Protein AF-0000000078319082 (afdb_homodimer)

Solvent-accessible surface area (backbone atoms only — not comparable to full-atom values): 35205 Å² total; per-residue (Å²): 132,82,60,59,70,46,75,46,52,45,35,38,38,38,55,44,75,55,60,97,52,75,58,69,44,70,49,58,74,42,79,59,89,96,43,43,32,37,46,33,41,27,47,67,70,46,30,37,39,27,52,24,45,49,88,42,70,56,39,68,75,39,30,40,33,37,26,34,34,42,36,39,34,70,62,65,91,82,61,82,79,67,72,62,51,65,51,70,81,41,72,44,69,35,61,40,66,82,62,38,77,48,75,45,85,38,94,68,90,47,38,31,34,42,34,40,40,55,74,42,47,22,42,48,47,89,83,77,49,77,62,43,63,52,69,87,63,52,79,48,52,41,60,50,23,34,52,52,27,40,52,28,38,43,47,30,53,77,66,41,46,76,45,39,26,39,35,38,29,57,75,39,76,48,57,39,43,56,43,60,46,32,53,62,14,65,49,45,32,53,55,62,70,55,56,77,71,90,60,85,62,43,74,42,82,44,61,93,33,44,49,69,50,44,47,43,48,48,26,32,63,41,23,61,34,49,56,66,53,44,66,75,32,32,68,62,44,33,54,48,18,59,74,34,58,27,64,68,58,32,51,52,31,46,58,51,58,39,54,67,57,43,84,89,44,33,65,61,49,35,49,50,15,59,78,68,67,34,64,67,42,33,50,45,38,50,42,45,32,58,77,64,53,41,45,75,78,32,50,76,54,47,55,58,42,58,72,68,44,56,65,66,56,50,50,49,49,49,51,50,47,51,53,55,53,67,73,100,132,82,58,61,67,47,74,46,55,44,33,39,37,37,55,43,74,56,59,98,51,77,58,71,44,70,50,55,76,43,79,59,89,96,43,43,33,36,45,34,42,28,47,66,71,47,30,37,39,27,53,23,44,50,89,42,71,56,40,69,76,41,30,40,32,37,27,32,35,41,35,39,32,70,61,66,94,78,63,82,79,67,71,62,50,66,52,70,80,41,75,44,68,35,62,39,65,81,62,37,78,46,74,45,86,38,94,69,89,44,38,31,34,42,34,40,39,54,76,42,47,23,41,47,46,90,82,76,50,77,63,44,62,52,70,85,62,53,80,44,53,42,60,51,22,34,53,53,26,40,52,27,37,45,45,31,51,77,67,41,45,76,44,41,25,40,36,38,31,59,75,40,76,48,57,39,44,57,40,60,46,32,54,60,13,65,52,47,32,54,56,62,71,55,57,78,71,93,58,86,61,44,74,44,82,44,62,91,33,43,49,68,49,45,47,43,48,48,26,31,64,41,23,62,35,48,56,67,54,44,66,74,32,32,70,63,45,32,55,48,18,60,74,34,58,27,64,68,58,31,50,52,31,47,58,52,59,40,54,67,57,41,84,89,44,32,66,62,50,36,50,49,15,59,77,68,67,34,63,67,41,34,51,44,38,49,42,45,31,56,76,64,52,40,46,75,77,32,48,75,55,47,55,57,42,59,72,69,45,55,63,66,57,49,50,49,49,50,50,50,47,50,53,56,53,66,73,102

Structure (mmCIF, N/CA/C/O backbone):
data_AF-0000000078319082-model_v1
#
loop_
_entity.id
_entity.type
_entity.pdbx_description
1 polymer 'BTB domain-containing protein'
#
loop_
_atom_site.group_PDB
_atom_site.id
_atom_site.type_symbol
_atom_site.label_atom_id
_atom_site.label_alt_id
_atom_site.label_comp_id
_atom_site.label_asym_id
_atom_site.label_entity_id
_atom_site.label_seq_id
_atom_site.pdbx_PDB_ins_code
_atom_site.Cartn_x
_atom_site.Cartn_y
_atom_site.Cartn_z
_atom_site.occupancy
_atom_site.B_iso_or_equiv
_atom_site.auth_seq_id
_atom_site.auth_comp_id
_atom_site.auth_asym_id
_atom_site.auth_atom_id
_atom_site.pdbx_PDB_model_num
ATOM 1 N N . MET A 1 1 ? 30.031 27.016 21.656 1 33.41 1 MET A N 1
ATOM 2 C CA . MET A 1 1 ? 28.953 28 21.531 1 33.41 1 MET A CA 1
ATOM 3 C C . MET A 1 1 ? 27.781 27.422 20.766 1 33.41 1 MET A C 1
ATOM 5 O O . MET A 1 1 ? 27.906 27.031 19.594 1 33.41 1 MET A O 1
ATOM 9 N N . GLU A 1 2 ? 26.844 26.797 21.281 1 44 2 GLU A N 1
ATOM 10 C CA . GLU A 1 2 ? 26.047 25.688 20.766 1 44 2 GLU A CA 1
ATOM 11 C C . GLU A 1 2 ? 24.922 26.188 19.859 1 44 2 GLU A C 1
ATOM 13 O O . GLU A 1 2 ? 24.172 27.094 20.234 1 44 2 GLU A O 1
ATOM 18 N N . MET A 1 3 ? 25.234 26.391 18.562 1 56.19 3 MET A N 1
ATOM 19 C CA . MET A 1 3 ? 24.344 26.703 17.438 1 56.19 3 MET A CA 1
ATOM 20 C C . MET A 1 3 ? 23.047 25.891 17.547 1 56.19 3 MET A C 1
ATOM 22 O O . MET A 1 3 ? 23.078 24.656 17.531 1 56.19 3 MET A O 1
ATOM 26 N N . ASN A 1 4 ? 22.047 26.484 18.344 1 68.94 4 ASN A N 1
ATOM 27 C CA . ASN A 1 4 ? 20.797 25.734 18.5 1 68.94 4 ASN A CA 1
ATOM 28 C C . ASN A 1 4 ? 19.844 26.016 17.344 1 68.94 4 ASN A C 1
ATOM 30 O O . ASN A 1 4 ? 19.516 27.172 17.062 1 68.94 4 ASN A O 1
ATOM 34 N N . THR A 1 5 ? 19.734 25.141 16.312 1 77.31 5 THR A N 1
ATOM 35 C CA . THR A 1 5 ? 18.812 25.234 15.188 1 77.31 5 THR A CA 1
ATOM 36 C C . THR A 1 5 ? 17.391 24.906 15.633 1 77.31 5 THR A C 1
ATOM 38 O O . THR A 1 5 ? 17.172 23.953 16.375 1 77.31 5 THR A O 1
ATOM 41 N N . ARG A 1 6 ? 16.547 25.891 15.375 1 84 6 ARG A N 1
ATOM 42 C CA . ARG A 1 6 ? 15.125 25.672 15.617 1 84 6 ARG A CA 1
ATOM 43 C C . ARG A 1 6 ? 14.336 25.703 14.312 1 84 6 ARG A C 1
ATOM 45 O O . ARG A 1 6 ? 14.617 26.516 13.422 1 84 6 ARG A O 1
ATOM 52 N N . THR A 1 7 ? 13.484 24.672 14.141 1 89.12 7 THR A N 1
ATOM 53 C CA . THR A 1 7 ? 12.656 24.641 12.938 1 89.12 7 THR A CA 1
ATOM 54 C C . THR A 1 7 ? 11.172 24.609 13.305 1 89.12 7 THR A C 1
ATOM 56 O O . THR A 1 7 ? 10.797 24.094 14.359 1 89.12 7 THR A O 1
ATOM 59 N N . VAL A 1 8 ? 10.453 25.297 12.555 1 89.06 8 VAL A N 1
ATOM 60 C CA . VAL A 1 8 ? 9 25.234 12.68 1 89.06 8 VAL A CA 1
ATOM 61 C C . VAL A 1 8 ? 8.352 25.453 11.312 1 89.06 8 VAL A C 1
ATOM 63 O O . VAL A 1 8 ? 8.75 26.359 10.57 1 89.06 8 VAL A O 1
ATOM 66 N N . SER A 1 9 ? 7.367 24.594 10.93 1 90.88 9 SER A N 1
ATOM 67 C CA . SER A 1 9 ? 6.691 24.703 9.641 1 90.88 9 SER A CA 1
ATOM 68 C C . SER A 1 9 ? 7.691 24.797 8.5 1 90.88 9 SER A C 1
ATOM 70 O O . SER A 1 9 ? 8.508 23.891 8.305 1 90.88 9 SER A O 1
ATOM 72 N N . ARG A 1 10 ? 7.699 25.984 7.902 1 90.31 10 ARG A N 1
ATOM 73 C CA . ARG A 1 10 ? 8.586 26.156 6.758 1 90.31 10 ARG A CA 1
ATOM 74 C C . ARG A 1 10 ? 9.711 27.141 7.07 1 90.31 10 ARG A C 1
ATOM 76 O O . ARG A 1 10 ? 10.258 27.766 6.168 1 90.31 10 ARG A O 1
ATOM 83 N N . PHE A 1 11 ? 10.016 27.234 8.406 1 92.62 11 PHE A N 1
ATOM 84 C CA . PHE A 1 11 ? 11.008 28.188 8.867 1 92.62 11 PHE A CA 1
ATOM 85 C C . PHE A 1 11 ? 12.148 27.469 9.586 1 92.62 11 PHE A C 1
ATOM 87 O O . PHE A 1 11 ? 11.93 26.469 10.266 1 92.62 11 PHE A O 1
ATOM 94 N N . ALA A 1 12 ? 13.289 28.016 9.422 1 93 12 ALA A N 1
ATOM 95 C CA . ALA A 1 12 ? 14.461 27.625 10.211 1 93 12 ALA A CA 1
ATOM 96 C C . ALA A 1 12 ? 15.211 28.844 10.727 1 93 12 ALA A C 1
ATOM 98 O O . ALA A 1 12 ? 15.305 29.875 10.039 1 93 12 ALA A O 1
ATOM 99 N N . ARG A 1 13 ? 15.703 28.734 11.922 1 90.81 13 ARG A N 1
ATOM 100 C CA . ARG A 1 13 ? 16.359 29.875 12.57 1 90.81 13 ARG A CA 1
ATOM 101 C C . ARG A 1 13 ? 17.609 29.422 13.305 1 90.81 13 ARG A C 1
ATOM 103 O O . ARG A 1 13 ? 17.641 28.359 13.914 1 90.81 13 ARG A O 1
ATOM 110 N N . TRP A 1 14 ? 18.641 30.375 13.18 1 87.62 14 TRP A N 1
ATOM 111 C CA . TRP A 1 14 ? 19.922 30.109 13.828 1 87.62 14 TRP A CA 1
ATOM 112 C C . TRP A 1 14 ? 20.453 31.359 14.516 1 87.62 14 TRP A C 1
ATOM 114 O O . TRP A 1 14 ? 20.266 32.469 14.023 1 87.62 14 TRP A O 1
ATOM 124 N N . THR A 1 15 ? 21.047 31.062 15.602 1 83.25 15 THR A N 1
ATOM 125 C CA . THR A 1 15 ? 21.75 32.125 16.297 1 83.25 15 THR A CA 1
ATOM 126 C C . THR A 1 15 ? 23.25 31.953 16.203 1 83.25 15 THR A C 1
ATOM 128 O O . THR A 1 15 ? 23.781 30.891 16.531 1 83.25 15 THR A O 1
ATOM 131 N N . PHE A 1 16 ? 23.9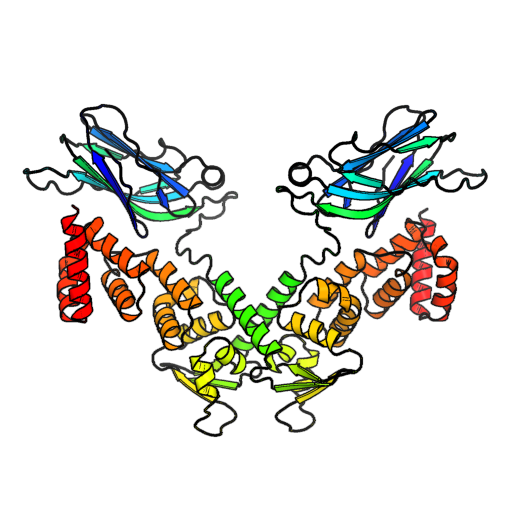53 33 15.562 1 78.44 16 PHE A N 1
ATOM 132 C CA . PHE A 1 16 ? 25.406 32.969 15.406 1 78.44 16 PHE A CA 1
ATOM 133 C C . PHE A 1 16 ? 26.078 33.906 16.406 1 78.44 16 PHE A C 1
ATOM 135 O O . PHE A 1 16 ? 25.594 35 16.656 1 78.44 16 PHE A O 1
ATOM 142 N N . GLU A 1 17 ? 27.031 33.375 17.047 1 74.06 17 GLU A N 1
ATOM 143 C CA . GLU A 1 17 ? 27.859 34.219 17.906 1 74.06 17 GLU A CA 1
ATOM 144 C C . GLU A 1 17 ? 29.109 34.688 17.172 1 74.06 17 GLU A C 1
ATOM 146 O O . GLU A 1 17 ? 29.797 33.875 16.516 1 74.06 17 GLU A O 1
ATOM 151 N N . THR A 1 18 ? 29.062 35.906 16.5 1 61.16 18 THR A N 1
ATOM 152 C CA . THR A 1 18 ? 30.188 36.375 15.719 1 61.16 18 THR A CA 1
ATOM 153 C C . THR A 1 18 ? 31.438 36.5 16.578 1 61.16 18 THR A C 1
ATOM 155 O O . THR A 1 18 ? 31.422 37.188 17.609 1 61.16 18 THR A O 1
ATOM 158 N N . GLN A 1 19 ? 32.156 35.469 16.656 1 55.62 19 GLN A N 1
ATOM 159 C CA . GLN A 1 19 ? 33.5 35.812 17.047 1 55.62 19 GLN A CA 1
ATOM 160 C C . GLN A 1 19 ? 34.281 36.438 15.883 1 55.62 19 GLN A C 1
ATOM 162 O O . GLN A 1 19 ? 33.938 36.219 14.727 1 55.62 19 GLN A O 1
ATOM 167 N N . SER A 1 20 ? 35.094 37.438 16.062 1 51.94 20 SER A N 1
ATOM 168 C CA . SER A 1 20 ? 36 38.25 15.242 1 51.94 20 SER A CA 1
ATOM 169 C C . SER A 1 20 ? 36.531 37.469 14.055 1 51.94 20 SER A C 1
ATOM 171 O O . SER A 1 20 ? 37.406 37.938 13.344 1 51.94 20 SER A O 1
ATOM 173 N N . THR A 1 21 ? 36.062 36.156 13.812 1 57.16 21 THR A N 1
ATOM 174 C CA . THR A 1 21 ? 37 35.5 12.859 1 57.16 21 THR A CA 1
ATOM 175 C C . THR A 1 21 ? 36.344 35.438 11.477 1 57.16 21 THR A C 1
ATOM 177 O O . THR A 1 21 ? 35.125 35.406 11.359 1 57.16 21 THR A O 1
ATOM 180 N N . SER A 1 22 ? 37.094 35.688 10.359 1 63.41 22 SER A N 1
ATOM 181 C CA . SER A 1 22 ? 36.906 35.688 8.914 1 63.41 22 SER A CA 1
ATOM 182 C C . SER A 1 22 ? 36.438 34.312 8.414 1 63.41 22 SER A C 1
ATOM 184 O O . SER A 1 22 ? 36.094 34.156 7.242 1 63.41 22 SER A O 1
ATOM 186 N N . SER A 1 23 ? 36.25 33.344 9.297 1 72.38 23 SER A N 1
ATOM 187 C CA . SER A 1 23 ? 35.938 32.031 8.773 1 72.38 23 SER A CA 1
ATOM 188 C C . SER A 1 23 ? 34.438 31.797 8.711 1 72.38 23 SER A C 1
ATOM 190 O O . SER A 1 23 ? 33.688 32.25 9.586 1 72.38 23 SER A O 1
ATOM 192 N N . PRO A 1 24 ? 34.031 31.172 7.602 1 80.62 24 PRO A N 1
ATOM 193 C CA . PRO A 1 24 ? 32.594 30.875 7.457 1 80.62 24 PRO A CA 1
ATOM 194 C C . PRO A 1 24 ? 32.062 29.984 8.578 1 80.62 24 PRO A C 1
ATOM 196 O O . PRO A 1 24 ? 32.75 29.047 9.008 1 80.62 24 PRO A O 1
ATOM 199 N N . LYS A 1 25 ? 31 30.375 9.188 1 83.38 25 LYS A N 1
ATOM 200 C CA . LYS A 1 25 ? 30.297 29.578 10.188 1 83.38 25 LYS A CA 1
ATOM 201 C C . LYS A 1 25 ? 29.109 28.828 9.578 1 83.38 25 LYS A C 1
ATOM 203 O O . LYS A 1 25 ? 28.297 29.438 8.883 1 83.38 25 LYS A O 1
ATOM 208 N N . LYS A 1 26 ? 29.094 27.578 9.82 1 87.38 26 LYS A N 1
ATOM 209 C CA . LYS A 1 26 ? 28.047 26.719 9.273 1 87.38 26 LYS A CA 1
ATOM 210 C C . LYS A 1 26 ? 27.031 26.344 10.344 1 87.38 26 LYS A C 1
ATOM 212 O O . LYS A 1 26 ? 27.391 26.047 11.484 1 87.38 26 LYS A O 1
ATOM 217 N N . SER A 1 27 ? 25.766 26.422 9.977 1 86.06 27 SER A N 1
ATOM 218 C CA . SER A 1 27 ? 24.703 26.031 10.898 1 86.06 27 SER A CA 1
ATOM 219 C C . SER A 1 27 ? 24.688 24.531 11.133 1 86.06 27 SER A C 1
ATOM 221 O O . SER A 1 27 ? 25.266 23.766 10.352 1 86.06 27 SER A O 1
ATOM 223 N N . GLU A 1 28 ? 24.016 24.047 12.219 1 88.38 28 GLU A N 1
ATOM 224 C CA . GLU A 1 28 ? 23.656 22.641 12.328 1 88.38 28 GLU A CA 1
ATOM 225 C C . GLU A 1 28 ? 22.703 22.234 11.203 1 88.38 28 GLU A C 1
ATOM 227 O O . GLU A 1 28 ? 21.891 23.047 10.734 1 88.38 28 GLU A O 1
ATOM 232 N N . PRO A 1 29 ? 22.875 21.031 10.828 1 91 29 PRO A N 1
ATOM 233 C CA . PRO A 1 29 ? 21.969 20.578 9.773 1 91 29 PRO A CA 1
ATOM 234 C C . PRO A 1 29 ? 20.5 20.609 10.203 1 91 29 PRO A C 1
ATOM 236 O O . PRO A 1 29 ? 20.188 20.375 11.367 1 91 29 PRO A O 1
ATOM 239 N N . PHE A 1 30 ? 19.656 21.016 9.305 1 91.62 30 PHE A N 1
ATOM 240 C CA . PHE A 1 30 ? 18.219 20.984 9.586 1 91.62 30 PHE A CA 1
ATOM 241 C C . PHE A 1 30 ? 17.453 20.391 8.414 1 91.62 30 PHE A C 1
ATOM 243 O O . PHE A 1 30 ? 17.844 20.562 7.258 1 91.62 30 PHE A O 1
ATOM 250 N N . LYS A 1 31 ? 16.375 19.766 8.758 1 90.94 31 LYS A N 1
ATOM 251 C CA . LYS A 1 31 ? 15.586 19.078 7.738 1 90.94 31 LYS A CA 1
ATOM 252 C C . LYS A 1 31 ? 14.406 19.938 7.289 1 90.94 31 LYS A C 1
ATOM 254 O O . LYS A 1 31 ? 13.695 20.516 8.125 1 90.94 31 LYS A O 1
ATOM 259 N N . MET A 1 32 ? 14.266 20.078 5.961 1 90.88 32 MET A N 1
ATOM 260 C CA . MET A 1 32 ? 13.117 20.734 5.336 1 90.88 32 MET A CA 1
ATOM 261 C C . MET A 1 32 ? 12.766 20.062 4.012 1 90.88 32 MET A C 1
ATOM 263 O O . MET A 1 32 ? 13.617 19.953 3.127 1 90.88 32 MET A O 1
ATOM 267 N N . GLY A 1 33 ? 11.523 19.547 3.918 1 86.69 33 GLY A N 1
ATOM 268 C CA . GLY A 1 33 ? 11.172 18.75 2.744 1 86.69 33 GLY A CA 1
ATOM 269 C C . GLY A 1 33 ? 11.891 17.422 2.684 1 86.69 33 GLY A C 1
ATOM 270 O O . GLY A 1 33 ? 11.93 16.688 3.672 1 86.69 33 GLY A O 1
ATOM 271 N N . LEU A 1 34 ? 12.406 17.109 1.507 1 87.88 34 LEU A N 1
ATOM 272 C CA . LEU A 1 34 ? 13.078 15.836 1.302 1 87.88 34 LEU A CA 1
ATOM 273 C C . LEU A 1 34 ? 14.57 15.961 1.575 1 87.88 34 LEU A C 1
ATOM 275 O O . LEU A 1 34 ? 15.305 14.977 1.501 1 87.88 34 LEU A O 1
ATOM 279 N N . TRP A 1 35 ? 14.969 17.156 1.985 1 92.62 35 TRP A N 1
ATOM 280 C CA . TRP A 1 35 ? 16.406 17.406 2.031 1 92.62 35 TRP A CA 1
ATOM 281 C C . TRP A 1 35 ? 16.828 17.891 3.414 1 92.62 35 TRP A C 1
ATOM 283 O O . TRP A 1 35 ? 16 18.344 4.203 1 92.62 35 TRP A O 1
ATOM 293 N N . THR A 1 36 ? 18.109 17.719 3.654 1 94.62 36 THR A N 1
ATOM 294 C CA . THR A 1 36 ? 18.781 18.328 4.801 1 94.62 36 THR A CA 1
ATOM 295 C C . THR A 1 36 ? 19.594 19.547 4.371 1 94.62 36 THR A C 1
ATOM 297 O O . THR A 1 36 ? 20.281 19.516 3.35 1 94.62 36 THR A O 1
ATOM 300 N N . TRP A 1 37 ? 19.484 20.609 5.148 1 94.81 37 TRP A N 1
ATOM 301 C CA . TRP A 1 37 ? 20 21.891 4.691 1 94.81 37 TRP A CA 1
ATOM 302 C C . TRP A 1 37 ? 21.078 22.406 5.641 1 94.81 37 TRP A C 1
ATOM 304 O O . TRP A 1 37 ? 21.141 22 6.801 1 94.81 37 TRP A O 1
ATOM 314 N N . HIS A 1 38 ? 21.906 23.328 5.062 1 93.38 38 HIS A N 1
ATOM 315 C CA . HIS A 1 38 ? 22.859 24.125 5.832 1 93.38 38 HIS A CA 1
ATOM 316 C C . HIS A 1 38 ? 22.797 25.594 5.461 1 93.38 38 HIS A C 1
ATOM 318 O O . HIS A 1 38 ? 22.562 25.938 4.301 1 93.38 38 HIS A O 1
ATOM 324 N N . LEU A 1 39 ? 22.953 26.406 6.461 1 92.5 39 LEU A N 1
ATOM 325 C CA . LEU A 1 39 ? 23.172 27.844 6.266 1 92.5 39 LEU A CA 1
ATOM 326 C C . LEU A 1 39 ? 24.578 28.25 6.73 1 92.5 39 LEU A C 1
ATOM 328 O O . LEU A 1 39 ? 25 27.875 7.824 1 92.5 39 LEU A O 1
ATOM 332 N N . SER A 1 40 ? 25.297 28.875 5.82 1 90.62 40 SER A N 1
ATOM 333 C CA . SER A 1 40 ? 26.625 29.344 6.184 1 90.62 40 SER A CA 1
ATOM 334 C C . SER A 1 40 ? 26.703 30.875 6.102 1 90.62 40 SER A C 1
ATOM 336 O O . SER A 1 40 ? 26.141 31.484 5.191 1 90.62 40 SER A O 1
ATOM 338 N N . VAL A 1 41 ? 27.344 31.406 7.082 1 86.38 41 VAL A N 1
ATOM 339 C CA . VAL A 1 41 ? 27.5 32.875 7.125 1 86.38 41 VAL A CA 1
ATOM 340 C C . VAL A 1 41 ? 28.984 33.219 7.266 1 86.38 41 VAL A C 1
ATOM 342 O O . VAL A 1 41 ? 29.688 32.625 8.102 1 86.38 41 VAL A O 1
ATOM 345 N N . GLU A 1 42 ? 29.391 34.062 6.34 1 82.75 42 GLU A N 1
ATOM 346 C CA . GLU A 1 42 ? 30.75 34.594 6.41 1 82.75 42 GLU A CA 1
ATOM 347 C C . GLU A 1 42 ? 30.703 36.125 6.598 1 82.75 42 GLU A C 1
ATOM 349 O O . GLU A 1 42 ? 29.984 36.812 5.883 1 82.75 42 GLU A O 1
ATOM 354 N N . LYS A 1 43 ? 31.375 36.531 7.707 1 77.31 43 LYS A N 1
ATOM 355 C CA . LYS A 1 43 ? 31.344 37.969 7.984 1 77.31 43 LYS A CA 1
ATOM 356 C C . LYS A 1 43 ? 32.75 38.562 8.039 1 77.31 43 LYS A C 1
ATOM 358 O O . LYS A 1 43 ? 33.594 38.062 8.773 1 77.31 43 LYS A O 1
ATOM 363 N N . ASP A 1 44 ? 32.938 39.5 7.227 1 72.56 44 ASP A N 1
ATOM 364 C CA . ASP A 1 44 ? 34.062 40.438 7.359 1 72.56 44 ASP A CA 1
ATOM 365 C C . ASP A 1 44 ? 33.594 41.875 7.391 1 72.56 44 ASP A C 1
ATOM 367 O O . ASP A 1 44 ? 32.875 42.281 8.305 1 72.56 44 ASP A O 1
ATOM 371 N N . GLN A 1 45 ? 33.781 42.594 6.398 1 70.88 45 GLN A N 1
ATOM 372 C CA . GLN A 1 45 ? 33.125 43.906 6.223 1 70.88 45 GLN A CA 1
ATOM 373 C C . GLN A 1 45 ? 31.734 43.75 5.629 1 70.88 45 GLN A C 1
ATOM 375 O O . GLN A 1 45 ? 30.828 44.531 5.973 1 70.88 45 GLN A O 1
ATOM 380 N N . THR A 1 46 ? 31.688 42.75 4.891 1 81.06 46 THR A N 1
ATOM 381 C CA . THR A 1 46 ? 30.422 42.344 4.262 1 81.06 46 THR A CA 1
ATOM 382 C C . THR A 1 46 ? 30.031 40.938 4.68 1 81.06 46 THR A C 1
ATOM 384 O O . THR A 1 46 ? 30.891 40.062 4.828 1 81.06 46 THR A O 1
ATOM 387 N N . MET A 1 47 ? 28.75 40.844 5.016 1 84 47 MET A N 1
ATOM 388 C CA . MET A 1 47 ? 28.25 39.531 5.383 1 84 47 MET A CA 1
ATOM 389 C C . MET A 1 47 ? 27.781 38.75 4.148 1 84 47 MET A C 1
ATOM 391 O O . MET A 1 47 ? 27.078 39.312 3.303 1 84 47 MET A O 1
ATOM 395 N N . TYR A 1 48 ? 28.297 37.531 4.047 1 88.25 48 TYR A N 1
AT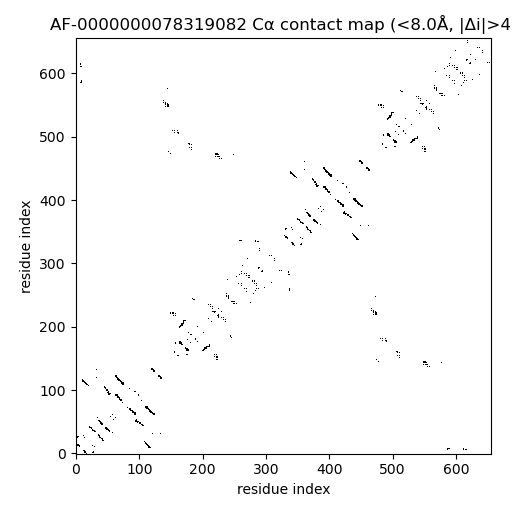OM 396 C CA . TYR A 1 48 ? 27.859 36.656 2.988 1 88.25 48 TYR A CA 1
ATOM 397 C C . TYR A 1 48 ? 27.094 35.469 3.564 1 88.25 48 TYR A C 1
ATOM 399 O O . TYR A 1 48 ? 27.578 34.781 4.461 1 88.25 48 TYR A O 1
ATOM 407 N N . VAL A 1 49 ? 25.844 35.312 3.076 1 90.81 49 VAL A N 1
ATOM 408 C CA . VAL A 1 49 ? 25.031 34.219 3.543 1 90.81 49 VAL A CA 1
ATOM 409 C C . VAL A 1 49 ? 24.797 33.219 2.406 1 90.81 49 VAL A C 1
ATOM 411 O O . VAL A 1 49 ? 24.469 33.594 1.285 1 90.81 49 VAL A O 1
ATOM 414 N N . ARG A 1 50 ? 25 31.906 2.709 1 93.62 50 ARG A N 1
ATOM 415 C CA . ARG A 1 50 ? 24.797 30.828 1.75 1 93.62 50 ARG A CA 1
ATOM 416 C C . ARG A 1 50 ? 23.797 29.797 2.283 1 93.62 50 ARG A C 1
ATOM 418 O O . ARG A 1 50 ? 23.781 29.516 3.482 1 93.62 50 ARG A O 1
ATOM 425 N N . LEU A 1 51 ? 22.922 29.328 1.454 1 95.06 51 LEU A N 1
ATOM 426 C CA . LEU A 1 51 ? 21.984 28.25 1.743 1 95.06 51 LEU A CA 1
ATOM 427 C C . LEU A 1 51 ? 22.141 27.109 0.75 1 95.06 51 LEU A C 1
ATOM 429 O O . LEU A 1 51 ? 22.141 27.328 -0.463 1 95.06 51 LEU A O 1
ATOM 433 N N . TYR A 1 52 ? 22.312 25.891 1.221 1 95.69 52 TYR A N 1
ATOM 434 C CA . TYR A 1 52 ? 22.531 24.766 0.319 1 95.69 52 TYR A CA 1
ATOM 435 C C . TYR A 1 52 ? 22.188 23.453 1 1 95.69 52 TYR A C 1
ATOM 437 O O . TYR A 1 52 ? 22.25 23.328 2.227 1 95.69 52 TYR A O 1
ATOM 445 N N . PRO A 1 53 ? 21.719 22.438 0.221 1 95.88 53 PRO A N 1
ATOM 446 C CA . PRO A 1 53 ? 21.422 21.125 0.781 1 95.88 53 PRO A CA 1
ATOM 447 C C . PRO A 1 53 ? 22.672 20.297 1.052 1 95.88 53 PRO A C 1
ATOM 449 O O . PRO A 1 53 ? 23.703 20.484 0.389 1 95.88 53 PRO A O 1
ATOM 452 N N . GLU A 1 54 ? 22.516 19.484 2.037 1 94.88 54 GLU A N 1
ATOM 453 C CA . GLU A 1 54 ? 23.578 18.5 2.262 1 94.88 54 GLU A CA 1
ATOM 454 C C . GLU A 1 54 ? 23.703 17.547 1.077 1 94.88 54 GLU A C 1
ATOM 456 O O . GLU A 1 54 ? 22.688 17.109 0.506 1 94.88 54 GLU A O 1
ATOM 461 N N . PRO A 1 55 ? 24.969 17.234 0.685 1 91.81 55 PRO A N 1
ATOM 462 C CA . PRO A 1 55 ? 25.172 16.375 -0.49 1 91.81 55 PRO A CA 1
ATOM 463 C C . PRO A 1 55 ? 24.828 14.914 -0.223 1 91.81 55 PRO A C 1
ATOM 465 O O . PRO A 1 55 ? 25.719 14.062 -0.197 1 91.81 55 PRO A O 1
ATOM 468 N N . THR A 1 56 ? 23.641 14.711 -0.075 1 91.12 56 THR A N 1
ATOM 469 C CA . THR A 1 56 ? 23.156 13.344 0.081 1 91.12 56 THR A CA 1
ATOM 470 C C . THR A 1 56 ? 22.719 12.773 -1.265 1 91.12 56 THR A C 1
ATOM 472 O O . THR A 1 56 ? 22.719 13.477 -2.277 1 91.12 56 THR A O 1
ATOM 475 N N . ARG A 1 57 ? 22.375 11.484 -1.301 1 87.94 57 ARG A N 1
ATOM 476 C CA . ARG A 1 57 ? 21.938 10.82 -2.525 1 87.94 57 ARG A CA 1
ATOM 477 C C . ARG A 1 57 ? 20.703 11.492 -3.111 1 87.94 57 ARG A C 1
ATOM 479 O O . ARG A 1 57 ? 20.656 11.766 -4.312 1 87.94 57 ARG A O 1
ATOM 486 N N . ILE A 1 58 ? 19.906 11.789 -2.266 1 88.5 58 ILE A N 1
ATOM 487 C CA . ILE A 1 58 ? 18.656 12.383 -2.734 1 88.5 58 ILE A CA 1
ATOM 488 C C . ILE A 1 58 ? 18.922 13.766 -3.316 1 88.5 58 ILE A C 1
ATOM 490 O O . ILE A 1 58 ? 18.328 14.148 -4.328 1 88.5 58 ILE A O 1
ATOM 494 N N . ALA A 1 59 ? 19.781 14.477 -2.674 1 90.12 59 ALA A N 1
ATOM 495 C CA . ALA A 1 59 ? 20.094 15.82 -3.148 1 90.12 59 ALA A CA 1
ATOM 496 C C . ALA A 1 59 ? 20.781 15.773 -4.512 1 90.12 59 ALA A C 1
ATOM 498 O O . ALA A 1 59 ? 20.609 16.672 -5.332 1 90.12 59 ALA A O 1
ATOM 499 N N . ARG A 1 60 ? 21.469 14.664 -4.758 1 87.69 60 ARG A N 1
ATOM 500 C CA . ARG A 1 60 ? 22.172 14.516 -6.023 1 87.69 60 ARG A CA 1
ATOM 501 C C . ARG A 1 60 ? 21.234 14.055 -7.129 1 87.69 60 ARG A C 1
ATOM 503 O O . ARG A 1 60 ? 21.281 14.562 -8.25 1 87.69 60 ARG A O 1
ATOM 510 N N . GLU A 1 61 ? 20.328 13.195 -6.77 1 86.94 61 GLU A N 1
ATOM 511 C CA . GLU A 1 61 ? 19.438 12.602 -7.754 1 86.94 61 GLU A CA 1
ATOM 512 C C . GLU A 1 61 ? 18.25 13.523 -8.047 1 86.94 61 GLU A C 1
ATOM 514 O O . GLU A 1 61 ? 17.75 13.562 -9.172 1 86.94 61 GLU A O 1
ATOM 519 N N . GLN A 1 62 ? 17.844 14.164 -6.984 1 88.56 62 GLN A N 1
ATOM 520 C CA . GLN A 1 62 ? 16.719 15.086 -7.086 1 88.56 62 GLN A CA 1
ATOM 521 C C . GLN A 1 62 ? 17.031 16.406 -6.371 1 88.56 62 GLN A C 1
ATOM 523 O O . GLN A 1 62 ? 16.469 16.672 -5.301 1 88.56 62 GLN A O 1
ATOM 528 N N . PRO A 1 63 ? 17.812 17.188 -7.074 1 91.56 63 PRO A N 1
ATOM 529 C CA . PRO A 1 63 ? 18.156 18.453 -6.43 1 91.56 63 PRO A CA 1
ATOM 530 C C . PRO A 1 63 ? 16.938 19.359 -6.242 1 91.56 63 PRO A C 1
ATOM 532 O O . PRO A 1 63 ? 16.031 19.359 -7.07 1 91.56 63 PRO A O 1
ATOM 535 N N . PRO A 1 64 ? 16.875 20.156 -5.191 1 94.5 64 PRO A N 1
ATOM 536 C CA . PRO A 1 64 ? 15.719 20.984 -4.895 1 94.5 64 PRO A CA 1
ATOM 537 C C . PRO A 1 64 ? 15.727 22.312 -5.66 1 94.5 64 PRO A C 1
ATOM 539 O O . PRO A 1 64 ? 16.797 22.922 -5.824 1 94.5 64 PRO A O 1
ATOM 542 N N . ILE A 1 65 ? 14.633 22.688 -6.133 1 94.62 65 ILE A N 1
ATOM 543 C CA . ILE A 1 65 ? 14.352 24.062 -6.523 1 94.62 65 ILE A CA 1
ATOM 544 C C . ILE A 1 65 ? 13.625 24.781 -5.391 1 94.62 65 ILE A C 1
ATOM 546 O O . ILE A 1 65 ? 12.469 24.469 -5.086 1 94.62 65 ILE A O 1
ATOM 550 N N . ALA A 1 66 ? 14.312 25.719 -4.793 1 95.25 66 ALA A N 1
ATOM 551 C CA . ALA A 1 66 ? 13.75 26.344 -3.6 1 95.25 66 ALA A CA 1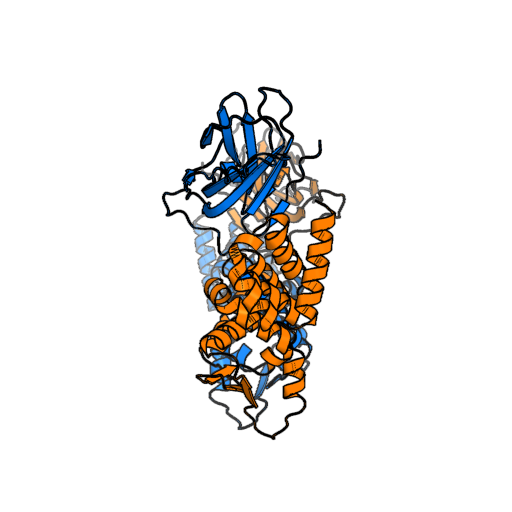
ATOM 552 C C . ALA A 1 66 ? 13.414 27.812 -3.855 1 95.25 66 ALA A C 1
ATOM 554 O O . ALA A 1 66 ? 14.172 28.516 -4.52 1 95.25 66 ALA A O 1
ATOM 555 N N . ARG A 1 67 ? 12.273 28.172 -3.475 1 95.31 67 ARG A N 1
ATOM 556 C CA . ARG A 1 67 ? 11.875 29.578 -3.348 1 95.31 67 ARG A CA 1
ATOM 557 C C . ARG A 1 67 ? 11.875 30.016 -1.888 1 95.31 67 ARG A C 1
ATOM 559 O O . ARG A 1 67 ? 11.141 29.453 -1.068 1 95.31 67 ARG A O 1
ATOM 566 N N . PHE A 1 68 ? 12.742 31 -1.55 1 95.88 68 PHE A N 1
ATOM 567 C CA . PHE A 1 68 ? 12.914 31.297 -0.131 1 95.88 68 PHE A CA 1
ATOM 568 C C . PHE A 1 68 ? 13.328 32.75 0.083 1 95.88 68 PHE A C 1
ATOM 570 O O . PHE A 1 68 ? 13.609 33.469 -0.879 1 95.88 68 PHE A O 1
ATOM 577 N N . ILE A 1 69 ? 13.25 33.156 1.337 1 95.12 69 ILE A N 1
ATOM 578 C CA . ILE A 1 69 ? 13.695 34.438 1.818 1 95.12 69 ILE A CA 1
ATOM 579 C C . ILE A 1 69 ? 14.586 34.25 3.045 1 95.12 69 ILE A C 1
ATOM 581 O O . ILE A 1 69 ? 14.32 33.406 3.887 1 95.12 69 ILE A O 1
ATOM 585 N N . ILE A 1 70 ? 15.672 35 3.113 1 93.75 70 ILE A N 1
ATOM 586 C CA . ILE A 1 70 ? 16.562 34.969 4.27 1 93.75 70 ILE A CA 1
ATOM 587 C C . ILE A 1 70 ? 16.5 36.312 5.012 1 93.75 70 ILE A C 1
ATOM 589 O O . ILE A 1 70 ? 16.484 37.375 4.391 1 93.75 70 ILE A O 1
ATOM 593 N N . ARG A 1 71 ? 16.422 36.156 6.293 1 90.31 71 ARG A N 1
ATOM 594 C CA . ARG A 1 71 ? 16.422 37.344 7.16 1 90.31 71 ARG A CA 1
ATOM 595 C C . ARG A 1 71 ? 17.562 37.25 8.18 1 90.31 71 ARG A C 1
ATOM 597 O O . ARG A 1 71 ? 17.766 36.188 8.789 1 90.31 71 ARG A O 1
ATOM 604 N N . VAL A 1 72 ? 18.281 38.344 8.258 1 86.62 72 VAL A N 1
ATOM 605 C CA . VAL A 1 72 ? 19.344 38.406 9.258 1 86.62 72 VAL A CA 1
ATOM 606 C C . VAL A 1 72 ? 19.109 39.594 10.188 1 86.62 72 VAL A C 1
ATOM 608 O O . VAL A 1 72 ? 18.859 40.719 9.734 1 86.62 72 VAL A O 1
ATOM 611 N N . GLU A 1 73 ? 19.094 39.219 11.438 1 82.38 73 GLU A N 1
ATOM 612 C CA . GLU A 1 73 ? 18.875 40.25 12.453 1 82.38 73 GLU A CA 1
ATOM 613 C C . GLU A 1 73 ? 20.047 40.281 13.445 1 82.38 73 GLU A C 1
ATOM 615 O O . GLU A 1 73 ? 20.5 39.25 13.922 1 82.38 73 GLU A O 1
ATOM 620 N N . VAL A 1 74 ? 20.5 41.562 13.672 1 74.94 74 VAL A N 1
ATOM 621 C CA . VAL A 1 74 ? 21.562 41.75 14.656 1 74.94 74 VAL A CA 1
ATOM 622 C C . VAL A 1 74 ? 20.938 41.906 16.047 1 74.94 74 VAL A C 1
ATOM 624 O O . VAL A 1 74 ? 19.953 42.594 16.219 1 74.94 74 VAL A O 1
ATOM 627 N N . VAL A 1 75 ? 21.391 41.062 16.938 1 70.44 75 VAL A N 1
ATOM 628 C CA . VAL A 1 75 ? 20.875 41.156 18.312 1 70.44 75 VAL A CA 1
ATOM 629 C C . VAL A 1 75 ? 21.734 42.094 19.125 1 70.44 75 VAL A C 1
ATOM 631 O O . VAL A 1 75 ? 22.875 41.781 19.5 1 70.44 75 VAL A O 1
ATOM 634 N N . ASN A 1 76 ? 21.891 43.5 18.812 1 60.62 76 ASN A N 1
ATOM 635 C CA . ASN A 1 76 ? 22.703 44.406 19.609 1 60.62 76 ASN A CA 1
ATOM 636 C C . ASN A 1 76 ? 21.969 44.875 20.844 1 60.62 76 ASN A C 1
ATOM 638 O O . ASN A 1 76 ? 20.766 45.156 20.797 1 60.62 76 ASN A O 1
ATOM 642 N N . VAL A 1 77 ? 22.828 44.75 22 1 51.59 77 VAL A N 1
ATOM 643 C CA . VAL A 1 77 ? 22.516 45.406 23.266 1 51.59 77 VAL A CA 1
ATOM 644 C C . VAL A 1 77 ? 22.656 46.906 23.125 1 51.59 77 VAL A C 1
ATOM 646 O O . VAL A 1 77 ? 23.734 47.406 22.75 1 51.59 77 VAL A O 1
ATOM 649 N N . GLY A 1 78 ? 21.641 47.812 22.875 1 51.56 78 GLY A N 1
ATOM 650 C CA . GLY A 1 78 ? 21.578 49.25 23.062 1 51.56 78 GLY A CA 1
ATOM 651 C C . GLY A 1 78 ? 21.219 50 21.797 1 51.56 78 GLY A C 1
ATOM 652 O O . GLY A 1 78 ? 20.969 51.219 21.828 1 51.56 78 GLY A O 1
ATOM 653 N N . TYR A 1 79 ? 21.922 49.719 20.688 1 49.38 79 TYR A N 1
ATOM 654 C CA . TYR A 1 79 ? 21.766 50.656 19.562 1 49.38 79 TYR A CA 1
ATOM 655 C C . TYR A 1 79 ? 20.438 50.438 18.859 1 49.38 79 TYR A C 1
ATOM 657 O O . TYR A 1 79 ? 19.828 49.375 19 1 49.38 79 TYR A O 1
ATOM 665 N N . GLN A 1 80 ? 20 51.562 18.125 1 48.84 80 GLN A N 1
ATOM 666 C CA . GLN A 1 80 ? 18.797 51.75 17.312 1 48.84 80 GLN A CA 1
ATOM 667 C C . GLN A 1 80 ? 18.516 50.531 16.438 1 48.84 80 GLN A C 1
ATOM 669 O O . GLN A 1 80 ? 19.422 49.969 15.828 1 48.84 80 GLN A O 1
ATOM 674 N N . ASN A 1 81 ? 17.469 49.781 16.672 1 51.66 81 ASN A N 1
ATOM 675 C CA . ASN A 1 81 ? 16.875 48.594 16.078 1 51.66 81 ASN A CA 1
ATOM 676 C C . ASN A 1 81 ? 17.062 48.562 14.562 1 51.66 81 ASN A C 1
ATOM 678 O O . ASN A 1 81 ? 16.344 49.219 13.82 1 51.66 81 ASN A O 1
ATOM 682 N N . LEU A 1 82 ? 18.25 48.625 14.062 1 57.12 82 LEU A N 1
ATOM 683 C CA . LEU A 1 82 ? 18.312 48.469 12.617 1 57.12 82 LEU A CA 1
ATOM 684 C C . LEU A 1 82 ? 17.516 47.25 12.18 1 57.12 82 LEU A C 1
ATOM 686 O O . LEU A 1 82 ? 17.5 46.219 12.859 1 57.12 82 LEU A O 1
ATOM 690 N N . GLY A 1 83 ? 16.344 47.531 11.555 1 68.62 83 GLY A N 1
ATOM 691 C CA . GLY A 1 83 ? 15.469 46.5 10.984 1 68.62 83 GLY A CA 1
ATOM 692 C C . GLY A 1 83 ? 16.219 45.344 10.383 1 68.62 83 GLY A C 1
ATOM 693 O O . GLY A 1 83 ? 17.422 45.438 10.109 1 68.62 83 GLY A O 1
ATOM 694 N N . PRO A 1 84 ? 15.664 44.156 10.406 1 79 84 PRO A N 1
ATOM 695 C CA . PRO A 1 84 ? 16.312 42.969 9.82 1 79 84 PRO A CA 1
ATOM 696 C C . PRO A 1 84 ? 16.672 43.188 8.344 1 79 84 PRO A C 1
ATOM 698 O O . PRO A 1 84 ? 16 43.938 7.641 1 79 84 PRO A O 1
ATOM 701 N N . HIS A 1 85 ? 17.875 42.75 7.961 1 85.44 85 HIS A N 1
ATOM 702 C CA . HIS A 1 85 ? 18.188 42.656 6.539 1 85.44 85 HIS A CA 1
ATOM 703 C C . HIS A 1 85 ? 17.469 41.469 5.891 1 85.44 85 HIS A C 1
ATOM 705 O O . HIS A 1 85 ? 17.578 40.344 6.363 1 85.44 85 HIS A O 1
ATOM 711 N N . VAL A 1 86 ? 16.703 41.781 4.926 1 89.81 86 VAL A N 1
ATOM 712 C CA . VAL A 1 86 ? 15.914 40.75 4.27 1 89.81 86 VAL A CA 1
ATOM 713 C C . VAL A 1 86 ? 16.391 40.562 2.83 1 89.81 86 VAL A C 1
ATOM 715 O O . VAL A 1 86 ? 16.562 41.562 2.098 1 89.81 86 VAL A O 1
ATOM 718 N N . SER A 1 87 ? 16.641 39.375 2.492 1 91.44 87 SER A N 1
ATOM 719 C CA . SER A 1 87 ? 17.031 39.062 1.122 1 91.44 87 SER A CA 1
ATOM 720 C C . SER A 1 87 ? 15.852 39.156 0.17 1 91.44 87 SER A C 1
ATOM 722 O O . SER A 1 87 ? 14.695 39.062 0.601 1 91.44 87 SER A O 1
ATOM 724 N N . PRO A 1 88 ? 16.109 39.406 -1.153 1 91 88 PRO A N 1
ATOM 725 C CA . PRO A 1 88 ? 15.016 39.219 -2.109 1 91 88 PRO A CA 1
ATOM 726 C C . PRO A 1 88 ? 14.523 37.781 -2.189 1 91 88 PRO A C 1
ATOM 728 O O . PRO A 1 88 ? 15.25 36.875 -1.812 1 91 88 PRO A O 1
ATOM 731 N N . VAL A 1 89 ? 13.266 37.719 -2.557 1 90.62 89 VAL A N 1
ATOM 732 C CA . VAL A 1 89 ? 12.742 36.375 -2.799 1 90.62 89 VAL A CA 1
ATOM 733 C C . VAL A 1 89 ? 13.5 35.719 -3.951 1 90.62 89 VAL A C 1
ATOM 735 O O . VAL A 1 89 ? 13.617 36.312 -5.035 1 90.62 89 VAL A O 1
ATOM 738 N N . THR A 1 90 ? 14.055 34.562 -3.701 1 91.62 90 THR A N 1
ATOM 739 C CA . THR A 1 90 ? 14.891 33.906 -4.688 1 91.62 90 THR A CA 1
ATOM 740 C C . THR A 1 90 ? 14.328 32.5 -5.004 1 91.62 90 THR A C 1
ATOM 742 O O . THR A 1 90 ? 13.875 31.797 -4.109 1 91.62 90 THR A O 1
ATOM 745 N N . GLU A 1 91 ? 14.211 32.281 -6.203 1 93.44 91 GLU A N 1
ATOM 746 C CA . GLU A 1 91 ? 13.93 30.938 -6.645 1 93.44 91 GLU A CA 1
ATOM 747 C C . GLU A 1 91 ? 15.086 30.359 -7.449 1 93.44 91 GLU A C 1
ATOM 749 O O . GLU A 1 91 ? 15.445 30.891 -8.5 1 93.44 91 GLU A O 1
ATOM 754 N N . LYS A 1 92 ? 15.688 29.297 -6.906 1 93.62 92 LYS A N 1
ATOM 755 C CA . LYS A 1 92 ? 16.906 28.781 -7.535 1 93.62 92 LYS A CA 1
ATOM 756 C C . LYS A 1 92 ? 17.047 27.281 -7.332 1 93.62 92 LYS A C 1
ATOM 758 O O . LYS A 1 92 ? 16.562 26.734 -6.344 1 93.62 92 LYS A O 1
ATOM 763 N N . LEU A 1 93 ? 17.672 26.75 -8.305 1 93.69 93 LEU A N 1
ATOM 764 C CA . LEU A 1 93 ? 18.141 25.375 -8.141 1 93.69 93 LEU A CA 1
ATOM 765 C C . LEU A 1 93 ? 19.391 25.328 -7.254 1 93.69 93 LEU A C 1
ATOM 767 O O . LEU A 1 93 ? 20.391 26 -7.543 1 93.69 93 LEU A O 1
ATOM 771 N N . LEU A 1 94 ? 19.266 24.578 -6.145 1 94.5 94 LEU A N 1
ATOM 772 C CA . LEU A 1 94 ? 20.359 24.562 -5.184 1 94.5 94 LEU A CA 1
ATOM 773 C C . LEU A 1 94 ? 21.016 23.188 -5.129 1 94.5 94 LEU A C 1
ATOM 775 O O . LEU A 1 94 ? 20.359 22.203 -4.781 1 94.5 94 LEU A O 1
ATOM 779 N N . ARG A 1 95 ? 22.281 23.062 -5.406 1 91.69 95 ARG A N 1
ATOM 780 C CA . ARG A 1 95 ? 23.016 21.812 -5.379 1 91.69 95 ARG A CA 1
ATOM 781 C C . ARG A 1 95 ? 24.219 21.906 -4.441 1 91.69 95 ARG A C 1
ATOM 783 O O . ARG A 1 95 ? 24.516 20.953 -3.713 1 91.69 95 ARG A O 1
ATOM 790 N N . THR A 1 96 ? 24.844 23.094 -4.613 1 92.62 96 THR A N 1
ATOM 791 C CA . THR A 1 96 ? 26.031 23.312 -3.805 1 92.62 96 THR A CA 1
ATOM 792 C C . THR A 1 96 ? 26 24.688 -3.15 1 92.62 96 THR A C 1
ATOM 794 O O . THR A 1 96 ? 25.109 25.484 -3.422 1 92.62 96 THR A O 1
ATOM 797 N N . SER A 1 97 ? 27.062 25 -2.297 1 92.25 97 SER A N 1
ATOM 798 C CA . SER A 1 97 ? 27.141 26.266 -1.574 1 92.25 97 SER A CA 1
ATOM 799 C C . SER A 1 97 ? 27.406 27.422 -2.523 1 92.25 97 SER A C 1
ATOM 801 O O . SER A 1 97 ? 27.25 28.594 -2.15 1 92.25 97 SER A O 1
ATOM 803 N N . GLU A 1 98 ? 27.688 27.109 -3.771 1 92.62 98 GLU A N 1
ATOM 804 C CA . GLU A 1 98 ? 28.047 28.156 -4.727 1 92.62 98 GLU A CA 1
ATOM 805 C C . GLU A 1 98 ? 26.812 28.625 -5.512 1 92.62 98 GLU A C 1
ATOM 807 O O . GLU A 1 98 ? 26.859 29.656 -6.188 1 92.62 98 GLU A O 1
ATOM 812 N N . ASP A 1 99 ? 25.734 27.969 -5.387 1 94.62 99 ASP A N 1
ATOM 813 C CA . ASP A 1 99 ? 24.578 28.234 -6.23 1 94.62 99 ASP A CA 1
ATOM 814 C C . ASP A 1 99 ? 23.844 29.5 -5.766 1 94.62 99 ASP A C 1
ATOM 816 O O . ASP A 1 99 ? 23.125 30.125 -6.551 1 94.62 99 ASP A O 1
ATOM 820 N N . PHE A 1 100 ? 23.953 29.828 -4.473 1 95.19 100 PHE A N 1
ATOM 821 C CA . PHE A 1 100 ? 23.297 31.031 -3.955 1 95.19 100 PHE A CA 1
ATOM 822 C C . PHE A 1 100 ? 24.172 31.703 -2.908 1 95.19 100 PHE A C 1
ATOM 824 O O . PHE A 1 100 ? 24.578 31.078 -1.928 1 95.19 100 PHE A O 1
ATOM 831 N N . ILE A 1 101 ? 24.406 33 -3.139 1 93.25 101 ILE A N 1
ATOM 832 C CA . ILE A 1 101 ? 25.141 33.844 -2.189 1 93.25 101 ILE A CA 1
ATOM 833 C C . ILE A 1 101 ? 24.438 35.188 -2.051 1 93.25 101 ILE A C 1
ATOM 835 O O . ILE A 1 101 ? 24.188 35.875 -3.049 1 93.25 101 ILE A O 1
ATOM 839 N N . TRP A 1 102 ? 24.016 35.438 -0.854 1 92.69 102 TRP A N 1
ATOM 840 C CA . TRP A 1 102 ? 23.422 36.75 -0.551 1 92.69 102 TRP A CA 1
ATOM 841 C C . TRP A 1 102 ? 24.375 37.594 0.309 1 92.69 102 TRP A C 1
ATOM 843 O O . TRP A 1 102 ? 24.938 37.094 1.288 1 92.69 102 TRP A O 1
ATOM 853 N N . SER A 1 103 ? 24.594 38.844 -0.156 1 88.69 103 SER A N 1
ATOM 854 C CA . SER A 1 103 ? 25.5 39.688 0.582 1 88.69 103 SER A CA 1
ATOM 855 C C . SER A 1 103 ? 24.766 40.906 1.16 1 88.69 103 SER A C 1
ATOM 857 O O . SER A 1 103 ? 23.844 41.438 0.537 1 88.69 103 SER A O 1
ATOM 859 N N . ALA A 1 104 ? 25.047 41.156 2.348 1 80.44 104 ALA A N 1
ATOM 860 C CA . ALA A 1 104 ? 24.5 42.344 3.006 1 80.44 104 ALA A CA 1
ATOM 861 C C . ALA A 1 104 ? 25.594 43.094 3.764 1 80.44 104 ALA A C 1
ATOM 863 O O . ALA A 1 104 ? 26.469 42.5 4.371 1 80.44 104 ALA A O 1
ATOM 864 N N . GLU A 1 105 ? 25.609 44.406 3.58 1 75.12 105 GLU A N 1
ATOM 865 C CA . GLU A 1 105 ? 26.562 45.219 4.32 1 75.12 105 GLU A CA 1
ATOM 866 C C . GLU A 1 105 ? 26.188 45.344 5.793 1 75.12 105 GLU A C 1
ATOM 868 O O . GLU A 1 105 ? 25.031 45.656 6.121 1 75.12 105 GLU A O 1
ATOM 873 N N . PHE A 1 106 ? 27.062 44.688 6.488 1 64.75 106 PHE A N 1
ATOM 874 C CA . PHE A 1 106 ? 26.75 44.625 7.91 1 64.75 106 PHE A CA 1
ATOM 875 C C . PHE A 1 106 ? 27.891 45.188 8.742 1 64.75 106 PHE A C 1
ATOM 877 O O . PHE A 1 106 ? 29.016 44.719 8.695 1 64.75 106 PHE A O 1
ATOM 884 N N . ALA A 1 107 ? 27.781 46.406 9.133 1 60 107 ALA A N 1
ATOM 885 C CA . ALA A 1 107 ? 28.844 47.031 9.922 1 60 107 ALA A CA 1
ATOM 886 C C . ALA A 1 107 ? 28.828 46.562 11.359 1 60 107 ALA A C 1
ATOM 888 O O . ALA A 1 107 ? 28.547 47.312 12.281 1 60 107 ALA A O 1
ATOM 889 N N . TYR A 1 108 ? 28.344 45.375 11.641 1 59.78 108 TYR A N 1
ATOM 890 C CA . TYR A 1 108 ? 28.172 45.219 13.078 1 59.78 108 TYR A CA 1
ATOM 891 C C . TYR A 1 108 ? 28.891 43.938 13.562 1 59.78 108 TYR A C 1
ATOM 893 O O . TYR A 1 108 ? 28.984 42.969 12.828 1 59.78 108 TYR A O 1
ATOM 901 N N . HIS A 1 109 ? 29.484 44.219 14.836 1 62.81 109 HIS A N 1
ATOM 902 C CA . HIS A 1 109 ? 30.156 43.156 15.578 1 62.81 109 HIS A CA 1
ATOM 903 C C . HIS A 1 109 ? 29.266 42.594 16.656 1 62.81 109 HIS A C 1
ATOM 905 O O . HIS A 1 109 ? 28.516 43.344 17.312 1 62.81 109 HIS A O 1
ATOM 911 N N . GLY A 1 110 ? 28.75 41.344 16.688 1 70.38 110 GLY A N 1
ATOM 912 C CA . GLY A 1 110 ? 28.031 40.656 17.75 1 70.38 110 GLY A CA 1
ATOM 913 C C . GLY A 1 110 ? 27.234 39.469 17.266 1 70.38 110 GLY A C 1
ATOM 914 O O . GLY A 1 110 ? 27.609 38.812 16.297 1 70.38 110 GLY A O 1
ATOM 915 N N . ARG A 1 111 ? 26.25 39.312 18.141 1 78.25 111 ARG A N 1
ATOM 916 C CA . ARG A 1 111 ? 25.375 38.156 17.875 1 78.25 111 ARG A CA 1
ATOM 917 C C . ARG A 1 111 ? 24.328 38.5 16.828 1 78.25 111 ARG A C 1
ATOM 919 O O . ARG A 1 111 ? 23.781 39.625 16.812 1 78.25 111 ARG A O 1
ATOM 926 N N . PHE A 1 112 ? 24.203 37.594 15.844 1 81.5 112 PHE A N 1
ATOM 927 C CA . PHE A 1 112 ? 23.141 37.812 14.867 1 81.5 112 PHE A CA 1
ATOM 928 C C . PHE A 1 112 ? 22.312 36.562 14.664 1 81.5 112 PHE A C 1
ATOM 930 O O . PHE A 1 112 ? 22.781 35.438 14.969 1 81.5 112 PHE A O 1
ATOM 937 N N . ILE A 1 113 ? 21.109 36.781 14.297 1 84.88 113 ILE A N 1
ATOM 938 C CA . ILE A 1 113 ? 20.156 35.688 14.039 1 84.88 113 ILE A CA 1
ATOM 939 C C . ILE A 1 113 ? 19.859 35.625 12.539 1 84.88 113 ILE A C 1
ATOM 941 O O . ILE A 1 113 ? 19.609 36.656 11.906 1 84.88 113 ILE A O 1
ATOM 945 N N . ALA A 1 114 ? 20.016 34.438 12.031 1 88.81 114 ALA A N 1
ATOM 946 C CA . ALA A 1 114 ? 19.625 34.188 10.641 1 88.81 114 ALA A CA 1
ATOM 947 C C . ALA A 1 114 ? 18.391 33.281 10.555 1 88.81 114 ALA A C 1
ATOM 949 O O . ALA A 1 114 ? 18.281 32.312 11.289 1 88.81 114 ALA A O 1
ATOM 950 N N . GLU A 1 115 ? 17.453 33.688 9.734 1 91.31 115 GLU A N 1
ATOM 951 C CA . GLU A 1 115 ? 16.219 32.938 9.539 1 91.31 115 GLU A CA 1
ATOM 952 C C . GLU A 1 115 ? 15.938 32.719 8.062 1 91.31 115 GLU A C 1
ATOM 954 O O . GLU A 1 115 ? 16.141 33.594 7.234 1 91.31 115 GLU A O 1
ATOM 959 N N . VAL A 1 116 ? 15.57 31.531 7.793 1 94.06 116 VAL A N 1
ATOM 960 C CA . VAL A 1 116 ? 15.172 31.203 6.426 1 94.06 116 VAL A CA 1
ATOM 961 C C . VAL A 1 116 ? 13.695 30.812 6.391 1 94.06 116 VAL A C 1
ATOM 963 O O . VAL A 1 116 ? 13.211 30.094 7.266 1 94.06 116 VAL A O 1
ATOM 966 N N . GLU A 1 117 ? 12.969 31.375 5.484 1 93.31 117 GLU A N 1
ATOM 967 C CA . GLU A 1 117 ? 11.594 31 5.199 1 93.31 117 GLU A CA 1
ATOM 968 C C . GLU A 1 117 ? 11.477 30.375 3.809 1 93.31 117 GLU A C 1
ATOM 970 O O . GLU A 1 117 ? 11.695 31.047 2.801 1 93.31 117 GLU A O 1
ATOM 975 N N . PHE A 1 118 ? 11.094 29.109 3.773 1 94.12 118 PHE A N 1
ATOM 976 C CA . PHE A 1 118 ? 10.867 28.453 2.492 1 94.12 118 PHE A CA 1
ATOM 977 C C . PHE A 1 118 ? 9.453 28.719 1.995 1 94.12 118 PHE A C 1
ATOM 979 O O . PHE A 1 118 ? 8.477 28.312 2.639 1 94.12 118 PHE A O 1
ATOM 986 N N . LEU A 1 119 ? 9.406 29.297 0.867 1 91.31 119 LEU A N 1
ATOM 987 C CA . LEU A 1 119 ? 8.102 29.594 0.285 1 91.31 119 LEU A CA 1
ATOM 988 C C . LEU A 1 119 ? 7.609 28.438 -0.572 1 91.31 119 LEU A C 1
ATOM 990 O O . LEU A 1 119 ? 6.402 28.203 -0.663 1 91.31 119 LEU A O 1
ATOM 994 N N . ASP A 1 120 ? 8.531 27.812 -1.243 1 91.19 120 ASP A N 1
ATOM 995 C CA . ASP A 1 120 ? 8.203 26.641 -2.055 1 91.19 120 ASP A CA 1
ATOM 996 C C . ASP A 1 120 ? 9.43 25.75 -2.254 1 91.19 120 ASP A C 1
ATOM 998 O O . ASP A 1 120 ? 10.562 26.234 -2.26 1 91.19 120 ASP A O 1
ATOM 1002 N N . LEU A 1 121 ? 9.18 24.531 -2.248 1 91.38 121 LEU A N 1
ATOM 1003 C CA . LEU A 1 121 ? 10.203 23.547 -2.561 1 91.38 121 LEU A CA 1
ATOM 1004 C C . LEU A 1 121 ? 9.734 22.594 -3.658 1 91.38 121 LEU A C 1
ATOM 1006 O O . LEU A 1 121 ? 8.664 22 -3.551 1 91.38 121 LEU A O 1
ATOM 1010 N N . LYS A 1 122 ? 10.523 22.516 -4.691 1 91.06 122 LYS A N 1
ATOM 1011 C CA . LYS A 1 122 ? 10.156 21.672 -5.828 1 91.06 122 LYS A CA 1
ATOM 1012 C C . LYS A 1 122 ? 11.258 20.656 -6.129 1 91.06 122 LYS A C 1
ATOM 1014 O O . LYS A 1 122 ? 12.43 20.906 -5.859 1 91.06 122 LYS A O 1
ATOM 1019 N N . VAL A 1 123 ? 10.82 19.484 -6.633 1 88.31 123 VAL A N 1
ATOM 1020 C CA . VAL A 1 123 ? 11.766 18.484 -7.105 1 88.31 123 VAL A CA 1
ATOM 1021 C C . VAL A 1 123 ? 12.047 18.703 -8.594 1 88.31 123 VAL A C 1
ATOM 1023 O O . VAL A 1 123 ? 11.117 18.891 -9.383 1 88.31 123 VAL A O 1
ATOM 1026 N N . CYS A 1 124 ? 13.344 18.781 -8.906 1 83.12 124 CYS A N 1
ATOM 1027 C CA . CYS A 1 124 ? 13.734 18.953 -10.297 1 83.12 124 CYS A CA 1
ATOM 1028 C C . CYS A 1 124 ? 13.43 17.703 -11.109 1 83.12 124 CYS A C 1
ATOM 1030 O O . CYS A 1 124 ? 13.766 16.594 -10.703 1 83.12 124 CYS A O 1
ATOM 1032 N N . PRO A 1 125 ? 12.703 17.891 -12.227 1 75.81 125 PRO A N 1
ATOM 1033 C CA . PRO A 1 125 ? 12.344 16.719 -13.023 1 75.81 125 PRO A CA 1
ATOM 1034 C C . PRO A 1 125 ? 13.547 16.078 -13.727 1 75.81 125 PRO A C 1
ATOM 1036 O O . PRO A 1 125 ? 14.516 16.781 -14.047 1 75.81 125 PRO A O 1
ATOM 1039 N N . LYS A 1 126 ? 13.664 14.773 -13.742 1 69.75 126 LYS A N 1
ATOM 1040 C CA . LYS A 1 126 ? 14.727 14.086 -14.461 1 69.75 126 LYS A CA 1
ATOM 1041 C C . LYS A 1 126 ? 14.555 14.234 -15.977 1 69.75 126 LYS A C 1
ATOM 1043 O O . LYS A 1 126 ? 15.531 14.43 -16.703 1 69.75 126 LYS A O 1
ATOM 1048 N N . ASN A 1 127 ? 13.344 14.055 -16.562 1 68.19 127 ASN A N 1
ATOM 1049 C CA . ASN A 1 127 ? 13.102 13.945 -18 1 68.19 127 ASN A CA 1
ATOM 1050 C C . ASN A 1 127 ? 12.312 15.148 -18.531 1 68.19 127 ASN A C 1
ATOM 1052 O O . ASN A 1 127 ? 11.391 14.984 -19.328 1 68.19 127 ASN A O 1
ATOM 1056 N N . GLY A 1 128 ? 12.727 16.312 -18.047 1 67.5 128 GLY A N 1
ATOM 1057 C CA . GLY A 1 128 ? 12.102 17.453 -18.703 1 67.5 128 GLY A CA 1
ATOM 1058 C C . GLY A 1 128 ? 10.727 17.781 -18.156 1 67.5 128 GLY A C 1
ATOM 1059 O O . GLY A 1 128 ? 10.016 18.625 -18.703 1 67.5 128 GLY A O 1
ATOM 1060 N N . GLU A 1 129 ? 10.234 16.953 -17.344 1 72.25 129 GLU A N 1
ATOM 1061 C CA . GLU A 1 129 ? 8.93 17.281 -16.797 1 72.25 129 GLU A CA 1
ATOM 1062 C C . GLU A 1 129 ? 8.992 18.531 -15.922 1 72.25 129 GLU A C 1
ATOM 1064 O O . GLU A 1 129 ? 10.07 19.094 -15.703 1 72.25 129 GLU A O 1
ATOM 1069 N N . GLU A 1 130 ? 7.762 19.125 -15.766 1 81 130 GLU A N 1
ATOM 1070 C CA . GLU A 1 130 ? 7.672 20.312 -14.938 1 81 130 GLU A CA 1
ATOM 1071 C C . GLU A 1 130 ? 7.961 20 -13.477 1 81 130 GLU A C 1
ATOM 1073 O O . GLU A 1 130 ? 7.621 18.922 -12.984 1 81 130 GLU A O 1
ATOM 1078 N N . ALA A 1 131 ? 8.742 20.828 -12.867 1 82.5 131 ALA A N 1
ATOM 1079 C CA . ALA A 1 131 ? 9.039 20.688 -11.445 1 82.5 131 ALA A CA 1
ATOM 1080 C C . ALA A 1 131 ? 7.754 20.641 -10.625 1 82.5 131 ALA A C 1
ATOM 1082 O O . ALA A 1 131 ? 6.789 21.344 -10.93 1 82.5 131 ALA A O 1
ATOM 1083 N N . THR A 1 132 ? 7.703 19.734 -9.742 1 83.31 132 THR A N 1
ATOM 1084 C CA . THR A 1 132 ? 6.508 19.594 -8.922 1 83.31 132 THR A CA 1
ATOM 1085 C C . THR A 1 132 ? 6.793 19.984 -7.473 1 83.31 132 THR A C 1
ATOM 1087 O O . THR A 1 132 ? 7.812 19.578 -6.906 1 83.31 132 THR A O 1
ATOM 1090 N N . SER A 1 133 ? 5.863 20.812 -6.977 1 85.88 133 SER A N 1
ATOM 1091 C CA . SER A 1 133 ? 5.996 21.234 -5.582 1 85.88 133 SER A CA 1
ATOM 1092 C C . SER A 1 133 ? 5.742 20.062 -4.633 1 85.88 133 SER A C 1
ATOM 1094 O O . SER A 1 133 ? 4.852 19.25 -4.871 1 85.88 133 SER A O 1
ATOM 1096 N N . ILE A 1 134 ? 6.551 20.016 -3.648 1 83 134 ILE A N 1
ATOM 1097 C CA . ILE A 1 134 ? 6.383 18.938 -2.682 1 83 134 ILE A CA 1
ATOM 1098 C C . ILE A 1 134 ? 5.324 19.328 -1.652 1 83 134 ILE A C 1
ATOM 1100 O O . ILE A 1 134 ? 4.852 18.484 -0.886 1 83 134 ILE A O 1
ATOM 1104 N N . TRP A 1 135 ? 5.125 20.609 -1.556 1 78.19 135 TRP A N 1
ATOM 1105 C CA . TRP A 1 135 ? 4.102 21.094 -0.636 1 78.19 135 TRP A CA 1
ATOM 1106 C C . TRP A 1 135 ? 2.781 21.328 -1.364 1 78.19 135 TRP A C 1
ATOM 1108 O O . TRP A 1 135 ? 2.768 21.844 -2.484 1 78.19 135 TRP A O 1
ATOM 1118 N N . PRO A 1 136 ? 1.416 20.859 -0.909 1 65.06 136 PRO A N 1
ATOM 1119 C CA . PRO A 1 136 ? 1.233 20.25 0.409 1 65.06 136 PRO A CA 1
ATOM 1120 C C . PRO A 1 136 ? 1.664 18.781 0.445 1 65.06 136 PRO A C 1
ATOM 1122 O O . PRO A 1 136 ? 1.562 18.094 -0.564 1 65.06 136 PRO A O 1
ATOM 1125 N N . CYS A 1 137 ? 2.561 18.375 1.464 1 59.75 137 CYS A N 1
ATOM 1126 C CA . CYS A 1 137 ? 3.117 17.031 1.627 1 59.75 137 CYS A CA 1
ATOM 1127 C C . CYS A 1 137 ? 2.1 16.094 2.26 1 59.75 137 CYS A C 1
ATOM 1129 O O . CYS A 1 137 ? 2.465 15.211 3.033 1 59.75 137 CYS A O 1
ATOM 1131 N N . SER A 1 138 ? 0.951 16.281 2.061 1 63.31 138 SER A N 1
ATOM 1132 C CA . SER A 1 138 ? 0.087 15.305 2.713 1 63.31 138 SER A CA 1
ATOM 1133 C C . SER A 1 138 ? 0.26 13.922 2.102 1 63.31 138 SER A C 1
ATOM 1135 O O . SER A 1 138 ? -0.715 13.188 1.923 1 63.31 138 SER A O 1
ATOM 1137 N N . TYR A 1 139 ? 1.622 13.555 1.733 1 61.06 139 TYR A N 1
ATOM 1138 C CA . TYR A 1 139 ? 1.931 12.336 0.988 1 61.06 139 TYR A CA 1
ATOM 1139 C C . TYR A 1 139 ? 1.636 11.094 1.821 1 61.06 139 TYR A C 1
ATOM 1141 O O . TYR A 1 139 ? 1.262 10.055 1.281 1 61.06 139 TYR A O 1
ATOM 1149 N N . GLY A 1 140 ? 0.913 11.211 2.777 1 78.5 140 GLY A N 1
ATOM 1150 C CA . GLY A 1 140 ? 0.732 10.039 3.627 1 78.5 140 GLY A CA 1
ATOM 1151 C C . GLY A 1 140 ? -0.718 9.789 3.992 1 78.5 140 GLY A C 1
ATOM 1152 O O . GLY A 1 140 ? -1.058 8.719 4.496 1 78.5 140 GLY A O 1
ATOM 1153 N N . ILE A 1 141 ? -1.481 10.688 3.531 1 88.06 141 ILE A N 1
ATOM 1154 C CA . ILE A 1 141 ? -2.859 10.562 3.992 1 88.06 141 ILE A CA 1
ATOM 1155 C C . ILE A 1 141 ? -3.533 9.391 3.285 1 88.06 141 ILE A C 1
ATOM 1157 O O . ILE A 1 141 ? -4.328 8.664 3.891 1 88.06 141 ILE A O 1
ATOM 1161 N N . ARG A 1 142 ? -3.242 9.227 2.059 1 85.88 142 ARG A N 1
ATOM 1162 C CA . ARG A 1 142 ? -3.85 8.141 1.303 1 85.88 142 ARG A CA 1
ATOM 1163 C C . ARG A 1 142 ? -3.484 6.785 1.903 1 85.88 142 ARG A C 1
ATOM 1165 O O . ARG A 1 142 ? -4.352 5.93 2.096 1 85.88 142 ARG A O 1
ATOM 1172 N N . SER A 1 143 ? -2.207 6.656 2.154 1 87.69 143 SER A N 1
ATOM 1173 C CA . SER A 1 143 ? -1.735 5.402 2.734 1 87.69 143 SER A CA 1
ATOM 1174 C C . SER A 1 143 ? -2.354 5.16 4.109 1 87.69 143 SER A C 1
ATOM 1176 O O . SER A 1 143 ? -2.76 4.039 4.422 1 87.69 143 SER A O 1
ATOM 1178 N N . GLN A 1 144 ? -2.418 6.16 4.855 1 89.38 144 GLN A N 1
ATOM 1179 C CA . GLN A 1 144 ? -3.002 6.035 6.188 1 89.38 144 GLN A CA 1
ATOM 1180 C C . GLN A 1 144 ? -4.48 5.672 6.109 1 89.38 144 GLN A C 1
ATOM 1182 O O . GLN A 1 144 ? -4.957 4.809 6.852 1 89.38 144 GLN A O 1
ATOM 1187 N N . ALA A 1 145 ? -5.145 6.336 5.25 1 91.5 145 ALA A N 1
ATOM 1188 C CA . ALA A 1 145 ? -6.57 6.07 5.07 1 91.5 145 ALA A CA 1
ATOM 1189 C C . ALA A 1 145 ? -6.805 4.633 4.609 1 91.5 145 ALA A C 1
ATOM 1191 O O . ALA A 1 145 ? -7.68 3.941 5.137 1 91.5 145 ALA A O 1
ATOM 1192 N N . SER A 1 146 ? -6.051 4.234 3.625 1 91.44 146 SER A N 1
ATOM 1193 C CA . SER A 1 146 ? -6.195 2.883 3.098 1 91.44 146 SER A CA 1
ATOM 1194 C C . SER A 1 146 ? -5.977 1.839 4.188 1 91.44 146 SER A C 1
ATOM 1196 O O . SER A 1 146 ? -6.746 0.882 4.305 1 91.44 146 SER A O 1
ATOM 1198 N N . GLU A 1 147 ? -4.961 2.041 4.988 1 90.69 147 GLU A N 1
ATOM 1199 C CA . GLU A 1 147 ? -4.652 1.102 6.062 1 90.69 147 GLU A CA 1
ATOM 1200 C C . GLU A 1 147 ? -5.777 1.05 7.094 1 90.69 147 GLU A C 1
ATOM 1202 O O . GLU A 1 147 ? -6.176 -0.032 7.527 1 90.69 147 GLU A O 1
ATOM 1207 N N . SER A 1 148 ? -6.211 2.168 7.457 1 91.5 148 SER A N 1
ATOM 1208 C CA . SER A 1 148 ? -7.297 2.244 8.422 1 91.5 148 SER A CA 1
ATOM 1209 C C . SER A 1 148 ? -8.555 1.562 7.898 1 91.5 148 SER A C 1
ATOM 1211 O O . SER A 1 148 ? -9.242 0.857 8.641 1 91.5 148 SER A O 1
ATOM 1213 N N . THR A 1 149 ? -8.836 1.792 6.676 1 93.06 149 THR A N 1
ATOM 1214 C CA . THR A 1 149 ? -10.031 1.227 6.066 1 93.06 149 THR A CA 1
ATOM 1215 C C . THR A 1 149 ? -9.93 -0.294 5.98 1 93.06 149 THR A C 1
ATOM 1217 O O . THR A 1 149 ? -10.898 -1.003 6.242 1 93.06 149 THR A O 1
ATOM 1220 N N . LEU A 1 150 ? -8.797 -0.754 5.605 1 92.75 150 LEU A N 1
ATOM 1221 C CA . LEU A 1 150 ? -8.602 -2.197 5.52 1 92.75 150 LEU A CA 1
ATOM 1222 C C . LEU A 1 150 ? -8.781 -2.854 6.883 1 92.75 150 LEU A C 1
ATOM 1224 O O . LEU A 1 150 ? -9.344 -3.945 6.984 1 92.75 150 LEU A O 1
ATOM 1228 N N . ARG A 1 151 ? -8.305 -2.215 7.902 1 92.38 151 ARG A N 1
ATOM 1229 C CA . ARG A 1 151 ? -8.523 -2.711 9.258 1 92.38 151 ARG A CA 1
ATOM 1230 C C . ARG A 1 151 ? -10.008 -2.754 9.586 1 92.38 151 ARG A C 1
ATOM 1232 O O . ARG A 1 151 ? -10.492 -3.717 10.188 1 92.38 151 ARG A O 1
ATOM 1239 N N . CYS A 1 152 ? -10.648 -1.766 9.18 1 91.94 152 CYS A N 1
ATOM 1240 C CA . CYS A 1 152 ? -12.086 -1.688 9.414 1 91.94 152 CYS A CA 1
ATOM 1241 C C . CYS A 1 152 ? -12.812 -2.816 8.695 1 91.94 152 CYS A C 1
ATOM 1243 O O . CYS A 1 152 ? -13.703 -3.449 9.266 1 91.94 152 CYS A O 1
ATOM 1245 N N . PHE A 1 153 ? -12.414 -3.068 7.508 1 93.06 153 PHE A N 1
ATOM 1246 C CA . PHE A 1 153 ? -13.039 -4.129 6.727 1 93.06 153 PHE A CA 1
ATOM 1247 C C . PHE A 1 153 ? -12.797 -5.488 7.371 1 93.06 153 PHE A C 1
ATOM 1249 O O . PHE A 1 153 ? -13.695 -6.336 7.398 1 93.06 153 PHE A O 1
ATOM 1256 N N . SER A 1 154 ? -11.609 -5.617 7.793 1 93.44 154 SER A N 1
ATOM 1257 C CA . SER A 1 154 ? -11.289 -6.855 8.492 1 93.44 154 SER A CA 1
ATOM 1258 C C . SER A 1 154 ? -12.188 -7.059 9.703 1 93.44 154 SER A C 1
ATOM 1260 O O . SER A 1 154 ? -12.703 -8.156 9.93 1 93.44 154 SER A O 1
ATOM 1262 N N . ARG A 1 155 ? -12.375 -6.02 10.445 1 94.75 155 ARG A N 1
ATOM 1263 C CA . ARG A 1 155 ? -13.234 -6.082 11.625 1 94.75 155 ARG A CA 1
ATOM 1264 C C . ARG A 1 155 ? -14.68 -6.375 11.234 1 94.75 155 ARG A C 1
ATOM 1266 O O . ARG A 1 155 ? -15.367 -7.145 11.906 1 94.75 155 ARG A O 1
ATOM 1273 N N . MET A 1 156 ? -15.117 -5.711 10.188 1 96.06 156 MET A N 1
ATOM 1274 C CA . MET A 1 156 ? -16.484 -5.922 9.703 1 96.06 156 MET A CA 1
ATOM 1275 C C . MET A 1 156 ? -16.734 -7.398 9.422 1 96.06 156 MET A C 1
ATOM 1277 O O . MET A 1 156 ? -17.766 -7.941 9.812 1 96.06 156 MET A O 1
ATOM 1281 N N . LEU A 1 157 ? -15.781 -7.992 8.734 1 96.5 157 LEU A N 1
ATOM 1282 C CA . LEU A 1 157 ? -15.93 -9.398 8.367 1 96.5 157 LEU A CA 1
ATOM 1283 C C . LEU A 1 157 ? -15.828 -10.297 9.594 1 96.5 157 LEU A C 1
ATOM 1285 O O . LEU A 1 157 ? -16.688 -11.148 9.82 1 96.5 157 LEU A O 1
ATOM 1289 N N . LYS A 1 158 ? -14.852 -10.094 10.406 1 95.56 158 LYS A N 1
ATOM 1290 C CA . LYS A 1 158 ? -14.555 -10.969 11.539 1 95.56 158 LYS A CA 1
ATOM 1291 C C . LYS A 1 158 ? -15.641 -10.875 12.602 1 95.56 158 LYS A C 1
ATOM 1293 O O . LYS A 1 158 ? -16.016 -11.883 13.211 1 95.56 158 LYS A O 1
ATOM 1298 N N . GLU A 1 159 ? -16.141 -9.641 12.766 1 95.38 159 GLU A N 1
ATOM 1299 C CA . GLU A 1 159 ? -17.125 -9.422 13.828 1 95.38 159 GLU A CA 1
ATOM 1300 C C . GLU A 1 159 ? -18.531 -9.336 13.258 1 95.38 159 GLU A C 1
ATOM 1302 O O . GLU A 1 159 ? -19.5 -9.133 14.008 1 95.38 159 GLU A O 1
ATOM 1307 N N . SER A 1 160 ? -18.672 -9.492 11.977 1 95.5 160 SER A N 1
ATOM 1308 C CA . SER A 1 160 ? -19.953 -9.453 11.281 1 95.5 160 SER A CA 1
ATOM 1309 C C . SER A 1 160 ? -20.734 -8.18 11.617 1 95.5 160 SER A C 1
ATOM 1311 O O . SER A 1 160 ? -21.922 -8.234 11.953 1 95.5 160 SER A O 1
ATOM 1313 N N . ILE A 1 161 ? -20.047 -7.07 11.617 1 94.44 161 ILE A N 1
ATOM 1314 C CA . ILE A 1 161 ? -20.672 -5.793 11.953 1 94.44 161 ILE A CA 1
ATOM 1315 C C . ILE A 1 161 ? -21.688 -5.414 10.883 1 94.44 161 ILE A C 1
ATOM 1317 O O . ILE A 1 161 ? -21.312 -5.086 9.75 1 94.44 161 ILE A O 1
ATOM 1321 N N . TYR A 1 162 ? -22.969 -5.527 11.211 1 92.81 162 TYR A N 1
ATOM 1322 C CA . TYR A 1 162 ? -24.094 -5.195 10.344 1 92.81 162 TYR A CA 1
ATOM 1323 C C . TYR A 1 162 ? -24.062 -6.02 9.062 1 92.81 162 TYR A C 1
ATOM 1325 O O . TYR A 1 162 ? -24.375 -5.516 7.98 1 92.81 162 TYR A O 1
ATOM 1333 N N . ALA A 1 163 ? -23.547 -7.164 9.172 1 94.88 163 ALA A N 1
ATOM 1334 C CA . ALA A 1 163 ? -23.609 -8.086 8.039 1 94.88 163 ALA A CA 1
ATOM 1335 C C . ALA A 1 163 ? -25.047 -8.344 7.621 1 94.88 163 ALA A C 1
ATOM 1337 O O . ALA A 1 163 ? -25.938 -8.469 8.477 1 94.88 163 ALA A O 1
ATOM 1338 N N . ASP A 1 164 ? -25.281 -8.461 6.293 1 93.12 164 ASP A N 1
ATOM 1339 C CA . ASP A 1 164 ? -26.656 -8.594 5.824 1 93.12 164 ASP A CA 1
ATOM 1340 C C . ASP A 1 164 ? -26.797 -9.727 4.816 1 93.12 164 ASP A C 1
ATOM 1342 O O . ASP A 1 164 ? -27.797 -9.82 4.102 1 93.12 164 ASP A O 1
ATOM 1346 N N . VAL A 1 165 ? -25.812 -10.547 4.68 1 95.06 165 VAL A N 1
ATOM 1347 C CA . VAL A 1 165 ? -25.844 -11.734 3.836 1 95.06 165 VAL A CA 1
ATOM 1348 C C . VAL A 1 165 ? -25.359 -12.945 4.637 1 95.06 165 VAL A C 1
ATOM 1350 O O . VAL A 1 165 ? -24.391 -12.859 5.383 1 95.06 165 VAL A O 1
ATOM 1353 N N . THR A 1 166 ? -26.062 -13.922 4.59 1 95.88 166 THR A N 1
ATOM 1354 C CA . THR A 1 166 ? -25.672 -15.211 5.156 1 95.88 166 THR A CA 1
ATOM 1355 C C . THR A 1 166 ? -25.281 -16.188 4.055 1 95.88 166 THR A C 1
ATOM 1357 O O . THR A 1 166 ? -26.047 -16.406 3.113 1 95.88 166 THR A O 1
ATOM 1360 N N . ILE A 1 167 ? -24.141 -16.781 4.152 1 96.31 167 ILE A N 1
ATOM 1361 C CA . ILE A 1 167 ? -23.641 -17.719 3.152 1 96.31 167 ILE A CA 1
ATOM 1362 C C . ILE A 1 167 ? -23.578 -19.125 3.744 1 96.31 167 ILE A C 1
ATOM 1364 O O . ILE A 1 167 ? -22.844 -19.375 4.707 1 96.31 167 ILE A O 1
ATOM 1368 N N . ASN A 1 168 ? -24.312 -19.969 3.209 1 96.62 168 ASN A N 1
ATOM 1369 C CA . ASN A 1 168 ? -24.25 -21.391 3.576 1 96.62 168 ASN A CA 1
ATOM 1370 C C . ASN A 1 168 ? -23.203 -22.125 2.762 1 96.62 168 ASN A C 1
ATOM 1372 O O . ASN A 1 168 ? -23.328 -22.266 1.545 1 96.62 168 ASN A O 1
ATOM 1376 N N . THR A 1 169 ? -22.188 -22.609 3.416 1 97.12 169 THR A N 1
ATOM 1377 C CA . THR A 1 169 ? -21.141 -23.359 2.748 1 97.12 169 THR A CA 1
ATOM 1378 C C . THR A 1 169 ? -21.328 -24.859 2.941 1 97.12 169 THR A C 1
ATOM 1380 O O . THR A 1 169 ? -22.375 -25.297 3.445 1 97.12 169 THR A O 1
ATOM 1383 N N . ALA A 1 170 ? -20.406 -25.703 2.557 1 96.38 170 ALA A N 1
ATOM 1384 C CA . ALA A 1 170 ? -20.516 -27.156 2.635 1 96.38 170 ALA A CA 1
ATOM 1385 C C . ALA A 1 170 ? -20.547 -27.625 4.086 1 96.38 170 ALA A C 1
ATOM 1387 O O . ALA A 1 170 ? -21.188 -28.625 4.406 1 96.38 170 ALA A O 1
ATOM 1388 N N . ASP A 1 171 ? -19.891 -26.922 4.922 1 97.5 171 ASP A N 1
ATOM 1389 C CA . ASP A 1 171 ? -19.734 -27.469 6.27 1 97.5 171 ASP A CA 1
ATOM 1390 C C . ASP A 1 171 ? -19.953 -26.375 7.32 1 97.5 171 ASP A C 1
ATOM 1392 O O . ASP A 1 171 ? -19.469 -26.484 8.453 1 97.5 171 ASP A O 1
ATOM 1396 N N . GLY A 1 172 ? -20.609 -25.203 6.938 1 96.38 172 GLY A N 1
ATOM 1397 C CA . GLY A 1 172 ? -20.859 -24.156 7.914 1 96.38 172 GLY A CA 1
ATOM 1398 C C . GLY A 1 172 ? -21.484 -22.922 7.305 1 96.38 172 GLY A C 1
ATOM 1399 O O . GLY A 1 172 ? -21.875 -22.922 6.141 1 96.38 172 GLY A O 1
ATOM 1400 N N . VAL A 1 173 ? -21.578 -21.906 8.188 1 96.5 173 VAL A N 1
ATOM 1401 C CA . VAL A 1 173 ? -22.234 -20.672 7.777 1 96.5 173 VAL A CA 1
ATOM 1402 C C . VAL A 1 173 ? -21.297 -19.484 7.996 1 96.5 173 VAL A C 1
ATOM 1404 O O . VAL A 1 173 ? -20.594 -19.422 9.008 1 96.5 173 VAL A O 1
ATOM 1407 N N . VAL A 1 174 ? -21.25 -18.562 7.027 1 96.44 174 VAL A N 1
ATOM 1408 C CA . VAL A 1 174 ? -20.469 -17.344 7.129 1 96.44 174 VAL A CA 1
ATOM 1409 C C . VAL A 1 174 ? -21.359 -16.125 6.824 1 96.44 174 VAL A C 1
ATOM 1411 O O . VAL A 1 174 ? -22.328 -16.234 6.078 1 96.44 174 VAL A O 1
ATOM 1414 N N . ARG A 1 175 ? -21.078 -15.031 7.484 1 97 175 ARG A N 1
ATOM 1415 C CA . ARG A 1 175 ? -21.797 -13.781 7.238 1 97 175 ARG A CA 1
ATOM 1416 C C . ARG A 1 175 ? -20.938 -12.805 6.445 1 97 175 ARG A C 1
ATOM 1418 O O . ARG A 1 175 ? -19.719 -12.773 6.602 1 97 175 ARG A O 1
ATOM 1425 N N . ALA A 1 176 ? -21.531 -12.039 5.578 1 96.88 176 ALA A N 1
ATOM 1426 C CA . ALA A 1 176 ? -20.828 -11.07 4.738 1 96.88 176 ALA A CA 1
ATOM 1427 C C . ALA A 1 176 ? -21.719 -9.867 4.434 1 96.88 176 ALA A C 1
ATOM 1429 O O . ALA A 1 176 ? -22.766 -9.695 5.055 1 96.88 176 ALA A O 1
ATOM 1430 N N . HIS A 1 177 ? -21.359 -8.984 3.645 1 95.94 177 HIS A N 1
ATOM 1431 C CA . HIS A 1 177 ? -22.078 -7.754 3.346 1 95.94 177 HIS A CA 1
ATOM 1432 C C . HIS A 1 177 ? -22.438 -7.676 1.868 1 95.94 177 HIS A C 1
ATOM 1434 O O . HIS A 1 177 ? -21.578 -7.797 0.999 1 95.94 177 HIS A O 1
ATOM 1440 N N . LYS A 1 178 ? -23.641 -7.387 1.653 1 94.75 178 LYS A N 1
ATOM 1441 C CA . LYS A 1 178 ? -24.188 -7.328 0.305 1 94.75 178 LYS A CA 1
ATOM 1442 C C . LYS A 1 178 ? -23.453 -6.309 -0.555 1 94.75 178 LYS A C 1
ATOM 1444 O O . LYS A 1 178 ? -23.125 -6.582 -1.714 1 94.75 178 LYS A O 1
ATOM 1449 N N . ALA A 1 179 ? -23.219 -5.16 0.009 1 94.88 179 ALA A N 1
ATOM 1450 C CA . ALA A 1 179 ? -22.578 -4.07 -0.721 1 94.88 179 ALA A CA 1
ATOM 1451 C C . ALA A 1 179 ? -21.203 -4.488 -1.239 1 94.88 179 ALA A C 1
ATOM 1453 O O . ALA A 1 179 ? -20.859 -4.234 -2.398 1 94.88 179 ALA A O 1
ATOM 1454 N N . ILE A 1 180 ? -20.406 -5.188 -0.387 1 96.5 180 ILE A N 1
ATOM 1455 C CA . ILE A 1 180 ? -19.047 -5.594 -0.746 1 96.5 180 ILE A CA 1
ATOM 1456 C C . ILE A 1 180 ? -19.109 -6.68 -1.819 1 96.5 180 ILE A C 1
ATOM 1458 O O . ILE A 1 180 ? -18.391 -6.605 -2.824 1 96.5 180 ILE A O 1
ATOM 1462 N N . LEU A 1 181 ? -19.969 -7.648 -1.632 1 96.38 181 LEU A N 1
ATOM 1463 C CA . LEU A 1 181 ? -20.109 -8.727 -2.607 1 96.38 181 LEU A CA 1
ATOM 1464 C C . LEU A 1 181 ? -20.547 -8.18 -3.961 1 96.38 181 LEU A C 1
ATOM 1466 O O . LEU A 1 181 ? -19.969 -8.523 -4.992 1 96.38 181 LEU A O 1
ATOM 1470 N N . SER A 1 182 ? -21.547 -7.305 -3.912 1 94.81 182 SER A N 1
ATOM 1471 C CA . SER A 1 182 ? -22.109 -6.738 -5.133 1 94.81 182 SER A CA 1
ATOM 1472 C C . SER A 1 182 ? -21.094 -5.871 -5.859 1 94.81 182 SER A C 1
ATOM 1474 O O . SER A 1 182 ? -21.047 -5.855 -7.094 1 94.81 182 SER A O 1
ATOM 1476 N N . ALA A 1 183 ? -20.297 -5.16 -5.129 1 95.19 183 ALA A N 1
ATOM 1477 C CA . ALA A 1 183 ? -19.312 -4.27 -5.727 1 95.19 183 ALA A CA 1
ATOM 1478 C C . ALA A 1 183 ? -18.125 -5.059 -6.277 1 95.19 183 ALA A C 1
ATOM 1480 O O . ALA A 1 183 ? -17.422 -4.586 -7.168 1 95.19 183 ALA A O 1
ATOM 1481 N N . SER A 1 184 ? -17.875 -6.242 -5.797 1 95.62 184 SER A N 1
ATOM 1482 C CA . SER A 1 184 ? -16.672 -7.004 -6.125 1 95.62 184 SER A CA 1
ATOM 1483 C C . SER A 1 184 ? -16.938 -7.969 -7.277 1 95.62 184 SER A C 1
ATOM 1485 O O . SER A 1 184 ? -15.992 -8.398 -7.949 1 95.62 184 SER A O 1
ATOM 1487 N N . SER A 1 185 ? -18.156 -8.328 -7.504 1 95.69 185 SER A N 1
ATOM 1488 C CA . SER A 1 185 ? -18.5 -9.367 -8.469 1 95.69 185 SER A CA 1
ATOM 1489 C C . SER A 1 185 ? -19.781 -9.023 -9.211 1 95.69 185 SER A C 1
ATOM 1491 O O . SER A 1 185 ? -20.828 -8.812 -8.594 1 95.69 185 SER A O 1
ATOM 1493 N N . PRO A 1 186 ? -19.797 -9.023 -10.562 1 94.75 186 PRO A N 1
ATOM 1494 C CA . PRO A 1 186 ? -21.031 -8.805 -11.312 1 94.75 186 PRO A CA 1
ATOM 1495 C C . PRO A 1 186 ? -22.062 -9.906 -11.086 1 94.75 186 PRO A C 1
ATOM 1497 O O . PRO A 1 186 ? -23.266 -9.656 -11.164 1 94.75 186 PRO A O 1
ATOM 1500 N N . VAL A 1 187 ? -21.625 -11.055 -10.828 1 94.88 187 VAL A N 1
ATOM 1501 C CA . VAL A 1 187 ? -22.531 -12.18 -10.57 1 94.88 187 VAL A CA 1
ATOM 1502 C C . VAL A 1 187 ? -23.281 -11.953 -9.266 1 94.88 187 VAL A C 1
ATOM 1504 O O . VAL A 1 187 ? -24.516 -12.07 -9.219 1 94.88 187 VAL A O 1
ATOM 1507 N N . PHE A 1 188 ? -22.562 -11.625 -8.211 1 93.81 188 PHE A N 1
ATOM 1508 C CA . PHE A 1 188 ? -23.219 -11.289 -6.957 1 93.81 188 PHE A CA 1
ATOM 1509 C C . PHE A 1 188 ? -24.156 -10.102 -7.145 1 93.81 188 PHE A C 1
ATOM 1511 O O . PHE A 1 188 ? -25.266 -10.078 -6.586 1 93.81 188 PHE A O 1
ATOM 1518 N N . HIS A 1 189 ? -23.672 -9.117 -7.898 1 92.69 189 HIS A N 1
ATOM 1519 C CA . HIS A 1 189 ? -24.5 -7.941 -8.172 1 92.69 189 HIS A CA 1
ATOM 1520 C C . HIS A 1 189 ? -25.844 -8.336 -8.773 1 92.69 189 HIS A C 1
ATOM 1522 O O . HIS A 1 189 ? -26.891 -7.875 -8.312 1 92.69 189 HIS A O 1
ATOM 1528 N N . SER A 1 190 ? -25.797 -9.164 -9.75 1 91.44 190 SER A N 1
ATOM 1529 C CA . SER A 1 190 ? -27.016 -9.625 -10.422 1 91.44 190 SER A CA 1
ATOM 1530 C C . SER A 1 190 ? -27.875 -10.469 -9.492 1 91.44 190 SER A C 1
ATOM 1532 O O . SER A 1 190 ? -29.094 -10.383 -9.523 1 91.44 190 SER A O 1
ATOM 1534 N N . MET A 1 191 ? -27.234 -11.203 -8.672 1 88.69 191 MET A N 1
ATOM 1535 C CA . MET A 1 191 ? -27.906 -12.086 -7.73 1 88.69 191 MET A CA 1
ATOM 1536 C C . MET A 1 191 ? -28.781 -11.281 -6.77 1 88.69 191 MET A C 1
ATOM 1538 O O . MET A 1 191 ? -29.891 -11.711 -6.422 1 88.69 191 MET A O 1
ATOM 1542 N N . PHE A 1 192 ? -28.281 -10.141 -6.371 1 89.5 192 PHE A N 1
ATOM 1543 C CA . PHE A 1 192 ? -28.984 -9.359 -5.355 1 89.5 192 PHE A CA 1
ATOM 1544 C C . PHE A 1 192 ? -30 -8.422 -5.996 1 89.5 192 PHE A C 1
ATOM 1546 O O . PHE A 1 192 ? -30.859 -7.875 -5.309 1 89.5 192 PHE A O 1
ATOM 1553 N N . LEU A 1 193 ? -29.844 -8.016 -7.234 1 84.38 193 LEU A N 1
ATOM 1554 C CA . LEU A 1 193 ? -30.812 -7.168 -7.93 1 84.38 193 LEU A CA 1
ATOM 1555 C C . LEU A 1 193 ? -32.125 -7.902 -8.125 1 84.38 193 LEU A C 1
ATOM 1557 O O . LEU A 1 193 ? -33.188 -7.277 -8.156 1 84.38 193 LEU A O 1
ATOM 1561 N N . HIS A 1 194 ? -32.125 -9.102 -8.43 1 71.69 194 HIS A N 1
ATOM 1562 C CA . HIS A 1 194 ? -33.344 -9.859 -8.648 1 71.69 194 HIS A CA 1
ATOM 1563 C C . HIS A 1 194 ? -33.719 -10.68 -7.414 1 71.69 194 HIS A C 1
ATOM 1565 O O . HIS A 1 194 ? -33.5 -11.891 -7.379 1 71.69 194 HIS A O 1
ATOM 1571 N N . PRO A 1 195 ? -33.906 -9.852 -6.285 1 58.62 195 PRO A N 1
ATOM 1572 C CA . PRO A 1 195 ? -34.156 -10.648 -5.086 1 58.62 195 PRO A CA 1
ATOM 1573 C C . PRO A 1 195 ? -35.25 -11.695 -5.301 1 58.62 195 PRO A C 1
ATOM 1575 O O . PRO A 1 195 ? -36.344 -11.383 -5.812 1 58.62 195 PRO A O 1
ATOM 1578 N N . LEU A 1 196 ? -34.875 -12.875 -5.754 1 52.78 196 LEU A N 1
ATOM 1579 C CA . LEU A 1 196 ? -36 -13.789 -5.766 1 52.78 196 LEU A CA 1
ATOM 1580 C C . LEU A 1 196 ? -36.906 -13.562 -4.551 1 52.78 196 LEU A C 1
ATOM 1582 O O . LEU A 1 196 ? -38.125 -13.477 -4.688 1 52.78 196 LEU A O 1
ATOM 1586 N N . LYS A 1 197 ? -36.688 -14.203 -3.365 1 46.91 197 LYS A N 1
ATOM 1587 C CA . LYS A 1 197 ? -37.562 -14.094 -2.203 1 46.91 197 LYS A CA 1
ATOM 1588 C C . LYS A 1 197 ? -37.25 -12.828 -1.404 1 46.91 197 LYS A C 1
ATOM 1590 O O . LYS A 1 197 ? -36.094 -12.391 -1.334 1 46.91 197 LYS A O 1
ATOM 1595 N N . GLU A 1 198 ? -38.25 -11.938 -0.968 1 42.84 198 GLU A N 1
ATOM 1596 C CA . GLU A 1 198 ? -38.469 -10.656 -0.307 1 42.84 198 GLU A CA 1
ATOM 1597 C C . GLU A 1 198 ? -37.469 -10.43 0.826 1 42.84 198 GLU A C 1
ATOM 1599 O O . GLU A 1 198 ? -37.594 -9.469 1.587 1 42.84 198 GLU A O 1
ATOM 1604 N N . LYS A 1 199 ? -36.688 -11.453 1.415 1 48.5 199 LYS A N 1
ATOM 1605 C CA . LYS A 1 199 ? -36.312 -11.273 2.812 1 48.5 199 LYS A CA 1
ATOM 1606 C C . LYS A 1 199 ? -35.062 -10.391 2.932 1 48.5 199 LYS A C 1
ATOM 1608 O O . LYS A 1 199 ? -34.219 -10.344 2.025 1 48.5 199 LYS A O 1
ATOM 1613 N N . GLU A 1 200 ? -34.938 -9.445 4.035 1 52.59 200 GLU A N 1
ATOM 1614 C CA . GLU A 1 200 ? -33.938 -8.555 4.637 1 52.59 200 GLU A CA 1
ATOM 1615 C C . GLU A 1 200 ? -32.531 -9.148 4.566 1 52.59 200 GLU A C 1
ATOM 1617 O O . GLU A 1 200 ? -31.562 -8.43 4.32 1 52.59 200 GLU A O 1
ATOM 1622 N N . SER A 1 201 ? -32.375 -10.289 5.129 1 59.5 201 SER A N 1
ATOM 1623 C CA . SER A 1 201 ? -31.125 -11.039 5.051 1 59.5 201 SER A CA 1
ATOM 1624 C C . SER A 1 201 ? -31.156 -12.039 3.898 1 59.5 201 SER A C 1
ATOM 1626 O O . SER A 1 201 ? -32.094 -12.828 3.777 1 59.5 201 SER A O 1
ATOM 1628 N N . SER A 1 202 ? -30.234 -11.703 2.846 1 81.75 202 SER A N 1
ATOM 1629 C CA . SER A 1 202 ? -30.109 -12.578 1.688 1 81.75 202 SER A CA 1
ATOM 1630 C C . SER A 1 202 ? -29.234 -13.781 2 1 81.75 202 SER A C 1
ATOM 1632 O O . SER A 1 202 ? -28.266 -13.672 2.758 1 81.75 202 SER A O 1
ATOM 1634 N N . THR A 1 203 ? -29.812 -14.859 1.828 1 89.5 203 THR A N 1
ATOM 1635 C CA . THR A 1 203 ? -29.047 -16.094 2.012 1 89.5 203 THR A CA 1
ATOM 1636 C C . THR A 1 203 ? -28.547 -16.625 0.672 1 89.5 203 THR A C 1
ATOM 1638 O O . THR A 1 203 ? -29.297 -16.641 -0.309 1 89.5 203 THR A O 1
ATOM 1641 N N . ILE A 1 204 ? -27.266 -16.922 0.642 1 92.44 204 ILE A N 1
ATOM 1642 C CA . ILE A 1 204 ? -26.625 -17.516 -0.532 1 92.44 204 ILE A CA 1
ATOM 1643 C C . ILE A 1 204 ? -26.078 -18.891 -0.185 1 92.44 204 ILE A C 1
ATOM 1645 O O . ILE A 1 204 ? -25.531 -19.094 0.897 1 92.44 204 ILE A O 1
ATOM 1649 N N . ASP A 1 205 ? -26.297 -19.812 -1.111 1 93.81 205 ASP A N 1
ATOM 1650 C CA . ASP A 1 205 ? -25.75 -21.156 -0.924 1 93.81 205 ASP A CA 1
ATOM 1651 C C . ASP A 1 205 ? -24.516 -21.391 -1.807 1 93.81 205 ASP A C 1
ATOM 1653 O O . ASP A 1 205 ? -24.625 -21.328 -3.035 1 93.81 205 ASP A O 1
ATOM 1657 N N . ILE A 1 206 ? -23.422 -21.594 -1.189 1 94.44 206 ILE A N 1
ATOM 1658 C CA . ILE A 1 206 ? -22.172 -21.953 -1.864 1 94.44 206 ILE A CA 1
ATOM 1659 C C . ILE A 1 206 ? -21.688 -23.312 -1.368 1 94.44 206 ILE A C 1
ATOM 1661 O O . ILE A 1 206 ? -20.781 -23.391 -0.534 1 94.44 206 ILE A O 1
ATOM 1665 N N . GLU A 1 207 ? -22.109 -24.297 -1.925 1 92.88 207 GLU A N 1
ATOM 1666 C CA . GLU A 1 207 ? -21.953 -25.656 -1.41 1 92.88 207 GLU A CA 1
ATOM 1667 C C . GLU A 1 207 ? -20.625 -26.25 -1.835 1 92.88 207 GLU A C 1
ATOM 1669 O O . GLU A 1 207 ? -20.188 -27.266 -1.272 1 92.88 207 GLU A O 1
ATOM 1674 N N . ASP A 1 208 ? -19.984 -25.734 -2.74 1 93.5 208 ASP A N 1
ATOM 1675 C CA . ASP A 1 208 ? -18.75 -26.297 -3.275 1 93.5 208 ASP A CA 1
ATOM 1676 C C . ASP A 1 208 ? -17.531 -25.75 -2.531 1 93.5 208 ASP A C 1
ATOM 1678 O O . ASP A 1 208 ? -16.391 -25.984 -2.949 1 93.5 208 ASP A O 1
ATOM 1682 N N . MET A 1 209 ? -17.75 -25 -1.483 1 95.81 209 MET A N 1
ATOM 1683 C CA . MET A 1 209 ? -16.641 -24.484 -0.68 1 95.81 209 MET A CA 1
ATOM 1684 C C . MET A 1 209 ? -16.844 -24.828 0.795 1 95.81 209 MET A C 1
ATOM 1686 O O . MET A 1 209 ? -17.969 -24.812 1.291 1 95.81 209 MET A O 1
ATOM 1690 N N . SER A 1 210 ? -15.734 -25.141 1.494 1 97.44 210 SER A N 1
ATOM 1691 C CA . SER A 1 210 ? -15.75 -25.234 2.951 1 97.44 210 SER A CA 1
ATOM 1692 C C . SER A 1 210 ? -15.812 -23.859 3.592 1 97.44 210 SER A C 1
ATOM 1694 O O . SER A 1 210 ? -15.617 -22.844 2.914 1 97.44 210 SER A O 1
ATOM 1696 N N . VAL A 1 211 ? -16.031 -23.859 4.875 1 97.19 211 VAL A N 1
ATOM 1697 C CA . VAL A 1 211 ? -16.047 -22.609 5.621 1 97.19 211 VAL A CA 1
ATOM 1698 C C . VAL A 1 211 ? -14.68 -21.922 5.52 1 97.19 211 VAL A C 1
ATOM 1700 O O . VAL A 1 211 ? -14.594 -20.719 5.324 1 97.19 211 VAL A O 1
ATOM 1703 N N . ASP A 1 212 ? -13.641 -22.734 5.59 1 97.12 212 ASP A N 1
ATOM 1704 C CA . ASP A 1 212 ? -12.281 -22.203 5.562 1 97.12 212 ASP A CA 1
ATOM 1705 C C . ASP A 1 212 ? -11.969 -21.562 4.207 1 97.12 212 ASP A C 1
ATOM 1707 O O . ASP A 1 212 ? -11.414 -20.469 4.141 1 97.12 212 ASP A O 1
ATOM 1711 N N . SER A 1 213 ? -12.305 -22.219 3.148 1 97.62 213 SER A N 1
ATOM 1712 C CA . SER A 1 213 ? -12.031 -21.688 1.814 1 97.62 213 SER A CA 1
ATOM 1713 C C . SER A 1 213 ? -12.906 -20.469 1.518 1 97.62 213 SER A C 1
ATOM 1715 O O . SER A 1 213 ? -12.469 -19.531 0.848 1 97.62 213 SER A O 1
ATOM 1717 N N . CYS A 1 214 ? -14.141 -20.531 2.047 1 98.06 214 CYS A N 1
ATOM 1718 C CA . CYS A 1 214 ? -15.031 -19.391 1.865 1 98.06 214 CYS A CA 1
ATOM 1719 C C . CYS A 1 214 ? -14.508 -18.156 2.607 1 98.06 214 CYS A C 1
ATOM 1721 O O . CYS A 1 214 ? -14.555 -17.047 2.09 1 98.06 214 CYS A O 1
ATOM 1723 N N . MET A 1 215 ? -13.992 -18.453 3.793 1 97.56 215 MET A N 1
ATOM 1724 C CA . MET A 1 215 ? -13.422 -17.344 4.562 1 97.56 215 MET A CA 1
ATOM 1725 C C . MET A 1 215 ? -12.203 -16.766 3.855 1 97.56 215 MET A C 1
ATOM 1727 O O . MET A 1 215 ? -12 -15.547 3.863 1 97.56 215 MET A O 1
ATOM 1731 N N . ALA A 1 216 ? -11.383 -17.594 3.225 1 97.31 216 ALA A N 1
ATOM 1732 C CA . ALA A 1 216 ? -10.266 -17.109 2.426 1 97.31 216 ALA A CA 1
ATOM 1733 C C . ALA A 1 216 ? -10.758 -16.25 1.257 1 97.31 216 ALA A C 1
ATOM 1735 O O . ALA A 1 216 ? -10.188 -15.203 0.967 1 97.31 216 ALA A O 1
ATOM 1736 N N . PHE A 1 217 ? -11.836 -16.719 0.68 1 98.06 217 PHE A N 1
ATOM 1737 C CA . PHE A 1 217 ? -12.445 -16 -0.435 1 98.06 217 PHE A CA 1
ATOM 1738 C C . PHE A 1 217 ? -12.953 -14.633 0.008 1 98.06 217 PHE A C 1
ATOM 1740 O O . PHE A 1 217 ? -12.641 -13.617 -0.619 1 98.06 217 PHE A O 1
ATOM 1747 N N . LEU A 1 218 ? -13.633 -14.602 1.115 1 98.12 218 LEU A N 1
ATOM 1748 C CA . LEU A 1 218 ? -14.148 -13.352 1.652 1 98.12 218 LEU A CA 1
ATOM 1749 C C . LEU A 1 218 ? -13.008 -12.453 2.115 1 98.12 218 LEU A C 1
ATOM 1751 O O . LEU A 1 218 ? -13.055 -11.234 1.928 1 98.12 218 LEU A O 1
ATOM 1755 N N . SER A 1 219 ? -12.016 -13.062 2.725 1 97.38 219 SER A N 1
ATOM 1756 C CA . SER A 1 219 ? -10.859 -12.273 3.154 1 97.38 219 SER A CA 1
ATOM 1757 C C . SER A 1 219 ? -10.219 -11.547 1.978 1 97.38 219 SER A C 1
ATOM 1759 O O . SER A 1 219 ? -9.742 -10.422 2.119 1 97.38 219 SER A O 1
ATOM 1761 N N . TYR A 1 220 ? -10.211 -12.188 0.839 1 96.94 220 TYR A N 1
ATOM 1762 C CA . TYR A 1 220 ? -9.719 -11.523 -0.363 1 96.94 220 TYR A CA 1
ATOM 1763 C C . TYR A 1 220 ? -10.609 -10.352 -0.748 1 96.94 220 TYR A C 1
ATOM 1765 O O . TYR A 1 220 ? -10.117 -9.258 -1.035 1 96.94 220 TYR A O 1
ATOM 1773 N N . LEU A 1 221 ? -11.898 -10.57 -0.744 1 97.31 221 LEU A N 1
ATOM 1774 C CA . LEU A 1 221 ? -12.844 -9.531 -1.148 1 97.31 221 LEU A CA 1
ATOM 1775 C C . LEU A 1 221 ? -12.789 -8.352 -0.189 1 97.31 221 LEU A C 1
ATOM 1777 O O . LEU A 1 221 ? -13.055 -7.215 -0.585 1 97.31 221 LEU A O 1
ATOM 1781 N N . TYR A 1 222 ? -12.422 -8.648 1.053 1 96.69 222 TYR A N 1
ATOM 1782 C CA . TYR A 1 222 ? -12.344 -7.609 2.072 1 96.69 222 TYR A CA 1
ATOM 1783 C C . TYR A 1 222 ? -10.938 -7.043 2.166 1 96.69 222 TYR A C 1
ATOM 1785 O O . TYR A 1 222 ? -10.648 -6.219 3.039 1 96.69 222 TYR A O 1
ATOM 1793 N N . GLY A 1 223 ? -10.039 -7.543 1.298 1 94.12 223 GLY A N 1
ATOM 1794 C CA . GLY A 1 223 ? -8.703 -6.988 1.175 1 94.12 223 GLY A CA 1
ATOM 1795 C C . GLY A 1 223 ? -7.762 -7.449 2.273 1 94.12 223 GLY A C 1
ATOM 1796 O O . GLY A 1 223 ? -6.75 -6.801 2.539 1 94.12 223 GLY A O 1
ATOM 1797 N N . THR A 1 224 ? -8.039 -8.594 2.988 1 92 224 THR A N 1
ATOM 1798 C CA . THR A 1 224 ? -7.258 -8.953 4.164 1 92 224 THR A CA 1
ATOM 1799 C C . THR A 1 224 ? -6.727 -10.383 4.047 1 92 224 THR A C 1
ATOM 1801 O O . THR A 1 224 ? -6.375 -11.008 5.051 1 92 224 THR A O 1
ATOM 1804 N N . ILE A 1 225 ? -6.703 -10.914 2.906 1 94.06 225 ILE A N 1
ATOM 1805 C CA . ILE A 1 225 ? -6.234 -12.289 2.744 1 94.06 225 ILE A CA 1
ATOM 1806 C C . ILE A 1 225 ? -4.73 -12.359 3.016 1 94.06 225 ILE A C 1
ATOM 1808 O O . ILE A 1 225 ? -3.982 -11.461 2.625 1 94.06 225 ILE A O 1
ATOM 1812 N N . ASN A 1 226 ? -4.355 -13.375 3.732 1 90.06 226 ASN A N 1
ATOM 1813 C CA . ASN A 1 226 ? -2.924 -13.562 3.938 1 90.06 226 ASN A CA 1
ATOM 1814 C C . ASN A 1 226 ? -2.354 -14.609 2.98 1 90.06 226 ASN A C 1
ATOM 1816 O O . ASN A 1 226 ? -3.102 -15.375 2.371 1 90.06 226 ASN A O 1
ATOM 1820 N N . GLU A 1 227 ? -1.099 -14.633 2.883 1 89.31 227 GLU A N 1
ATOM 1821 C CA . GLU A 1 227 ? -0.403 -15.461 1.899 1 89.31 227 GLU A CA 1
ATOM 1822 C C . GLU A 1 227 ? -0.599 -16.953 2.188 1 89.31 227 GLU A C 1
ATOM 1824 O O . GLU A 1 227 ? -0.742 -17.75 1.263 1 89.31 227 GLU A O 1
ATOM 1829 N N . GLU A 1 228 ? -0.562 -17.266 3.408 1 89.19 228 GLU A N 1
ATOM 1830 C CA . GLU A 1 228 ? -0.699 -18.656 3.797 1 89.19 228 GLU A CA 1
ATOM 1831 C C . GLU A 1 228 ? -2.061 -19.219 3.391 1 89.19 228 GLU A C 1
ATOM 1833 O O . GLU A 1 228 ? -2.145 -20.297 2.793 1 89.19 228 GLU A O 1
ATOM 1838 N N . ASP A 1 229 ? -3.074 -18.469 3.725 1 93 229 ASP A N 1
ATOM 1839 C CA . ASP A 1 229 ? -4.422 -18.891 3.367 1 93 229 ASP A CA 1
ATOM 1840 C C . ASP A 1 229 ? -4.602 -18.938 1.852 1 93 229 ASP A C 1
ATOM 1842 O O . ASP A 1 229 ? -5.238 -19.844 1.32 1 93 229 ASP A O 1
ATOM 1846 N N . PHE A 1 230 ? -4.035 -18 1.214 1 94.5 230 PHE A N 1
ATOM 1847 C CA . PHE A 1 230 ? -4.121 -17.984 -0.242 1 94.5 230 PHE A CA 1
ATOM 1848 C C . PHE A 1 230 ? -3.479 -19.234 -0.833 1 94.5 230 PHE A C 1
ATOM 1850 O O . PHE A 1 230 ? -4.07 -19.906 -1.683 1 94.5 230 PHE A O 1
ATOM 1857 N N . TRP A 1 231 ? -2.365 -19.5 -0.346 1 91.94 231 TRP A N 1
ATOM 1858 C CA . TRP A 1 231 ? -1.625 -20.641 -0.843 1 91.94 231 TRP A CA 1
ATOM 1859 C C . TRP A 1 231 ? -2.406 -21.938 -0.608 1 91.94 231 TRP A C 1
ATOM 1861 O O . TRP A 1 231 ? -2.508 -22.781 -1.502 1 91.94 231 TRP A O 1
ATOM 1871 N N . LYS A 1 232 ? -2.945 -22.031 0.471 1 92.62 232 LYS A N 1
ATOM 1872 C CA . LYS A 1 232 ? -3.664 -23.234 0.877 1 92.62 232 LYS A CA 1
ATOM 1873 C C . LYS A 1 232 ? -4.926 -23.422 0.042 1 92.62 232 LYS A C 1
ATOM 1875 O O . LYS A 1 232 ? -5.289 -24.547 -0.286 1 92.62 232 LYS A O 1
ATOM 1880 N N . HIS A 1 233 ? -5.555 -22.344 -0.322 1 96 233 HIS A N 1
ATOM 1881 C CA . HIS A 1 233 ? -6.891 -22.469 -0.898 1 96 233 HIS A CA 1
ATOM 1882 C C . HIS A 1 233 ? -6.906 -21.984 -2.346 1 96 233 HIS A C 1
ATOM 1884 O O . HIS A 1 233 ? -7.98 -21.797 -2.928 1 96 233 HIS A O 1
ATOM 1890 N N . ARG A 1 234 ? -5.812 -21.781 -2.951 1 95 234 ARG A N 1
ATOM 1891 C CA . ARG A 1 234 ? -5.711 -21.094 -4.23 1 95 234 ARG A CA 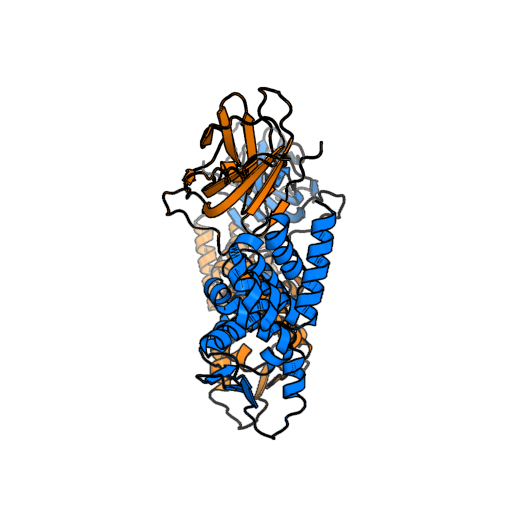1
ATOM 1892 C C . ARG A 1 234 ? -6.453 -21.844 -5.324 1 95 234 ARG A C 1
ATOM 1894 O O . ARG A 1 234 ? -7.004 -21.234 -6.246 1 95 234 ARG A O 1
ATOM 1901 N N . VAL A 1 235 ? -6.547 -23.172 -5.273 1 95.31 235 VAL A N 1
ATOM 1902 C CA . VAL A 1 235 ? -7.289 -23.938 -6.273 1 95.31 235 VAL A CA 1
ATOM 1903 C C . VAL A 1 235 ? -8.781 -23.656 -6.125 1 95.31 235 VAL A C 1
ATOM 1905 O O . VAL A 1 235 ? -9.469 -23.375 -7.109 1 95.31 235 VAL A O 1
ATOM 1908 N N . THR A 1 236 ? -9.281 -23.719 -4.934 1 96.69 236 THR A N 1
ATOM 1909 C CA . THR A 1 236 ? -10.68 -23.422 -4.652 1 96.69 236 THR A CA 1
ATOM 1910 C C . THR A 1 236 ? -11 -21.969 -4.984 1 96.69 236 THR A C 1
ATOM 1912 O O . THR A 1 236 ? -12.07 -21.656 -5.523 1 96.69 236 THR A O 1
ATOM 1915 N N . LEU A 1 237 ? -10.086 -21.062 -4.676 1 97.44 237 LEU A N 1
ATOM 1916 C CA . LEU A 1 237 ? -10.25 -19.641 -4.984 1 97.44 237 LEU A CA 1
ATOM 1917 C C . LEU A 1 237 ? -10.328 -19.422 -6.492 1 97.44 237 LEU A C 1
ATOM 1919 O O . LEU A 1 237 ? -11.07 -18.562 -6.957 1 97.44 237 LEU A O 1
ATOM 1923 N N . LEU A 1 238 ? -9.547 -20.219 -7.246 1 97.5 238 LEU A N 1
ATOM 1924 C CA . LEU A 1 238 ? -9.602 -20.141 -8.703 1 97.5 238 LEU A CA 1
ATOM 1925 C C . LEU A 1 238 ? -11 -20.469 -9.219 1 97.5 238 LEU A C 1
ATOM 1927 O O . LEU A 1 238 ? -11.547 -19.75 -10.047 1 97.5 238 LEU A O 1
ATOM 1931 N N . ALA A 1 239 ? -11.562 -21.5 -8.727 1 96.88 239 ALA A N 1
ATOM 1932 C CA . ALA A 1 239 ? -12.914 -21.891 -9.109 1 96.88 239 ALA A CA 1
ATOM 1933 C C . ALA A 1 239 ? -13.93 -20.812 -8.758 1 96.88 239 ALA A C 1
ATOM 1935 O O . ALA A 1 239 ? -14.789 -20.469 -9.57 1 96.88 239 ALA A O 1
ATOM 1936 N N . ALA A 1 240 ? -13.797 -20.281 -7.598 1 97.38 240 ALA A N 1
ATOM 1937 C CA . ALA A 1 240 ? -14.688 -19.219 -7.152 1 97.38 240 ALA A CA 1
ATOM 1938 C C . ALA A 1 240 ? -14.531 -17.969 -8.016 1 97.38 240 ALA A C 1
ATOM 1940 O O . ALA A 1 240 ? -15.523 -17.359 -8.414 1 97.38 240 ALA A O 1
ATOM 1941 N N . ALA A 1 241 ? -13.273 -17.609 -8.242 1 97.62 241 ALA A N 1
ATOM 1942 C CA . ALA A 1 241 ? -12.992 -16.438 -9.07 1 97.62 241 ALA A CA 1
ATOM 1943 C C . ALA A 1 241 ? -13.656 -16.562 -10.445 1 97.62 241 ALA A C 1
ATOM 1945 O O . ALA A 1 241 ? -14.203 -15.594 -10.969 1 97.62 241 ALA A O 1
ATOM 1946 N N . ASN A 1 242 ? -13.57 -17.75 -11.008 1 96.62 242 ASN A N 1
ATOM 1947 C CA . ASN A 1 242 ? -14.211 -18.016 -12.289 1 96.62 242 ASN A CA 1
ATOM 1948 C C . ASN A 1 242 ? -15.734 -17.969 -12.18 1 96.62 242 ASN A C 1
ATOM 1950 O O . ASN A 1 242 ? -16.406 -17.328 -12.992 1 96.62 242 ASN A O 1
ATOM 1954 N N . LYS A 1 243 ? -16.25 -18.578 -11.18 1 96.62 243 LYS A N 1
ATOM 1955 C CA . LYS A 1 243 ? -17.688 -18.688 -10.953 1 96.62 243 LYS A CA 1
ATOM 1956 C C . LYS A 1 243 ? -18.328 -17.312 -10.742 1 96.62 243 LYS A C 1
ATOM 1958 O O . LYS A 1 243 ? -19.406 -17.047 -11.25 1 96.62 243 LYS A O 1
ATOM 1963 N N . TYR A 1 244 ? -17.656 -16.484 -10.039 1 96.94 244 TYR A N 1
ATOM 1964 C CA . TYR A 1 244 ? -18.234 -15.195 -9.656 1 96.94 244 TYR A CA 1
ATOM 1965 C C . TYR A 1 244 ? -17.609 -14.062 -10.461 1 96.94 244 TYR A C 1
ATOM 1967 O O . TYR A 1 244 ? -17.797 -12.883 -10.141 1 96.94 244 TYR A O 1
ATOM 1975 N N . ASP A 1 245 ? -16.812 -14.391 -11.414 1 97 245 ASP A N 1
ATOM 1976 C CA . ASP A 1 245 ? -16.281 -13.484 -12.422 1 97 245 ASP A CA 1
ATOM 1977 C C . ASP A 1 245 ? -15.406 -12.406 -11.773 1 97 245 ASP A C 1
ATOM 1979 O O . ASP A 1 245 ? -15.633 -11.211 -11.992 1 97 245 ASP A O 1
ATOM 1983 N N . ILE A 1 246 ? -14.398 -12.805 -11.023 1 97.19 246 ILE A N 1
ATOM 1984 C CA . ILE A 1 246 ? -13.422 -11.914 -10.422 1 97.19 246 ILE A CA 1
ATOM 1985 C C . ILE A 1 246 ? -12.07 -12.094 -11.109 1 97.19 246 ILE A C 1
ATOM 1987 O O . ILE A 1 246 ? -11.258 -12.922 -10.695 1 97.19 246 ILE A O 1
ATOM 1991 N N . ALA A 1 247 ? -11.805 -11.258 -12.031 1 95.62 247 ALA A N 1
ATOM 1992 C CA . ALA A 1 247 ? -10.695 -11.422 -12.969 1 95.62 247 ALA A CA 1
ATOM 1993 C C . ALA A 1 247 ? -9.352 -11.297 -12.25 1 95.62 247 ALA A C 1
ATOM 1995 O O . ALA A 1 247 ? -8.43 -12.078 -12.508 1 95.62 247 ALA A O 1
ATOM 1996 N N . ALA A 1 248 ? -9.258 -10.32 -1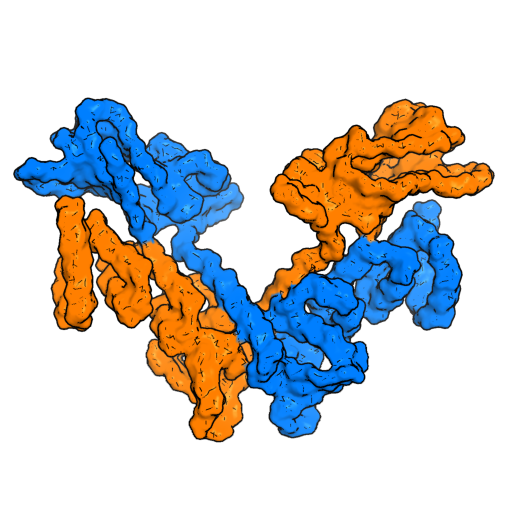1.352 1 94.38 248 ALA A N 1
ATOM 1997 C CA . ALA A 1 248 ? -7.98 -10.086 -10.688 1 94.38 248 ALA A CA 1
ATOM 1998 C C . ALA A 1 248 ? -7.578 -11.281 -9.828 1 94.38 248 ALA A C 1
ATOM 2000 O O . ALA A 1 248 ? -6.414 -11.68 -9.82 1 94.38 248 ALA A O 1
ATOM 2001 N N . LEU A 1 249 ? -8.516 -11.797 -9.109 1 96.19 249 LEU A N 1
ATOM 2002 C CA . LEU A 1 249 ? -8.242 -12.977 -8.289 1 96.19 249 LEU A CA 1
ATOM 2003 C C . LEU A 1 249 ? -7.863 -14.164 -9.156 1 96.19 249 LEU A C 1
ATOM 2005 O O . LEU A 1 249 ? -6.945 -14.922 -8.82 1 96.19 249 LEU A O 1
ATOM 2009 N N . LYS A 1 250 ? -8.578 -14.367 -10.266 1 96.88 250 LYS A N 1
ATOM 2010 C CA . LYS A 1 250 ? -8.289 -15.445 -11.203 1 96.88 250 LYS A CA 1
ATOM 2011 C C . LYS A 1 250 ? -6.852 -15.375 -11.703 1 96.88 250 LYS A C 1
ATOM 2013 O O . LYS A 1 250 ? -6.137 -16.375 -11.711 1 96.88 250 LYS A O 1
ATOM 2018 N N . SER A 1 251 ? -6.469 -14.219 -12.023 1 95.19 251 SER A N 1
ATOM 2019 C CA . SER A 1 251 ? -5.109 -14 -12.508 1 95.19 251 SER A CA 1
ATOM 2020 C C . SER A 1 251 ? -4.078 -14.312 -11.43 1 95.19 251 SER A C 1
ATOM 2022 O O . SER A 1 251 ? -3.047 -14.922 -11.711 1 95.19 251 SER A O 1
ATOM 2024 N N . SER A 1 252 ? -4.363 -13.859 -10.227 1 93.88 252 SER A N 1
ATOM 2025 C CA . SER A 1 252 ? -3.443 -14.109 -9.117 1 93.88 252 SER A CA 1
ATOM 2026 C C . SER A 1 252 ? -3.299 -15.602 -8.852 1 93.88 252 SER A C 1
ATOM 2028 O O . SER A 1 252 ? -2.197 -16.078 -8.57 1 93.88 252 SER A O 1
ATOM 2030 N N . CYS A 1 253 ? -4.371 -16.266 -8.898 1 95.56 253 CYS A N 1
ATOM 2031 C CA . CYS A 1 253 ? -4.336 -17.703 -8.695 1 95.56 253 CYS A CA 1
ATOM 2032 C C . CYS A 1 253 ? -3.508 -18.391 -9.781 1 95.56 253 CYS A C 1
ATOM 2034 O O . CYS A 1 253 ? -2.693 -19.266 -9.484 1 95.56 253 CYS A O 1
ATOM 2036 N N . GLU A 1 254 ? -3.73 -18.016 -11.047 1 95.56 254 GLU A N 1
ATOM 2037 C CA . GLU A 1 254 ? -2.967 -18.594 -12.156 1 95.56 254 GLU A CA 1
ATOM 2038 C C . GLU A 1 254 ? -1.468 -18.406 -11.938 1 95.56 254 GLU A C 1
ATOM 2040 O O . GLU A 1 254 ? -0.693 -19.359 -12.086 1 95.56 254 GLU A O 1
ATOM 2045 N N . GLU A 1 255 ? -1.126 -17.234 -11.578 1 92.12 255 GLU A N 1
ATOM 2046 C CA . GLU A 1 255 ? 0.282 -16.922 -11.344 1 92.12 255 GLU A CA 1
ATOM 2047 C C . GLU A 1 255 ? 0.862 -17.781 -10.234 1 92.12 255 GLU A C 1
ATOM 2049 O O . GLU A 1 255 ? 1.985 -18.281 -10.344 1 92.12 255 GLU A O 1
ATOM 2054 N N . SER A 1 256 ? 0.131 -17.922 -9.227 1 92.06 256 SER A N 1
ATOM 2055 C CA . SER A 1 256 ? 0.588 -18.719 -8.086 1 92.06 256 SER A CA 1
ATOM 2056 C C . SER A 1 256 ? 0.735 -20.188 -8.461 1 92.06 256 SER A C 1
ATOM 2058 O O . SER A 1 256 ? 1.722 -20.828 -8.094 1 92.06 256 SER A O 1
ATOM 2060 N N . LEU A 1 257 ? -0.191 -20.703 -9.172 1 93.94 257 LEU A N 1
ATOM 2061 C CA . LEU A 1 257 ? -0.203 -22.125 -9.523 1 93.94 257 LEU A CA 1
ATOM 2062 C C . LEU A 1 257 ? 0.952 -22.453 -10.461 1 93.94 257 LEU A C 1
ATOM 2064 O O . LEU A 1 257 ? 1.398 -23.609 -10.516 1 93.94 257 LEU A O 1
ATOM 2068 N N . MET A 1 258 ? 1.417 -21.547 -11.156 1 92.75 258 MET A N 1
ATOM 2069 C CA . MET A 1 258 ? 2.529 -21.75 -12.078 1 92.75 258 MET A CA 1
ATOM 2070 C C . MET A 1 258 ? 3.848 -21.891 -11.32 1 92.75 258 MET A C 1
ATOM 2072 O O . MET A 1 258 ? 4.836 -22.391 -11.867 1 92.75 258 MET A O 1
ATOM 2076 N N . GLN A 1 259 ? 3.838 -21.578 -10.078 1 87.94 259 GLN A N 1
ATOM 2077 C CA . GLN A 1 259 ? 5.094 -21.453 -9.344 1 87.94 259 GLN A CA 1
ATOM 2078 C C . GLN A 1 259 ? 5.543 -22.812 -8.797 1 87.94 259 GLN A C 1
ATOM 2080 O O . GLN A 1 259 ? 6.699 -22.969 -8.406 1 87.94 259 GLN A O 1
ATOM 2085 N N . ASP A 1 260 ? 4.688 -23.781 -8.789 1 90.44 260 ASP A N 1
ATOM 2086 C CA . ASP A 1 260 ? 5.086 -25.047 -8.172 1 90.44 260 ASP A CA 1
ATOM 2087 C C . ASP A 1 260 ? 4.523 -26.234 -8.938 1 90.44 260 ASP A C 1
ATOM 2089 O O . ASP A 1 260 ? 4.008 -27.188 -8.336 1 90.44 260 ASP A O 1
ATOM 2093 N N . ILE A 1 261 ? 4.645 -26.172 -10.195 1 93.56 261 ILE A N 1
ATOM 2094 C CA . ILE A 1 261 ? 4.262 -27.297 -11.031 1 93.56 261 ILE A CA 1
ATOM 2095 C C . ILE A 1 261 ? 5.242 -28.453 -10.828 1 93.56 261 ILE A C 1
ATOM 2097 O O . ILE A 1 261 ? 6.461 -28.234 -10.82 1 93.56 261 ILE A O 1
ATOM 2101 N N . ASN A 1 262 ? 4.754 -29.594 -10.594 1 90.88 262 ASN A N 1
ATOM 2102 C CA . ASN A 1 262 ? 5.551 -30.812 -10.445 1 90.88 262 ASN A CA 1
ATOM 2103 C C . ASN A 1 262 ? 4.805 -32.031 -10.945 1 90.88 262 ASN A C 1
ATOM 2105 O O . ASN A 1 262 ? 3.674 -31.938 -11.43 1 90.88 262 ASN A O 1
ATOM 2109 N N . SER A 1 263 ? 5.461 -33.188 -10.82 1 89.25 263 SER A N 1
ATOM 2110 C CA . SER A 1 263 ? 4.918 -34.406 -11.391 1 89.25 263 SER A CA 1
ATOM 2111 C C . SER A 1 263 ? 3.627 -34.812 -10.695 1 89.25 263 SER A C 1
ATOM 2113 O O . SER A 1 263 ? 2.76 -35.469 -11.305 1 89.25 263 SER A O 1
ATOM 2115 N N . ASP A 1 264 ? 3.426 -34.375 -9.461 1 90.94 264 ASP A N 1
ATOM 2116 C CA . ASP A 1 264 ? 2.271 -34.781 -8.68 1 90.94 264 ASP A CA 1
ATOM 2117 C C . ASP A 1 264 ? 1.041 -33.969 -9.016 1 90.94 264 ASP A C 1
ATOM 2119 O O . ASP A 1 264 ? -0.093 -34.406 -8.82 1 90.94 264 ASP A O 1
ATOM 2123 N N . ASN A 1 265 ? 1.312 -32.75 -9.523 1 92.75 265 ASN A N 1
ATOM 2124 C CA . ASN A 1 265 ? 0.16 -31.859 -9.625 1 92.75 265 ASN A CA 1
ATOM 2125 C C . ASN A 1 265 ? -0.047 -31.375 -11.062 1 92.75 265 ASN A C 1
ATOM 2127 O O . ASN A 1 265 ? -1.045 -30.719 -11.367 1 92.75 265 ASN A O 1
ATOM 2131 N N . VAL A 1 266 ? 0.814 -31.719 -11.984 1 92.31 266 VAL A N 1
ATOM 2132 C CA . VAL A 1 266 ? 0.832 -31.141 -13.32 1 92.31 266 VAL A CA 1
ATOM 2133 C C . VAL A 1 266 ? -0.459 -31.5 -14.055 1 92.31 266 VAL A C 1
ATOM 2135 O O . VAL A 1 266 ? -1.026 -30.656 -14.766 1 92.31 266 VAL A O 1
ATOM 2138 N N . LEU A 1 267 ? -0.896 -32.656 -13.914 1 88.19 267 LEU A N 1
ATOM 2139 C CA . LEU A 1 267 ? -2.08 -33.062 -14.664 1 88.19 267 LEU A CA 1
ATOM 2140 C C . LEU A 1 267 ? -3.33 -32.375 -14.125 1 88.19 267 LEU A C 1
ATOM 2142 O O . LEU A 1 267 ? -4.184 -31.938 -14.898 1 88.19 267 LEU A O 1
ATOM 2146 N N . ASP A 1 268 ? -3.445 -32.281 -12.844 1 90.12 268 ASP A N 1
ATOM 2147 C CA . ASP A 1 268 ? -4.551 -31.531 -12.234 1 90.12 268 ASP A CA 1
ATOM 2148 C C . ASP A 1 268 ? -4.516 -30.062 -12.641 1 90.12 268 ASP A C 1
ATOM 2150 O O . ASP A 1 268 ? -5.559 -29.469 -12.922 1 90.12 268 ASP A O 1
ATOM 2154 N N . ARG A 1 269 ? -3.322 -29.5 -12.633 1 93.38 269 ARG A N 1
ATOM 2155 C CA . ARG A 1 269 ? -3.148 -28.109 -13.031 1 93.38 269 ARG A CA 1
ATOM 2156 C C . ARG A 1 269 ? -3.549 -27.906 -14.484 1 93.38 269 ARG A C 1
ATOM 2158 O O . ARG A 1 269 ? -4.18 -26.906 -14.828 1 93.38 269 ARG A O 1
ATOM 2165 N N . LEU A 1 270 ? -3.148 -28.875 -15.25 1 89.25 270 LEU A N 1
ATOM 2166 C CA . LEU A 1 270 ? -3.484 -28.781 -16.672 1 89.25 270 LEU A CA 1
ATOM 2167 C C . LEU A 1 270 ? -4.992 -28.859 -16.875 1 89.25 270 LEU A C 1
ATOM 2169 O O . LEU A 1 270 ? -5.551 -28.109 -17.688 1 89.25 270 LEU A O 1
ATOM 2173 N N . GLN A 1 271 ? -5.629 -29.703 -16.172 1 87.31 271 GLN A N 1
ATOM 2174 C CA . GLN A 1 271 ? -7.082 -29.812 -16.219 1 87.31 271 GLN A CA 1
ATOM 2175 C C . GLN A 1 271 ? -7.75 -28.516 -15.812 1 87.31 271 GLN A C 1
ATOM 2177 O O . GLN A 1 271 ? -8.664 -28.031 -16.484 1 87.31 271 GLN A O 1
ATOM 2182 N N . GLY A 1 272 ? -7.348 -28 -14.719 1 90 272 GLY A N 1
ATOM 2183 C CA . GLY A 1 272 ? -7.867 -26.719 -14.266 1 90 272 GLY A CA 1
ATOM 2184 C C . GLY A 1 272 ? -7.645 -25.609 -15.266 1 90 272 GLY A C 1
ATOM 2185 O O . GLY A 1 272 ? -8.531 -24.781 -15.484 1 90 272 GLY A O 1
ATOM 2186 N N . ALA A 1 273 ? -6.457 -25.594 -15.836 1 91.81 273 ALA A N 1
ATOM 2187 C CA . ALA A 1 273 ? -6.125 -24.562 -16.828 1 91.81 273 ALA A CA 1
ATOM 2188 C C . ALA A 1 273 ? -7.074 -24.625 -18.016 1 91.81 273 ALA A C 1
ATOM 2190 O O . ALA A 1 273 ? -7.5 -23.594 -18.531 1 91.81 273 ALA A O 1
ATOM 2191 N N . TRP A 1 274 ? -7.375 -25.812 -18.359 1 86.5 274 TRP A N 1
ATOM 2192 C CA . TRP A 1 274 ? -8.289 -26.016 -19.469 1 86.5 274 TRP A CA 1
ATOM 2193 C C . TRP A 1 274 ? -9.711 -25.594 -19.094 1 86.5 274 TRP A C 1
ATOM 2195 O O . TRP A 1 274 ? -10.344 -24.828 -19.828 1 86.5 274 TRP A O 1
ATOM 2205 N N . LEU A 1 275 ? -10.148 -26.031 -17.984 1 86.69 275 LEU A N 1
ATOM 2206 C CA . LEU A 1 275 ? -11.516 -25.797 -17.516 1 86.69 275 LEU A CA 1
ATOM 2207 C C . LEU A 1 275 ? -11.773 -24.297 -17.375 1 86.69 275 LEU A C 1
ATOM 2209 O O . LEU A 1 275 ? -12.844 -23.812 -17.75 1 86.69 275 LEU A O 1
ATOM 2213 N N . TYR A 1 276 ? -10.773 -23.594 -16.906 1 92.75 276 TYR A N 1
ATOM 2214 C CA . TYR A 1 276 ? -10.984 -22.188 -16.578 1 92.75 276 TYR A CA 1
ATOM 2215 C C . TYR A 1 276 ? -10.312 -21.281 -17.594 1 92.75 276 TYR A C 1
ATOM 2217 O O . TYR A 1 276 ? -10.18 -20.078 -17.359 1 92.75 276 TYR A O 1
ATOM 2225 N N . GLN A 1 277 ? -9.789 -21.859 -18.656 1 90.81 277 GLN A N 1
ATOM 2226 C CA . GLN A 1 277 ? -9.203 -21.141 -19.781 1 90.81 277 GLN A CA 1
ATOM 2227 C C . GLN A 1 277 ? -8.023 -20.281 -19.312 1 90.81 277 GLN A C 1
ATOM 2229 O O . GLN A 1 277 ? -7.969 -19.078 -19.609 1 90.81 277 GLN A O 1
ATOM 2234 N N . LEU A 1 278 ? -7.141 -20.875 -18.641 1 94.81 278 LEU A N 1
ATOM 2235 C CA . LEU A 1 278 ? -5.918 -20.234 -18.172 1 94.81 278 LEU A CA 1
ATOM 2236 C C . LEU A 1 278 ? -4.758 -20.516 -19.125 1 94.81 278 LEU A C 1
ATOM 2238 O O . LEU A 1 278 ? -4.078 -21.531 -18.984 1 94.81 278 LEU A O 1
ATOM 2242 N N . ASP A 1 279 ? -4.422 -19.625 -19.969 1 93.06 279 ASP A N 1
ATOM 2243 C CA . ASP A 1 279 ? -3.51 -19.891 -21.078 1 93.06 279 ASP A CA 1
ATOM 2244 C C . ASP A 1 279 ? -2.068 -20.016 -20.578 1 93.06 279 ASP A C 1
ATOM 2246 O O . ASP A 1 279 ? -1.322 -20.875 -21.062 1 93.06 279 ASP A O 1
ATOM 2250 N N . ASN A 1 280 ? -1.714 -19.172 -19.688 1 95 280 ASN A N 1
ATOM 2251 C CA . ASN A 1 280 ? -0.334 -19.234 -19.219 1 95 280 ASN A CA 1
ATOM 2252 C C . ASN A 1 280 ? -0.059 -20.5 -18.438 1 95 280 ASN A C 1
ATOM 2254 O O . ASN A 1 280 ? 1.008 -21.109 -18.562 1 95 280 ASN A O 1
ATOM 2258 N N . LEU A 1 281 ? -0.983 -20.844 -17.609 1 94.88 281 LEU A N 1
ATOM 2259 C CA . LEU A 1 281 ? -0.829 -22.078 -16.844 1 94.88 281 LEU A CA 1
ATOM 2260 C C . LEU A 1 281 ? -0.807 -23.297 -17.766 1 94.88 281 LEU A C 1
ATOM 2262 O O . LEU A 1 281 ? -0.02 -24.219 -17.562 1 94.88 281 LEU A O 1
ATOM 2266 N N . LYS A 1 282 ? -1.648 -23.281 -18.734 1 90.12 282 LYS A N 1
ATOM 2267 C CA . LYS A 1 282 ? -1.668 -24.344 -19.734 1 90.12 282 LYS A CA 1
ATOM 2268 C C . LYS A 1 282 ? -0.313 -24.484 -20.422 1 90.12 282 LYS A C 1
ATOM 2270 O O . LYS A 1 282 ? 0.239 -25.578 -20.5 1 90.12 282 LYS A O 1
ATOM 2275 N N . LYS A 1 283 ? 0.16 -23.391 -20.844 1 89.94 283 LYS A N 1
ATOM 2276 C CA . LYS A 1 283 ? 1.456 -23.375 -21.516 1 89.94 283 LYS A CA 1
ATOM 2277 C C . LYS A 1 283 ? 2.559 -23.891 -20.578 1 89.94 283 LYS A C 1
ATOM 2279 O O . LYS A 1 283 ? 3.42 -24.656 -21 1 89.94 283 LYS A O 1
ATOM 2284 N N . ALA A 1 284 ? 2.52 -23.5 -19.391 1 92.75 284 ALA A N 1
ATOM 2285 C CA . ALA A 1 284 ? 3.531 -23.906 -18.422 1 92.75 284 ALA A CA 1
ATOM 2286 C C . ALA A 1 284 ? 3.471 -25.422 -18.172 1 92.75 284 ALA A C 1
ATOM 2288 O O . ALA A 1 284 ? 4.508 -26.078 -18.125 1 92.75 284 ALA A O 1
ATOM 2289 N N . CYS A 1 285 ? 2.344 -25.953 -18.031 1 91.38 285 CYS A N 1
ATOM 2290 C CA . CYS A 1 285 ? 2.174 -27.375 -17.797 1 91.38 285 CYS A CA 1
ATOM 2291 C C . CYS A 1 285 ? 2.676 -28.188 -19 1 91.38 285 CYS A C 1
ATOM 2293 O O . CYS A 1 285 ? 3.355 -29.203 -18.828 1 91.38 285 CYS A O 1
ATOM 2295 N N . LEU A 1 286 ? 2.381 -27.703 -20.156 1 87.06 286 LEU A N 1
ATOM 2296 C CA . LEU A 1 286 ? 2.818 -28.406 -21.359 1 87.06 286 LEU A CA 1
ATOM 2297 C C . LEU A 1 286 ? 4.336 -28.344 -21.5 1 87.06 286 LEU A C 1
ATOM 2299 O O . LEU A 1 286 ? 4.969 -29.328 -21.891 1 87.06 286 LEU A O 1
ATOM 2303 N N . THR A 1 287 ? 4.852 -27.203 -21.234 1 87.69 287 THR A N 1
ATOM 2304 C CA . THR A 1 287 ? 6.305 -27.062 -21.25 1 87.69 287 THR A CA 1
ATOM 2305 C C . THR A 1 287 ? 6.953 -28.031 -20.266 1 87.69 287 THR A C 1
ATOM 2307 O O . THR A 1 287 ? 7.949 -28.688 -20.594 1 87.69 287 THR A O 1
ATOM 2310 N N . PHE A 1 288 ? 6.453 -28.156 -19.109 1 91.06 288 PHE A N 1
ATOM 2311 C CA . PHE A 1 288 ? 6.949 -29.078 -18.094 1 91.06 288 PHE A CA 1
ATOM 2312 C C . PHE A 1 288 ? 6.887 -30.516 -18.578 1 91.06 288 PHE A C 1
ATOM 2314 O O . PHE A 1 288 ? 7.867 -31.25 -18.453 1 91.06 288 PHE A O 1
ATOM 2321 N N . LEU A 1 289 ? 5.809 -30.844 -19.141 1 86.5 289 LEU A N 1
ATOM 2322 C CA . LEU A 1 289 ? 5.574 -32.219 -19.547 1 86.5 289 LEU A CA 1
ATOM 2323 C C . LEU A 1 289 ? 6.438 -32.594 -20.75 1 86.5 289 LEU A C 1
ATOM 2325 O O . LEU A 1 289 ? 7.031 -33.688 -20.781 1 86.5 289 LEU A O 1
ATOM 2329 N N . PHE A 1 290 ? 6.621 -31.703 -21.609 1 81.06 290 PHE A N 1
ATOM 2330 C CA . PHE A 1 290 ? 7.184 -32.125 -22.891 1 81.06 290 PHE A CA 1
ATOM 2331 C C . PHE A 1 290 ? 8.586 -31.547 -23.078 1 81.06 290 PHE A C 1
ATOM 2333 O O . PHE A 1 290 ? 9.508 -32.25 -23.484 1 81.06 290 PHE A O 1
ATOM 2340 N N . ASP A 1 291 ? 8.688 -30.266 -22.844 1 80.5 291 ASP A N 1
ATOM 2341 C CA . ASP A 1 291 ? 10.016 -29.688 -23 1 80.5 291 ASP A CA 1
ATOM 2342 C C . ASP A 1 291 ? 10.984 -30.266 -21.953 1 80.5 291 ASP A C 1
ATOM 2344 O O . ASP A 1 291 ? 12.156 -30.5 -22.25 1 80.5 291 ASP A O 1
ATOM 2348 N N . PHE A 1 292 ? 10.484 -30.5 -20.844 1 84.31 292 PHE A N 1
ATOM 2349 C CA . PHE A 1 292 ? 11.32 -31.016 -19.766 1 84.31 292 PHE A CA 1
ATOM 2350 C C . PHE A 1 292 ? 11.172 -32.531 -19.625 1 84.31 292 PHE A C 1
ATOM 2352 O O . PHE A 1 292 ? 11.734 -33.125 -18.719 1 84.31 292 PHE A O 1
ATOM 2359 N N . ARG A 1 293 ? 10.383 -33.062 -20.484 1 79.31 293 ARG A N 1
ATOM 2360 C CA . ARG A 1 293 ? 10.234 -34.5 -20.688 1 79.31 293 ARG A CA 1
ATOM 2361 C C . ARG A 1 293 ? 9.75 -35.156 -19.406 1 79.31 293 ARG A C 1
ATOM 2363 O O . ARG A 1 293 ? 10.188 -36.25 -19.062 1 79.31 293 ARG A O 1
ATOM 2370 N N . LYS A 1 294 ? 8.945 -34.469 -18.656 1 85.44 294 LYS A N 1
ATOM 2371 C CA . LYS A 1 294 ? 8.461 -35.031 -17.406 1 85.44 294 LYS A CA 1
ATOM 2372 C C . LYS A 1 294 ? 7.25 -35.906 -17.641 1 85.44 294 LYS A C 1
ATOM 2374 O O . LYS A 1 294 ? 6.734 -36.531 -16.719 1 85.44 294 LYS A O 1
ATOM 2379 N N . ILE A 1 295 ? 6.879 -36.031 -18.875 1 82.19 295 ILE A N 1
ATOM 2380 C CA . ILE A 1 295 ? 5.762 -36.875 -19.25 1 82.19 295 ILE A CA 1
ATOM 2381 C C . ILE A 1 295 ? 6.082 -38.312 -18.875 1 82.19 295 ILE A C 1
ATOM 2383 O O . ILE A 1 295 ? 5.184 -39.094 -18.547 1 82.19 295 ILE A O 1
ATOM 2387 N N . TYR A 1 296 ? 7.383 -38.625 -18.875 1 80.56 296 TYR A N 1
ATOM 2388 C CA . TYR A 1 296 ? 7.797 -40 -18.594 1 80.56 296 TYR A CA 1
ATOM 2389 C C . TYR A 1 296 ? 7.645 -40.312 -17.109 1 80.56 296 TYR A C 1
ATOM 2391 O O . TYR A 1 296 ? 7.578 -41.5 -16.734 1 80.56 296 TYR A O 1
ATOM 2399 N N . GLU A 1 297 ? 7.613 -39.281 -16.312 1 83.88 297 GLU A N 1
ATOM 2400 C CA . GLU A 1 297 ? 7.449 -39.469 -14.883 1 83.88 297 GLU A CA 1
ATOM 2401 C C . GLU A 1 297 ? 5.984 -39.688 -14.516 1 83.88 297 GLU A C 1
ATOM 2403 O O . GLU A 1 297 ? 5.672 -40.156 -13.414 1 83.88 297 GLU A O 1
ATOM 2408 N N . VAL A 1 298 ? 5.117 -39.406 -15.438 1 85.19 298 VAL A N 1
ATOM 2409 C CA . VAL A 1 298 ? 3.699 -39.469 -15.109 1 85.19 298 VAL A CA 1
ATOM 2410 C C . VAL A 1 298 ? 2.99 -40.438 -16.062 1 85.19 298 VAL A C 1
ATOM 2412 O O . VAL A 1 298 ? 1.794 -40.281 -16.328 1 85.19 298 VAL A O 1
ATOM 2415 N N . GLU A 1 299 ? 3.617 -41.281 -16.547 1 78.81 299 GLU A N 1
ATOM 2416 C CA . GLU A 1 299 ? 3.092 -42.188 -17.562 1 78.81 299 GLU A CA 1
ATOM 2417 C C . GLU A 1 299 ? 1.873 -42.938 -17.047 1 78.81 299 GLU A C 1
ATOM 2419 O O . GLU A 1 299 ? 0.877 -43.094 -17.75 1 78.81 299 GLU A O 1
ATOM 2424 N N . GLU A 1 300 ? 2 -43.375 -15.844 1 82.25 300 GLU A N 1
ATOM 2425 C CA . GLU A 1 300 ? 0.898 -44.156 -15.281 1 82.25 300 GLU A CA 1
ATOM 2426 C C . GLU A 1 300 ? -0.325 -43.281 -15.039 1 82.25 300 GLU A C 1
ATOM 2428 O O . GLU A 1 300 ? -1.459 -43.719 -15.266 1 82.25 300 GLU A O 1
ATOM 2433 N N . GLU A 1 301 ? -0.038 -42.094 -14.719 1 84.5 301 GLU A N 1
ATOM 2434 C CA . GLU A 1 301 ? -1.122 -41.188 -14.375 1 84.5 301 GLU A CA 1
ATOM 2435 C C . GLU A 1 301 ? -1.789 -40.625 -15.625 1 84.5 301 GLU A C 1
ATOM 2437 O O . GLU A 1 301 ? -2.979 -40.312 -15.609 1 84.5 301 GLU A O 1
ATOM 2442 N N . ILE A 1 302 ? -1.041 -40.562 -16.703 1 78.12 302 ILE A N 1
ATOM 2443 C CA . ILE A 1 302 ? -1.528 -39.938 -17.922 1 78.12 302 ILE A CA 1
ATOM 2444 C C . ILE A 1 302 ? -2.637 -40.781 -18.531 1 78.12 302 ILE A C 1
ATOM 2446 O O . ILE A 1 302 ? -3.609 -40.25 -19.078 1 78.12 302 ILE A O 1
ATOM 2450 N N . ASN A 1 303 ? -2.369 -42.031 -18.375 1 75.19 303 ASN A N 1
ATOM 2451 C CA . ASN A 1 303 ? -3.389 -42.938 -18.906 1 75.19 303 ASN A CA 1
ATOM 2452 C C . ASN A 1 303 ? -4.719 -42.781 -18.172 1 75.19 303 ASN A C 1
ATOM 2454 O O . ASN A 1 303 ? -5.773 -42.688 -18.797 1 75.19 303 ASN A O 1
ATOM 2458 N N . ASN A 1 304 ? -4.594 -42.781 -16.906 1 78.25 304 ASN A N 1
ATOM 2459 C CA . ASN A 1 304 ? -5.793 -42.562 -16.094 1 78.25 304 ASN A CA 1
ATOM 2460 C C . ASN A 1 304 ? -6.43 -41.219 -16.344 1 78.25 304 ASN A C 1
ATOM 2462 O O . ASN A 1 304 ? -7.652 -41.094 -16.406 1 78.25 304 ASN A O 1
ATOM 2466 N N . TYR A 1 305 ? -5.617 -40.281 -16.578 1 77.5 305 TYR A N 1
ATOM 2467 C CA . TYR A 1 305 ? -6.059 -38.938 -16.844 1 77.5 305 TYR A CA 1
ATOM 2468 C C . TYR A 1 305 ? -6.809 -38.844 -18.172 1 77.5 305 TYR A C 1
ATOM 2470 O O . TYR A 1 305 ? -7.895 -38.281 -18.234 1 77.5 305 TYR A O 1
ATOM 2478 N N . PHE A 1 306 ? -6.289 -39.438 -19.141 1 72.31 306 PHE A N 1
ATOM 2479 C CA . PHE A 1 306 ? -6.879 -39.375 -20.469 1 72.31 306 PHE A CA 1
ATOM 2480 C C . PHE A 1 306 ? -8.211 -40.125 -20.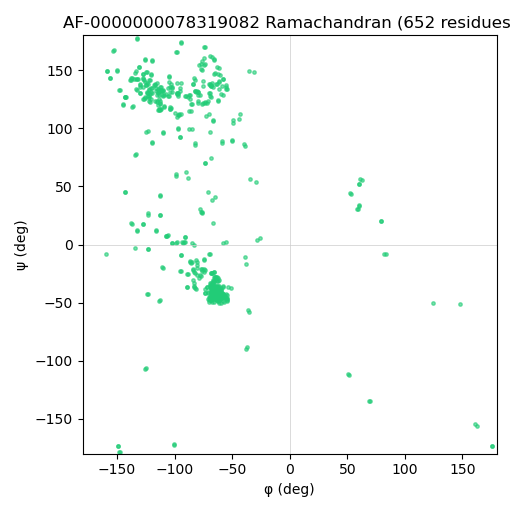5 1 72.31 306 PHE A C 1
ATOM 2482 O O . PHE A 1 306 ? -9.102 -39.781 -21.281 1 72.31 306 PHE A O 1
ATOM 2489 N N . ASN A 1 307 ? -8.289 -41 -19.609 1 73.56 307 ASN A N 1
ATOM 2490 C CA . ASN A 1 307 ? -9.523 -41.75 -19.562 1 73.56 307 ASN A CA 1
ATOM 2491 C C . ASN A 1 307 ? -10.664 -40.969 -18.938 1 73.56 307 ASN A C 1
ATOM 2493 O O . ASN A 1 307 ? -11.836 -41.219 -19.219 1 73.56 307 ASN A O 1
ATOM 2497 N N . GLN A 1 308 ? -10.219 -39.969 -18.172 1 72.75 308 GLN A N 1
ATOM 2498 C CA . GLN A 1 308 ? -11.227 -39.25 -17.406 1 72.75 308 GLN A CA 1
ATOM 2499 C C . GLN A 1 308 ? -11.398 -37.812 -17.953 1 72.75 308 GLN A C 1
ATOM 2501 O O . GLN A 1 308 ? -12.43 -37.188 -17.719 1 72.75 308 GLN A O 1
ATOM 2506 N N . ALA A 1 309 ? -10.391 -37.469 -18.641 1 71.38 309 ALA A N 1
ATOM 2507 C CA . ALA A 1 309 ? -10.367 -36.062 -19.062 1 71.38 309 ALA A CA 1
ATOM 2508 C C . ALA A 1 309 ? -11.289 -35.844 -20.26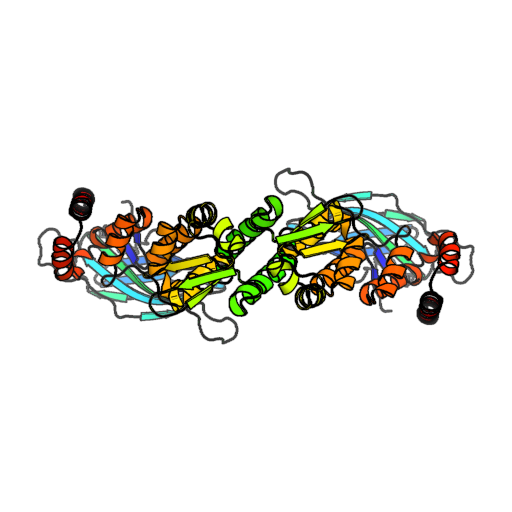6 1 71.38 309 ALA A C 1
ATOM 2510 O O . ALA A 1 309 ? -11.625 -36.781 -20.984 1 71.38 309 ALA A O 1
ATOM 2511 N N . GLU A 1 310 ? -11.75 -34.562 -20.359 1 73.12 310 GLU A N 1
ATOM 2512 C CA . GLU A 1 310 ? -12.555 -34.188 -21.516 1 73.12 310 GLU A CA 1
ATOM 2513 C C . GLU A 1 310 ? -11.781 -34.406 -22.812 1 73.12 310 GLU A C 1
ATOM 2515 O O . GLU A 1 310 ? -10.586 -34.094 -22.891 1 73.12 310 GLU A O 1
ATOM 2520 N N . ARG A 1 311 ? -12.5 -34.969 -23.734 1 72.38 311 ARG A N 1
ATOM 2521 C CA . ARG A 1 311 ? -11.906 -35.312 -25.016 1 72.38 311 ARG A CA 1
ATOM 2522 C C . ARG A 1 311 ? -11.234 -34.094 -25.641 1 72.38 311 ARG A C 1
ATOM 2524 O O . ARG A 1 311 ? -10.148 -34.188 -26.219 1 72.38 311 ARG A O 1
ATOM 2531 N N . ASP A 1 312 ? -11.875 -33.031 -25.422 1 75.38 312 ASP A N 1
ATOM 2532 C CA . ASP A 1 312 ? -11.352 -31.828 -26.047 1 75.38 312 ASP A CA 1
ATOM 2533 C C . ASP A 1 312 ? -10.008 -31.438 -25.422 1 75.38 312 ASP A C 1
ATOM 2535 O O . ASP A 1 312 ? -9.109 -30.969 -26.125 1 75.38 312 ASP A O 1
ATOM 2539 N N . LEU A 1 313 ? -9.898 -31.656 -24.141 1 74.06 313 LEU A N 1
ATOM 2540 C CA . LEU A 1 313 ? -8.641 -31.359 -23.469 1 74.06 313 LEU A CA 1
ATOM 2541 C C . LEU A 1 313 ? -7.531 -32.281 -23.938 1 74.06 313 LEU A C 1
ATOM 2543 O O . LEU A 1 313 ? -6.426 -31.828 -24.25 1 74.06 313 LEU A O 1
ATOM 2547 N N . VAL A 1 314 ? -7.887 -33.531 -24.016 1 74.06 314 VAL A N 1
ATOM 2548 C CA . VAL A 1 314 ? -6.914 -34.531 -24.438 1 74.06 314 VAL A CA 1
ATOM 2549 C C . VAL A 1 314 ? -6.449 -34.25 -25.859 1 74.06 314 VAL A C 1
ATOM 2551 O O . VAL A 1 314 ? -5.254 -34.312 -26.156 1 74.06 314 VAL A O 1
ATOM 2554 N N . SER A 1 315 ? -7.441 -33.938 -26.656 1 74.19 315 SER A N 1
ATOM 2555 C CA . SER A 1 315 ? -7.117 -33.625 -28.047 1 74.19 315 SER A CA 1
ATOM 2556 C C . SER A 1 315 ? -6.199 -32.406 -28.156 1 74.19 315 SER A C 1
ATOM 2558 O O . SER A 1 315 ? -5.211 -32.438 -28.891 1 74.19 315 SER A O 1
ATOM 2560 N N . ASN A 1 316 ? -6.504 -31.453 -27.469 1 73.31 316 ASN A N 1
ATOM 2561 C CA . ASN A 1 316 ? -5.691 -30.234 -27.469 1 73.31 316 ASN A CA 1
ATOM 2562 C C . ASN A 1 316 ? -4.281 -30.516 -26.953 1 73.31 316 ASN A C 1
ATOM 2564 O O . ASN A 1 316 ? -3.305 -30 -27.5 1 73.31 316 ASN A O 1
ATOM 2568 N N . MET A 1 317 ? -4.254 -31.281 -25.922 1 71.94 317 MET A N 1
ATOM 2569 C CA . MET A 1 317 ? -2.959 -31.672 -25.375 1 71.94 317 MET A CA 1
ATOM 2570 C C . MET A 1 317 ? -2.111 -32.375 -26.422 1 71.94 317 MET A C 1
ATOM 2572 O O . MET A 1 317 ? -0.923 -32.094 -26.562 1 71.94 317 MET A O 1
ATOM 2576 N N . PHE A 1 318 ? -2.854 -33.25 -27.047 1 68.94 318 PHE A N 1
ATOM 2577 C CA . PHE A 1 318 ? -2.168 -34.062 -28.062 1 68.94 318 PHE A CA 1
ATOM 2578 C C . PHE A 1 318 ? -1.614 -33.188 -29.172 1 68.94 318 PHE A C 1
ATOM 2580 O O . PHE A 1 318 ? -0.477 -33.375 -29.609 1 68.94 318 PHE A O 1
ATOM 2587 N N . HIS A 1 319 ? -2.367 -32.281 -29.547 1 70.44 319 HIS A N 1
ATOM 2588 C CA . HIS A 1 319 ? -1.924 -31.375 -30.609 1 70.44 319 HIS A CA 1
ATOM 2589 C C . HIS A 1 319 ? -0.74 -30.531 -30.156 1 70.44 319 HIS A C 1
ATOM 2591 O O . HIS A 1 319 ? 0.201 -30.312 -30.922 1 70.44 319 HIS A O 1
ATOM 2597 N N . GLU A 1 320 ? -0.833 -30.125 -29 1 67.62 320 GLU A N 1
ATOM 2598 C CA . GLU A 1 320 ? 0.265 -29.312 -28.484 1 67.62 320 GLU A CA 1
ATOM 2599 C C . GLU A 1 320 ? 1.547 -30.125 -28.359 1 67.62 320 GLU A C 1
ATOM 2601 O O . GLU A 1 320 ? 2.637 -29.625 -28.641 1 67.62 320 GLU A O 1
ATOM 2606 N N . VAL A 1 321 ? 1.319 -31.297 -27.938 1 64.12 321 VAL A N 1
ATOM 2607 C CA . VAL A 1 321 ? 2.436 -32.25 -27.844 1 64.12 321 VAL A CA 1
ATOM 2608 C C . VAL A 1 321 ? 3.053 -32.469 -29.219 1 64.12 321 VAL A C 1
ATOM 2610 O O . VAL A 1 321 ? 4.277 -32.438 -29.359 1 64.12 321 VAL A O 1
ATOM 2613 N N . LEU A 1 322 ? 2.203 -32.656 -30.094 1 64.56 322 LEU A N 1
ATOM 2614 C CA . LEU A 1 322 ? 2.67 -32.875 -31.453 1 64.56 322 LEU A CA 1
ATOM 2615 C C . LEU A 1 322 ? 3.439 -31.688 -31.984 1 64.56 322 LEU A C 1
ATOM 2617 O O . LEU A 1 322 ? 4.453 -31.844 -32.688 1 64.56 322 LEU A O 1
ATOM 2621 N N . ARG A 1 323 ? 3.018 -30.609 -31.641 1 61.47 323 ARG A N 1
ATOM 2622 C CA . ARG A 1 323 ? 3.691 -29.391 -32.062 1 61.47 323 ARG A CA 1
ATOM 2623 C C . ARG A 1 323 ? 5.062 -29.266 -31.422 1 61.47 323 ARG A C 1
ATOM 2625 O O . ARG A 1 323 ? 6.035 -28.875 -32.062 1 61.47 323 ARG A O 1
ATOM 2632 N N . ALA A 1 324 ? 5.062 -29.484 -30.25 1 58.56 324 ALA A N 1
ATOM 2633 C CA . ALA A 1 324 ? 6.32 -29.406 -29.5 1 58.56 324 ALA A CA 1
ATOM 2634 C C . ALA A 1 324 ? 7.301 -30.469 -29.969 1 58.56 324 ALA A C 1
ATOM 2636 O O . ALA A 1 324 ? 8.516 -30.25 -29.984 1 58.56 324 ALA A O 1
ATOM 2637 N N . TRP A 1 325 ? 6.746 -31.641 -30.25 1 56.72 325 TRP A N 1
ATOM 2638 C CA . TRP A 1 325 ? 7.555 -32.781 -30.703 1 56.72 325 TRP A CA 1
ATOM 2639 C C . TRP A 1 325 ? 8.125 -32.5 -32.094 1 56.72 325 TRP A C 1
ATOM 2641 O O . TRP A 1 325 ? 9.242 -32.906 -32.406 1 56.72 325 TRP A O 1
ATOM 2651 N N . LYS A 1 326 ? 7.395 -31.828 -32.844 1 53.25 326 LYS A N 1
ATOM 2652 C CA . LYS A 1 326 ? 7.914 -31.531 -34.188 1 53.25 326 LYS A CA 1
ATOM 2653 C C . LYS A 1 326 ? 9.141 -30.625 -34.094 1 53.25 326 LYS A C 1
ATOM 2655 O O . LYS A 1 326 ? 10.039 -30.703 -34.938 1 53.25 326 LYS A O 1
ATOM 2660 N N . VAL A 1 327 ? 9.164 -29.797 -33.125 1 49.38 327 VAL A N 1
ATOM 2661 C CA . VAL A 1 327 ? 10.266 -28.844 -33.062 1 49.38 327 VAL A CA 1
ATOM 2662 C C . VAL A 1 327 ? 11.5 -29.516 -32.469 1 49.38 327 VAL A C 1
ATOM 2664 O O . VAL A 1 327 ? 12.602 -28.969 -32.5 1 49.38 327 VAL A O 1
ATOM 2667 N N . THR A 1 328 ? 11.461 -30.578 -31.766 1 45 328 THR A N 1
ATOM 2668 C CA . THR A 1 328 ? 12.68 -31.266 -31.344 1 45 328 THR A CA 1
ATOM 2669 C C . THR A 1 328 ? 13.195 -32.188 -32.438 1 45 328 THR A C 1
ATOM 2671 O O . THR A 1 328 ? 12.43 -32.906 -33.062 1 45 328 THR A O 1
ATOM 2674 N N . MET B 1 1 ? 25.469 -21.25 -32.156 1 33.59 1 MET B N 1
ATOM 2675 C CA . MET B 1 1 ? 24.672 -22.391 -31.734 1 33.59 1 MET B CA 1
ATOM 2676 C C . MET B 1 1 ? 23.828 -22.031 -30.516 1 33.59 1 MET B C 1
ATOM 2678 O O . MET B 1 1 ? 24.375 -21.625 -29.484 1 33.59 1 MET B O 1
ATOM 2682 N N . GLU B 1 2 ? 22.672 -21.547 -30.547 1 44.38 2 GLU B N 1
ATOM 2683 C CA . GLU B 1 2 ? 21.984 -20.578 -29.688 1 44.38 2 GLU B CA 1
ATOM 2684 C C . GLU B 1 2 ? 21.422 -21.25 -28.438 1 44.38 2 GLU B C 1
ATOM 2686 O O . GLU B 1 2 ? 20.75 -22.281 -28.531 1 44.38 2 GLU B O 1
ATOM 2691 N N . MET B 1 3 ? 22.25 -21.359 -27.359 1 56.19 3 MET B N 1
ATOM 2692 C CA . MET B 1 3 ? 21.938 -21.781 -26 1 56.19 3 MET B CA 1
ATOM 2693 C C . MET B 1 3 ? 20.578 -21.234 -25.562 1 56.19 3 MET B C 1
ATOM 2695 O O . MET B 1 3 ? 20.375 -20.031 -25.484 1 56.19 3 MET B O 1
ATOM 2699 N N . ASN B 1 4 ? 19.453 -22.016 -25.953 1 69.81 4 ASN B N 1
ATOM 2700 C CA . ASN B 1 4 ? 18.125 -21.516 -25.609 1 69.81 4 ASN B CA 1
ATOM 2701 C C . ASN B 1 4 ? 17.719 -21.984 -24.203 1 69.81 4 ASN B C 1
ATOM 2703 O O . ASN B 1 4 ? 17.719 -23.172 -23.922 1 69.81 4 ASN B O 1
ATOM 2707 N N . THR B 1 5 ? 17.859 -21.141 -23.141 1 78.44 5 THR B N 1
ATOM 2708 C CA . THR B 1 5 ? 17.422 -21.422 -21.781 1 78.44 5 THR B CA 1
ATOM 2709 C C . THR B 1 5 ? 15.891 -21.406 -21.688 1 78.44 5 THR B C 1
ATOM 2711 O O . THR B 1 5 ? 15.242 -20.516 -22.234 1 78.44 5 THR B O 1
ATOM 2714 N N . ARG B 1 6 ? 15.391 -22.547 -21.203 1 85.44 6 ARG B N 1
ATOM 2715 C CA . ARG B 1 6 ? 13.961 -22.625 -20.938 1 85.44 6 ARG B CA 1
ATOM 2716 C C . ARG B 1 6 ? 13.688 -22.781 -19.453 1 85.44 6 ARG B C 1
ATOM 2718 O O . ARG B 1 6 ? 14.414 -23.5 -18.75 1 85.44 6 ARG B O 1
ATOM 2725 N N . THR B 1 7 ? 12.742 -21.969 -18.953 1 90.31 7 THR B N 1
ATOM 2726 C CA . THR B 1 7 ? 12.391 -22.078 -17.547 1 90.31 7 THR B CA 1
ATOM 2727 C C . THR B 1 7 ? 10.906 -22.375 -17.375 1 90.31 7 THR B C 1
ATOM 2729 O O . THR B 1 7 ? 10.094 -22 -18.219 1 90.31 7 THR B O 1
ATOM 2732 N N . VAL B 1 8 ? 10.648 -23.172 -16.453 1 89.75 8 VAL B N 1
ATOM 2733 C CA . VAL B 1 8 ? 9.266 -23.422 -16.062 1 89.75 8 VAL B CA 1
ATOM 2734 C C . VAL B 1 8 ? 9.195 -23.719 -14.562 1 89.75 8 VAL B C 1
ATOM 2736 O O . VAL B 1 8 ? 10 -24.5 -14.047 1 89.75 8 VAL B O 1
ATOM 2739 N N . SER B 1 9 ? 8.242 -23.062 -13.836 1 91.25 9 SER B N 1
ATOM 2740 C CA . SER B 1 9 ? 8.094 -23.266 -12.398 1 91.25 9 SER B CA 1
ATOM 2741 C C . SER B 1 9 ? 9.43 -23.094 -11.68 1 91.25 9 SER B C 1
ATOM 2743 O O . SER B 1 9 ? 10.062 -22.047 -11.758 1 91.25 9 SER B O 1
ATOM 2745 N N . ARG B 1 10 ? 9.883 -24.25 -11.164 1 90.81 10 ARG B N 1
ATOM 2746 C CA . ARG B 1 10 ? 11.133 -24.188 -10.406 1 90.81 10 ARG B CA 1
ATOM 2747 C C . ARG B 1 10 ? 12.25 -24.922 -11.133 1 90.81 10 ARG B C 1
ATOM 2749 O O . ARG B 1 10 ? 13.211 -25.375 -10.5 1 90.81 10 ARG B O 1
ATOM 2756 N N . PHE B 1 11 ? 12.086 -25 -12.484 1 93.19 11 PHE B N 1
ATOM 2757 C CA . PHE B 1 11 ? 13.039 -25.734 -13.305 1 93.19 11 PHE B CA 1
ATOM 2758 C C . PHE B 1 11 ? 13.688 -24.828 -14.344 1 93.19 11 PHE B C 1
ATOM 2760 O O . PHE B 1 11 ? 13.039 -23.922 -14.867 1 93.19 11 PHE B O 1
ATOM 2767 N N . ALA B 1 12 ? 14.891 -25.125 -14.617 1 93.44 12 ALA B N 1
ATOM 2768 C CA . ALA B 1 12 ? 15.594 -24.516 -15.742 1 93.44 12 ALA B CA 1
ATOM 2769 C C . ALA B 1 12 ? 16.375 -25.578 -16.531 1 93.44 12 ALA B C 1
ATOM 2771 O O . ALA B 1 12 ? 16.906 -26.516 -15.961 1 93.44 12 ALA B O 1
ATOM 2772 N N . ARG B 1 13 ? 16.375 -25.406 -17.812 1 91.19 13 ARG B N 1
ATOM 2773 C CA . ARG B 1 13 ? 16.984 -26.391 -18.688 1 91.19 13 ARG B CA 1
ATOM 2774 C C . ARG B 1 13 ? 17.797 -25.719 -19.797 1 91.19 13 ARG B C 1
ATOM 2776 O O . ARG B 1 13 ? 17.375 -24.703 -20.344 1 91.19 13 ARG B O 1
ATOM 2783 N N . TRP B 1 14 ? 18.969 -26.438 -20.047 1 87.94 14 TRP B N 1
ATOM 2784 C CA . TRP B 1 14 ? 19.859 -25.922 -21.078 1 87.94 14 TRP B CA 1
ATOM 2785 C C . TRP B 1 14 ? 20.391 -27.047 -21.953 1 87.94 14 TRP B C 1
ATOM 2787 O O . TRP B 1 14 ? 20.672 -28.141 -21.453 1 87.94 14 TRP B O 1
ATOM 2797 N N . THR B 1 15 ? 20.484 -26.672 -23.172 1 83.38 15 THR B N 1
ATOM 2798 C CA . THR B 1 15 ? 21.094 -27.609 -24.109 1 83.38 15 THR B CA 1
ATOM 2799 C C . THR B 1 15 ? 22.469 -27.125 -24.547 1 83.38 15 THR B C 1
ATOM 2801 O O . THR B 1 15 ? 22.609 -25.984 -25 1 83.38 15 THR B O 1
ATOM 2804 N N . PHE B 1 16 ? 23.547 -27.984 -24.219 1 78.31 16 PHE B N 1
ATOM 2805 C CA . PHE B 1 16 ? 24.906 -27.656 -24.578 1 78.31 16 PHE B CA 1
ATOM 2806 C C . PHE B 1 16 ? 25.359 -28.453 -25.797 1 78.31 16 PHE B C 1
ATOM 2808 O O . PHE B 1 16 ? 25.078 -29.656 -25.906 1 78.31 16 PHE B O 1
ATOM 2815 N N . GLU B 1 17 ? 25.906 -27.734 -26.703 1 73.5 17 GLU B N 1
ATOM 2816 C CA . GLU B 1 17 ? 26.547 -28.422 -27.828 1 73.5 17 GLU B CA 1
ATOM 2817 C C . GLU B 1 17 ? 28.031 -28.594 -27.594 1 73.5 17 GLU B C 1
ATOM 2819 O O . GLU B 1 17 ? 28.719 -27.656 -27.172 1 73.5 17 GLU B O 1
ATOM 2824 N N . THR B 1 18 ? 28.453 -29.797 -26.984 1 61.06 18 THR B N 1
ATOM 2825 C CA . THR B 1 18 ? 29.859 -30 -26.656 1 61.06 18 THR B CA 1
ATOM 2826 C C . THR B 1 18 ? 30.719 -29.906 -27.906 1 61.06 18 THR B C 1
ATOM 2828 O O . THR B 1 18 ? 30.5 -30.609 -28.891 1 61.06 18 THR B O 1
ATOM 2831 N N . GLN B 1 19 ? 31.125 -28.766 -28.234 1 55.09 19 GLN B N 1
ATOM 2832 C CA . GLN B 1 19 ? 32.312 -28.859 -29.078 1 55.09 19 GLN B CA 1
ATOM 2833 C C . GLN B 1 19 ? 33.531 -29.219 -28.25 1 55.09 19 GLN B C 1
ATOM 2835 O O . GLN B 1 19 ? 33.594 -28.984 -27.031 1 55.09 19 GLN B O 1
ATOM 2840 N N . SER B 1 20 ? 34.406 -30.094 -28.625 1 51.5 20 SER B N 1
ATOM 2841 C CA . SER B 1 20 ? 35.656 -30.672 -28.172 1 51.5 20 SER B CA 1
ATOM 2842 C C . SER B 1 20 ? 36.406 -29.703 -27.25 1 51.5 20 SER B C 1
ATOM 2844 O O . SER B 1 20 ? 37.562 -29.906 -26.922 1 51.5 20 SER B O 1
ATOM 2846 N N . THR B 1 21 ? 35.781 -28.469 -26.844 1 57.06 21 THR B N 1
ATOM 2847 C CA . THR B 1 21 ? 36.812 -27.594 -26.297 1 57.06 21 THR B CA 1
ATOM 2848 C C . THR B 1 21 ? 36.75 -27.578 -24.766 1 57.06 21 THR B C 1
ATOM 2850 O O . THR B 1 21 ? 35.688 -27.797 -24.188 1 57.06 21 THR B O 1
ATOM 2853 N N . SER B 1 22 ? 37.938 -27.625 -24.016 1 63.41 22 SER B N 1
ATOM 2854 C CA . SER B 1 22 ? 38.312 -27.562 -22.609 1 63.41 22 SER B CA 1
ATOM 2855 C C . SER B 1 22 ? 37.781 -26.297 -21.938 1 63.41 22 SER B C 1
ATOM 2857 O O . SER B 1 22 ? 37.875 -26.141 -20.719 1 63.41 22 SER B O 1
ATOM 2859 N N . SER B 1 23 ? 37.031 -25.469 -22.672 1 73.12 23 SER B N 1
ATOM 2860 C CA . SER B 1 23 ? 36.656 -24.219 -22.016 1 73.12 23 SER B CA 1
ATOM 2861 C C . SER B 1 23 ? 35.25 -24.328 -21.438 1 73.12 23 SER B C 1
ATOM 2863 O O . SER B 1 23 ? 34.375 -24.953 -22.031 1 73.12 23 SER B O 1
ATOM 2865 N N . PRO B 1 24 ? 35.125 -23.781 -20.234 1 81.38 24 PRO B N 1
ATOM 2866 C CA . PRO B 1 24 ? 33.781 -23.781 -19.594 1 81.38 24 PRO B CA 1
ATOM 2867 C C . PRO B 1 24 ? 32.719 -23.078 -20.422 1 81.38 24 PRO B C 1
ATOM 2869 O O . PRO B 1 24 ? 33 -22.031 -21.031 1 81.38 24 PRO B O 1
ATOM 2872 N N . LYS B 1 25 ? 31.625 -23.719 -20.656 1 83.62 25 LYS B N 1
ATOM 2873 C CA . LYS B 1 25 ? 30.469 -23.109 -21.328 1 83.62 25 LYS B CA 1
ATOM 2874 C C . LYS B 1 25 ? 29.438 -22.609 -20.312 1 83.62 25 LYS B C 1
ATOM 2876 O O . LYS B 1 25 ? 29.062 -23.344 -19.391 1 83.62 25 LYS B O 1
ATOM 2881 N N . LYS B 1 26 ? 29.047 -21.406 -20.484 1 87.75 26 LYS B N 1
ATOM 2882 C CA . LYS B 1 26 ? 28.109 -20.766 -19.578 1 87.75 26 LYS B CA 1
ATOM 2883 C C . LYS B 1 26 ? 26.719 -20.656 -20.219 1 87.75 26 LYS B C 1
ATOM 2885 O O . LYS B 1 26 ? 26.594 -20.328 -21.391 1 87.75 26 LYS B O 1
ATOM 2890 N N . SER B 1 27 ? 25.703 -21 -19.438 1 86.38 27 SER B N 1
ATOM 2891 C CA . SER B 1 27 ? 24.328 -20.875 -19.906 1 86.38 27 SER B CA 1
ATOM 2892 C C . SER B 1 27 ? 23.922 -19.422 -20.078 1 86.38 27 SER B C 1
ATOM 2894 O O . SER B 1 27 ? 24.562 -18.516 -19.516 1 86.38 27 SER B O 1
ATOM 2896 N N . GLU B 1 28 ? 22.844 -19.125 -20.859 1 88.88 28 GLU B N 1
ATOM 2897 C CA . GLU B 1 28 ? 22.172 -17.844 -20.766 1 88.88 28 GLU B CA 1
ATOM 2898 C C . GLU B 1 28 ? 21.609 -17.594 -19.375 1 88.88 28 GLU B C 1
ATOM 2900 O O . GLU B 1 28 ? 21.203 -18.531 -18.688 1 88.88 28 GLU B O 1
ATOM 2905 N N . PRO B 1 29 ? 21.641 -16.375 -19.031 1 91.69 29 PRO B N 1
ATOM 2906 C CA . PRO B 1 29 ? 21.094 -16.078 -17.703 1 91.69 29 PRO B CA 1
ATOM 2907 C C . PRO B 1 29 ? 19.609 -16.438 -17.594 1 91.69 29 PRO B C 1
ATOM 2909 O O . PRO B 1 29 ? 18.859 -16.297 -18.562 1 91.69 29 PRO B O 1
ATOM 2912 N N . PHE B 1 30 ? 19.25 -16.969 -16.469 1 92 30 PHE B N 1
ATOM 2913 C CA . PHE B 1 30 ? 17.844 -17.266 -16.234 1 92 30 PHE B CA 1
ATOM 2914 C C . PHE B 1 30 ? 17.422 -16.797 -14.852 1 92 30 PHE B C 1
ATOM 2916 O O . PHE B 1 30 ? 18.219 -16.844 -13.906 1 92 30 PHE B O 1
ATOM 2923 N N . LYS B 1 31 ? 16.188 -16.406 -14.766 1 91.31 31 LYS B N 1
ATOM 2924 C CA . LYS B 1 31 ? 15.68 -15.867 -13.508 1 91.31 31 LYS B CA 1
ATOM 2925 C C . LYS B 1 31 ? 14.938 -16.922 -12.711 1 91.31 31 LYS B C 1
ATOM 2927 O O . LYS B 1 31 ? 14.117 -17.672 -13.258 1 91.31 31 LYS B O 1
ATOM 2932 N N . MET B 1 32 ? 15.312 -17.047 -11.414 1 91.31 32 MET B N 1
ATOM 2933 C CA . MET B 1 32 ? 14.617 -17.891 -10.453 1 91.31 32 MET B CA 1
ATOM 2934 C C . MET B 1 32 ? 14.625 -17.266 -9.062 1 91.31 32 MET B C 1
ATOM 2936 O O . MET B 1 32 ? 15.688 -16.938 -8.531 1 91.31 32 MET B O 1
ATOM 2940 N N . GLY B 1 33 ? 13.398 -17.016 -8.531 1 87.19 33 GLY B N 1
ATOM 2941 C CA . GLY B 1 33 ? 13.32 -16.281 -7.281 1 87.19 33 GLY B CA 1
ATOM 2942 C C . GLY B 1 33 ? 13.719 -14.82 -7.426 1 87.19 33 GLY B C 1
ATOM 2943 O O . GLY B 1 33 ? 13.258 -14.133 -8.344 1 87.19 33 GLY B O 1
ATOM 2944 N N . LEU B 1 34 ? 14.539 -14.359 -6.484 1 88.06 34 LEU B N 1
ATOM 2945 C CA . LEU B 1 34 ? 14.961 -12.961 -6.484 1 88.06 34 LEU B CA 1
ATOM 2946 C C . LEU B 1 34 ? 16.25 -12.781 -7.27 1 88.06 34 LEU B C 1
ATOM 2948 O O . LEU B 1 34 ? 16.75 -11.656 -7.422 1 88.06 34 LEU B O 1
ATOM 2952 N N . TRP B 1 35 ? 16.719 -13.891 -7.836 1 92.88 35 TRP B N 1
ATOM 2953 C CA . TRP B 1 35 ? 18.062 -13.836 -8.391 1 92.88 35 TRP B CA 1
ATOM 2954 C C . TRP B 1 35 ? 18.062 -14.266 -9.852 1 92.88 35 TRP B C 1
ATOM 2956 O O . TRP B 1 35 ? 17.125 -14.922 -10.32 1 92.88 35 TRP B O 1
ATOM 2966 N N . THR B 1 36 ? 19.109 -13.852 -10.531 1 94.88 36 THR B N 1
ATOM 2967 C CA . THR B 1 36 ? 19.453 -14.344 -11.859 1 94.88 36 THR B CA 1
ATOM 2968 C C . THR B 1 36 ? 20.594 -15.344 -11.789 1 94.88 36 THR B C 1
ATOM 2970 O O . THR B 1 36 ? 21.578 -15.125 -11.078 1 94.88 36 THR B O 1
ATOM 2973 N N . TRP B 1 37 ? 20.438 -16.438 -12.508 1 95.06 37 TRP B N 1
ATOM 2974 C CA . TRP B 1 37 ? 21.344 -17.562 -12.305 1 95.06 37 TRP B CA 1
ATOM 2975 C C . TRP B 1 37 ? 22.109 -17.891 -13.594 1 95.06 37 TRP B C 1
ATOM 2977 O O . TRP B 1 37 ? 21.672 -17.516 -14.688 1 95.06 37 TRP B O 1
ATOM 2987 N N . HIS B 1 38 ? 23.281 -18.578 -13.367 1 93.62 38 HIS B N 1
ATOM 2988 C CA . HIS B 1 38 ? 24.047 -19.172 -14.445 1 93.62 38 HIS B CA 1
ATOM 2989 C C . HIS B 1 38 ? 24.422 -20.625 -14.125 1 93.62 38 HIS B C 1
ATOM 2991 O O . HIS B 1 38 ? 24.688 -20.953 -12.969 1 93.62 38 HIS B O 1
ATOM 2997 N N . LEU B 1 39 ? 24.391 -21.422 -15.156 1 92.69 39 LEU B N 1
ATOM 2998 C CA . LEU B 1 39 ? 24.953 -22.766 -15.102 1 92.69 39 LEU B CA 1
ATOM 2999 C C . LEU B 1 39 ? 26.141 -22.906 -16.047 1 92.69 39 LEU B C 1
ATOM 3001 O O . LEU B 1 39 ? 26.078 -22.5 -17.203 1 92.69 39 LEU B O 1
ATOM 3005 N N . SER B 1 40 ? 27.266 -23.312 -15.461 1 90.75 40 SER B N 1
ATOM 3006 C CA . SER B 1 40 ? 28.453 -23.516 -16.297 1 90.75 40 SER B CA 1
ATOM 3007 C C . SER B 1 40 ? 28.875 -24.984 -16.297 1 90.75 40 SER B C 1
ATOM 3009 O O . SER B 1 40 ? 28.812 -25.656 -15.266 1 90.75 40 SER B O 1
ATOM 3011 N N . VAL B 1 41 ? 29.234 -25.422 -17.453 1 86.44 41 VAL B N 1
ATOM 3012 C CA . VAL B 1 41 ? 29.672 -26.797 -17.609 1 86.44 41 VAL B CA 1
ATOM 3013 C C . VAL B 1 41 ? 31.047 -26.844 -18.266 1 86.44 41 VAL B C 1
ATOM 3015 O O . VAL B 1 41 ? 31.281 -26.172 -19.281 1 86.44 41 VAL B O 1
ATOM 3018 N N . GLU B 1 42 ? 31.938 -27.531 -17.578 1 82.81 42 GLU B N 1
ATOM 3019 C CA . GLU B 1 42 ? 33.25 -27.797 -18.125 1 82.81 42 GLU B CA 1
ATOM 3020 C C . GLU B 1 42 ? 33.469 -29.297 -18.344 1 82.81 42 GLU B C 1
ATOM 3022 O O . GLU B 1 42 ? 33.219 -30.094 -17.438 1 82.81 42 GLU B O 1
ATOM 3027 N N . LYS B 1 43 ? 33.781 -29.594 -19.625 1 77.38 43 LYS B N 1
ATOM 3028 C CA . LYS B 1 43 ? 33.969 -31.016 -19.922 1 77.38 43 LYS B CA 1
ATOM 3029 C C . LYS B 1 43 ? 35.344 -31.297 -20.5 1 77.38 43 LYS B C 1
ATOM 3031 O O . LYS B 1 43 ? 35.75 -30.672 -21.484 1 77.38 43 LYS B O 1
ATOM 3036 N N . ASP B 1 44 ? 36 -32.156 -19.844 1 72.62 44 ASP B N 1
ATOM 3037 C CA . ASP B 1 44 ? 37.188 -32.812 -20.406 1 72.62 44 ASP B CA 1
ATOM 3038 C C . ASP B 1 44 ? 37.031 -34.344 -20.328 1 72.62 44 ASP B C 1
ATOM 3040 O O . ASP B 1 44 ? 36.156 -34.906 -20.938 1 72.62 44 ASP B O 1
ATOM 3044 N N . GLN B 1 45 ? 37.719 -34.969 -19.484 1 70.88 45 GLN B N 1
ATOM 3045 C CA . GLN B 1 45 ? 37.469 -36.375 -19.141 1 70.88 45 GLN B CA 1
ATOM 3046 C C . GLN B 1 45 ? 36.344 -36.469 -18.094 1 70.88 45 GLN B C 1
ATOM 3048 O O . GLN B 1 45 ? 35.531 -37.406 -18.141 1 70.88 45 GLN B O 1
ATOM 3053 N N . THR B 1 46 ? 36.375 -35.5 -17.344 1 81.06 46 THR B N 1
ATOM 3054 C CA . THR B 1 46 ? 35.344 -35.344 -16.297 1 81.06 46 THR B CA 1
ATOM 3055 C C . THR B 1 46 ? 34.562 -34.062 -16.5 1 81.06 46 THR B C 1
ATOM 3057 O O . THR B 1 46 ? 35.094 -33.031 -16.906 1 81.06 46 THR B O 1
ATOM 3060 N N . MET B 1 47 ? 33.25 -34.25 -16.375 1 83.88 47 MET B N 1
ATOM 3061 C CA . MET B 1 47 ? 32.375 -33.062 -16.484 1 83.88 47 MET B CA 1
ATOM 3062 C C . MET B 1 47 ? 32.219 -32.375 -15.141 1 83.88 47 MET B C 1
ATOM 3064 O O . MET B 1 47 ? 31.984 -33.031 -14.125 1 83.88 47 MET B O 1
ATOM 3068 N N . TYR B 1 48 ? 32.469 -31.078 -15.172 1 88.25 48 TYR B N 1
ATOM 3069 C CA . TYR B 1 48 ? 32.25 -30.25 -13.992 1 88.25 48 TYR B CA 1
ATOM 3070 C C . TYR B 1 48 ? 31.109 -29.266 -14.219 1 88.25 48 TYR B C 1
ATOM 3072 O O . TYR B 1 48 ? 31.094 -28.531 -15.203 1 88.25 48 TYR B O 1
ATOM 3080 N N . VAL B 1 49 ? 30.109 -29.375 -13.336 1 90.94 49 VAL B N 1
ATOM 3081 C CA . VAL B 1 49 ? 28.953 -28.484 -13.445 1 90.94 49 VAL B CA 1
ATOM 3082 C C . VAL B 1 49 ? 28.938 -27.516 -12.266 1 90.94 49 VAL B C 1
ATOM 3084 O O . VAL B 1 49 ? 29.109 -27.922 -11.109 1 90.94 49 VAL B O 1
ATOM 3087 N N . ARG B 1 50 ? 28.734 -26.203 -12.562 1 93.75 50 ARG B N 1
ATOM 3088 C CA . ARG B 1 50 ? 28.656 -25.156 -11.555 1 93.75 50 ARG B CA 1
ATOM 3089 C C . ARG B 1 50 ? 27.344 -24.391 -11.664 1 93.75 50 ARG B C 1
ATOM 3091 O O . ARG B 1 50 ? 26.844 -24.156 -12.766 1 93.75 50 ARG B O 1
ATOM 3098 N N . LEU B 1 51 ? 26.734 -24.078 -10.57 1 95.25 51 LEU B N 1
ATOM 3099 C CA . LEU B 1 51 ? 25.547 -23.234 -10.469 1 95.25 51 LEU B CA 1
ATOM 3100 C C . LEU B 1 51 ? 25.797 -22.047 -9.562 1 95.25 51 LEU B C 1
ATOM 3102 O O . LEU B 1 51 ? 26.266 -22.203 -8.43 1 95.25 51 LEU B O 1
ATOM 3106 N N . TYR B 1 52 ? 25.531 -20.844 -10.008 1 95.88 52 TYR B N 1
ATOM 3107 C CA . TYR B 1 52 ? 25.812 -19.656 -9.203 1 95.88 52 TYR B CA 1
ATOM 3108 C C . TYR B 1 52 ? 24.969 -18.469 -9.672 1 95.88 52 TYR B C 1
ATOM 3110 O O . TYR B 1 52 ? 24.594 -18.406 -10.836 1 95.88 52 TYR B O 1
ATOM 3118 N N . PRO B 1 53 ? 24.625 -17.562 -8.742 1 96.06 53 PRO B N 1
ATOM 3119 C CA . PRO B 1 53 ? 23.875 -16.359 -9.117 1 96.06 53 PRO B CA 1
ATOM 3120 C C . PRO B 1 53 ? 24.75 -15.305 -9.781 1 96.06 53 PRO B C 1
ATOM 3122 O O . PRO B 1 53 ? 25.953 -15.242 -9.523 1 96.06 53 PRO B O 1
ATOM 3125 N N . GLU B 1 54 ? 24.078 -14.562 -10.617 1 95 54 GLU B N 1
ATOM 3126 C CA . GLU B 1 54 ? 24.766 -13.391 -11.164 1 95 54 GLU B CA 1
ATOM 3127 C C . GLU B 1 54 ? 25.094 -12.383 -10.062 1 95 54 GLU B C 1
ATOM 3129 O O . GLU B 1 54 ? 24.281 -12.148 -9.164 1 95 54 GLU B O 1
ATOM 3134 N N . PRO B 1 55 ? 26.312 -11.797 -10.117 1 91.88 55 PRO B N 1
ATOM 3135 C CA . PRO B 1 55 ? 26.719 -10.875 -9.055 1 91.88 55 PRO B CA 1
ATOM 3136 C C . PRO B 1 55 ? 26.016 -9.531 -9.133 1 91.88 55 PRO B C 1
ATOM 3138 O O . PRO B 1 55 ? 26.641 -8.516 -9.469 1 91.88 55 PRO B O 1
ATOM 3141 N N . THR B 1 56 ? 24.844 -9.586 -8.852 1 91.12 56 THR B N 1
ATOM 3142 C CA . THR B 1 56 ? 24.062 -8.359 -8.773 1 91.12 56 THR B CA 1
ATOM 3143 C C . THR B 1 56 ? 24.016 -7.84 -7.336 1 91.12 56 THR B C 1
ATOM 3145 O O . THR B 1 56 ? 24.516 -8.484 -6.418 1 91.12 56 THR B O 1
ATOM 3148 N N . ARG B 1 57 ? 23.438 -6.656 -7.137 1 88.06 57 ARG B N 1
ATOM 3149 C CA . ARG B 1 57 ? 23.344 -6.047 -5.812 1 88.06 57 ARG B CA 1
ATOM 3150 C C . ARG B 1 57 ? 22.562 -6.941 -4.859 1 88.06 57 ARG B C 1
ATOM 3152 O O . ARG B 1 57 ? 22.984 -7.176 -3.727 1 88.06 57 ARG B O 1
ATOM 3159 N N . ILE B 1 58 ? 21.594 -7.426 -5.375 1 88.5 58 ILE B N 1
ATOM 3160 C CA . ILE B 1 58 ? 20.734 -8.25 -4.52 1 88.5 58 ILE B CA 1
ATOM 3161 C C . ILE B 1 58 ? 21.484 -9.523 -4.121 1 88.5 58 ILE B C 1
ATOM 3163 O O . ILE B 1 58 ? 21.375 -9.977 -2.982 1 88.5 58 ILE B O 1
ATOM 3167 N N . ALA B 1 59 ? 22.172 -10.062 -5.051 1 90.12 59 ALA B N 1
ATOM 3168 C CA . ALA B 1 59 ? 22.906 -11.289 -4.766 1 90.12 59 ALA B CA 1
ATOM 3169 C C . ALA B 1 59 ? 24 -11.047 -3.729 1 90.12 59 ALA B C 1
ATOM 3171 O O . ALA B 1 59 ? 24.328 -11.938 -2.936 1 90.12 59 ALA B O 1
ATOM 3172 N N . ARG B 1 60 ? 24.484 -9.812 -3.695 1 87.81 60 ARG B N 1
ATOM 3173 C CA . ARG B 1 60 ? 25.547 -9.461 -2.748 1 87.81 60 ARG B CA 1
ATOM 3174 C C . ARG B 1 60 ? 24.969 -9.172 -1.367 1 87.81 60 ARG B C 1
ATOM 3176 O O . ARG B 1 60 ? 25.516 -9.617 -0.354 1 87.81 60 ARG B O 1
ATOM 3183 N N . GLU B 1 61 ? 23.844 -8.547 -1.354 1 86.94 61 GLU B N 1
ATOM 3184 C CA . GLU B 1 61 ? 23.234 -8.117 -0.097 1 86.94 61 GLU B CA 1
ATOM 3185 C C . GLU B 1 61 ? 22.453 -9.258 0.555 1 86.94 61 GLU B C 1
ATOM 3187 O O . GLU B 1 61 ? 22.406 -9.359 1.782 1 86.94 61 GLU B O 1
ATOM 3192 N N . GLN B 1 62 ? 21.844 -10.008 -0.329 1 88.62 62 GLN B N 1
ATOM 3193 C CA . GLN B 1 62 ? 21.047 -11.141 0.12 1 88.62 62 GLN B CA 1
ATOM 3194 C C . GLN B 1 62 ? 21.344 -12.391 -0.708 1 88.62 62 GLN B C 1
ATOM 3196 O O . GLN B 1 62 ? 20.531 -12.812 -1.523 1 88.62 62 GLN B O 1
ATOM 3201 N N . PRO B 1 63 ? 22.484 -12.953 -0.344 1 91.56 63 PRO B N 1
ATOM 3202 C CA . PRO B 1 63 ? 22.828 -14.148 -1.116 1 91.56 63 PRO B CA 1
ATOM 3203 C C . PRO B 1 63 ? 21.844 -15.297 -0.904 1 91.56 63 PRO B C 1
ATOM 3205 O O . PRO B 1 63 ? 21.297 -15.445 0.191 1 91.56 63 PRO B O 1
ATOM 3208 N N . PRO B 1 64 ? 21.609 -16.109 -1.905 1 94.62 64 PRO B N 1
ATOM 3209 C CA . PRO B 1 64 ? 20.609 -17.188 -1.81 1 94.62 64 PRO B CA 1
ATOM 3210 C C . PRO B 1 64 ? 21.172 -18.453 -1.152 1 94.62 64 PRO B C 1
ATOM 3212 O O . PRO B 1 64 ? 22.328 -18.812 -1.395 1 94.62 64 PRO B O 1
ATOM 3215 N N . ILE B 1 65 ? 20.422 -19.031 -0.325 1 94.69 65 ILE B N 1
ATOM 3216 C CA . ILE B 1 65 ? 20.594 -20.422 0.087 1 94.69 65 ILE B CA 1
ATOM 3217 C C . ILE B 1 65 ? 19.672 -21.312 -0.744 1 94.69 65 ILE B C 1
ATOM 3219 O O . ILE B 1 65 ? 18.453 -21.266 -0.611 1 94.69 65 ILE B O 1
ATOM 3223 N N . ALA B 1 66 ? 20.281 -22.109 -1.585 1 95.44 66 ALA B N 1
ATOM 3224 C CA . ALA B 1 66 ? 19.484 -22.875 -2.531 1 95.44 66 ALA B CA 1
ATOM 3225 C C . ALA B 1 66 ? 19.578 -24.375 -2.23 1 95.44 66 ALA B C 1
ATOM 3227 O O . ALA B 1 66 ? 20.656 -24.875 -1.907 1 95.44 66 ALA B O 1
ATOM 3228 N N . ARG B 1 67 ? 18.484 -24.984 -2.199 1 95.44 67 ARG B N 1
ATOM 3229 C CA . ARG B 1 67 ? 18.375 -26.438 -2.234 1 95.44 67 ARG B CA 1
ATOM 3230 C C . ARG B 1 67 ? 17.938 -26.922 -3.615 1 95.44 67 ARG B C 1
ATOM 3232 O O . ARG B 1 67 ? 16.875 -26.562 -4.105 1 95.44 67 ARG B O 1
ATOM 3239 N N . PHE B 1 68 ? 18.828 -27.734 -4.27 1 96.06 68 PHE B N 1
ATOM 3240 C CA . PHE B 1 68 ? 18.562 -28.031 -5.672 1 96.06 68 PHE B CA 1
ATOM 3241 C C . PHE B 1 68 ? 19.172 -29.359 -6.07 1 96.06 68 PHE B C 1
ATOM 3243 O O . PHE B 1 68 ? 19.906 -29.969 -5.293 1 96.06 68 PHE B O 1
ATOM 3250 N N . ILE B 1 69 ? 18.75 -29.828 -7.219 1 95.25 69 ILE B N 1
ATOM 3251 C CA . ILE B 1 69 ? 19.266 -31.016 -7.879 1 95.25 69 ILE B CA 1
ATOM 3252 C C . ILE B 1 69 ? 19.609 -30.703 -9.328 1 95.25 69 ILE B C 1
ATOM 3254 O O . ILE B 1 69 ? 18.875 -29.953 -10 1 95.25 69 ILE B O 1
ATOM 3258 N N . ILE B 1 70 ? 20.719 -31.188 -9.797 1 93.94 70 ILE B N 1
ATOM 3259 C CA . ILE B 1 70 ? 21.125 -31.016 -11.195 1 93.94 70 ILE B CA 1
ATOM 3260 C C . ILE B 1 70 ? 21.094 -32.344 -11.914 1 93.94 70 ILE B C 1
ATOM 3262 O O . ILE B 1 70 ? 21.516 -33.375 -11.375 1 93.94 70 ILE B O 1
ATOM 3266 N N . ARG B 1 71 ? 20.547 -32.281 -13.078 1 90.38 71 ARG B N 1
ATOM 3267 C CA . ARG B 1 71 ? 20.5 -33.469 -13.938 1 90.38 71 ARG B CA 1
ATOM 3268 C C . ARG B 1 71 ? 21.156 -33.188 -15.289 1 90.38 71 ARG B C 1
ATOM 3270 O O . ARG B 1 71 ? 20.922 -32.125 -15.891 1 90.38 71 ARG B O 1
ATOM 3277 N N . VAL B 1 72 ? 22.031 -34.094 -15.648 1 86.62 72 VAL B N 1
ATOM 3278 C CA . VAL B 1 72 ? 22.672 -33.969 -16.953 1 86.62 72 VAL B CA 1
ATOM 3279 C C . VAL B 1 72 ? 22.375 -35.219 -17.797 1 86.62 72 VAL B C 1
ATOM 3281 O O . VAL B 1 72 ? 22.531 -36.344 -17.312 1 86.62 72 VAL B O 1
ATOM 3284 N N . GLU B 1 73 ? 21.844 -34.906 -18.938 1 82.44 73 GLU B N 1
ATOM 3285 C CA . GLU B 1 73 ? 21.516 -36 -19.859 1 82.44 73 GLU B CA 1
ATOM 3286 C C . GLU B 1 73 ? 22.234 -35.812 -21.188 1 82.44 73 GLU B C 1
ATOM 3288 O O . GLU B 1 73 ? 22.25 -34.719 -21.75 1 82.44 73 GLU B O 1
ATOM 3293 N N . VAL B 1 74 ? 22.828 -37 -21.609 1 74.94 74 VAL B N 1
ATOM 3294 C CA . VAL B 1 74 ? 23.484 -36.969 -22.922 1 74.94 74 VAL B CA 1
ATOM 3295 C C . VAL B 1 74 ? 22.469 -37.312 -24 1 74.94 74 VAL B C 1
ATOM 3297 O O . VAL B 1 74 ? 21.656 -38.219 -23.844 1 74.94 74 VAL B O 1
ATOM 3300 N N . VAL B 1 75 ? 22.391 -36.438 -24.969 1 70.38 75 VAL B N 1
ATOM 3301 C CA . VAL B 1 75 ? 21.453 -36.656 -26.078 1 70.38 75 VAL B CA 1
ATOM 3302 C C . VAL B 1 75 ? 22.125 -37.469 -27.172 1 70.38 75 VAL B C 1
ATOM 3304 O O . VAL B 1 75 ? 22.969 -36.969 -27.906 1 70.38 75 VAL B O 1
ATOM 3307 N N . ASN B 1 76 ? 22.703 -38.75 -27.016 1 60.47 76 ASN B N 1
ATOM 3308 C CA . ASN B 1 76 ? 23.359 -39.5 -28.078 1 60.47 76 ASN B CA 1
ATOM 3309 C C . ASN B 1 76 ? 22.344 -40.188 -28.969 1 60.47 76 ASN B C 1
ATOM 3311 O O . ASN B 1 76 ? 21.328 -40.719 -28.469 1 60.47 76 ASN B O 1
ATOM 3315 N N . VAL B 1 77 ? 22.625 -39.938 -30.344 1 51.84 77 VAL B N 1
ATOM 3316 C CA . VAL B 1 77 ? 22.031 -40.656 -31.484 1 51.84 77 VAL B CA 1
ATOM 3317 C C . VAL B 1 77 ? 22.531 -42.094 -31.516 1 51.84 77 VAL B C 1
ATOM 3319 O O . VAL B 1 77 ? 23.734 -42.312 -31.625 1 51.84 77 VAL B O 1
ATOM 3322 N N . GLY B 1 78 ? 22.172 -43.125 -30.703 1 51.16 78 GLY B N 1
ATOM 3323 C CA . GLY B 1 78 ? 22.344 -44.531 -30.938 1 51.16 78 GLY B CA 1
ATOM 3324 C C . GLY B 1 78 ? 22.578 -45.344 -29.656 1 51.16 78 GLY B C 1
ATOM 3325 O O . GLY B 1 78 ? 22.578 -46.562 -29.672 1 51.16 78 GLY B O 1
ATOM 3326 N N . TYR B 1 79 ? 23.531 -44.906 -28.859 1 49.41 79 TYR B N 1
ATOM 3327 C CA . TYR B 1 79 ? 23.969 -45.812 -27.797 1 49.41 79 TYR B CA 1
ATOM 3328 C C . TYR B 1 79 ? 22.938 -45.875 -26.672 1 49.41 79 TYR B C 1
ATOM 3330 O O . TYR B 1 79 ? 22.109 -44.969 -26.531 1 49.41 79 TYR B O 1
ATOM 3338 N N . GLN B 1 80 ? 23.078 -47.031 -25.844 1 48.62 80 GLN B N 1
ATOM 3339 C CA . GLN B 1 80 ? 22.312 -47.469 -24.688 1 48.62 80 GLN B CA 1
ATOM 3340 C C . GLN B 1 80 ? 22.047 -46.312 -23.734 1 48.62 80 GLN B C 1
ATOM 3342 O O . GLN B 1 80 ? 22.953 -45.5 -23.453 1 48.62 80 GLN B O 1
ATOM 3347 N N . ASN B 1 81 ? 20.844 -45.781 -23.609 1 51.88 81 ASN B N 1
ATOM 3348 C CA . ASN B 1 81 ? 20.234 -44.75 -22.812 1 51.88 81 ASN B CA 1
ATOM 3349 C C . ASN B 1 81 ? 20.906 -44.594 -21.453 1 51.88 81 ASN B C 1
ATOM 3351 O O . ASN B 1 81 ? 20.641 -45.375 -20.531 1 51.88 81 ASN B O 1
ATOM 3355 N N . LEU B 1 82 ? 22.172 -44.406 -21.391 1 57.41 82 LEU B N 1
ATOM 3356 C CA . LEU B 1 82 ? 22.688 -44.188 -20.047 1 57.41 82 LEU B CA 1
ATOM 3357 C C . LEU B 1 82 ? 21.859 -43.125 -19.328 1 57.41 82 LEU B C 1
ATOM 3359 O O . LEU B 1 82 ? 21.422 -42.156 -19.938 1 57.41 82 LEU B O 1
ATOM 3363 N N . GLY B 1 83 ? 21 -43.594 -18.391 1 69 83 GLY B N 1
ATOM 3364 C CA . GLY B 1 83 ? 20.188 -42.781 -17.516 1 69 83 GLY B CA 1
ATOM 3365 C C . GLY B 1 83 ? 20.859 -41.438 -17.172 1 69 83 GLY B C 1
ATOM 3366 O O . GLY B 1 83 ? 22.062 -41.281 -17.344 1 69 83 GLY B O 1
ATOM 3367 N N . PRO B 1 84 ? 20.094 -40.406 -16.969 1 79.12 84 PRO B N 1
ATOM 3368 C CA . PRO B 1 84 ? 20.641 -39.094 -16.609 1 79.12 84 PRO B CA 1
ATOM 3369 C C . PRO B 1 84 ? 21.531 -39.156 -15.359 1 79.12 84 PRO B C 1
ATOM 3371 O O . PRO B 1 84 ? 21.312 -40 -14.484 1 79.12 84 PRO B O 1
ATOM 3374 N N . HIS B 1 85 ? 22.672 -38.5 -15.398 1 85.5 85 HIS B N 1
ATOM 3375 C CA . HIS B 1 85 ? 23.438 -38.281 -14.18 1 85.5 85 HIS B CA 1
ATOM 3376 C C . HIS B 1 85 ? 22.766 -37.25 -13.273 1 85.5 85 HIS B C 1
ATOM 3378 O O . HIS B 1 85 ? 22.469 -36.125 -13.711 1 85.5 85 HIS B O 1
ATOM 3384 N N . VAL B 1 86 ? 22.484 -37.688 -12.109 1 89.88 86 VAL B N 1
ATOM 3385 C CA . VAL B 1 86 ? 21.766 -36.812 -11.18 1 89.88 86 VAL B CA 1
ATOM 3386 C C . VAL B 1 86 ? 22.672 -36.5 -9.992 1 89.88 86 VAL B C 1
ATOM 3388 O O . VAL B 1 86 ? 23.281 -37.375 -9.406 1 89.88 86 VAL B O 1
ATOM 3391 N N . SER B 1 87 ? 22.766 -35.25 -9.734 1 91.62 87 SER B N 1
ATOM 3392 C CA . SER B 1 87 ? 23.547 -34.812 -8.578 1 91.62 87 SER B CA 1
ATOM 3393 C C . SER B 1 87 ? 22.812 -35.094 -7.273 1 91.62 87 SER B C 1
ATOM 3395 O O . SER B 1 87 ? 21.578 -35.281 -7.273 1 91.62 87 SER B O 1
ATOM 3397 N N . PRO B 1 88 ? 23.547 -35.25 -6.137 1 91.12 88 PRO B N 1
ATOM 3398 C CA . PRO B 1 88 ? 22.844 -35.25 -4.855 1 91.12 88 PRO B CA 1
ATOM 3399 C C . PRO B 1 88 ? 22.109 -33.969 -4.555 1 91.12 88 PRO B C 1
ATOM 3401 O O . PRO B 1 88 ? 22.453 -32.906 -5.125 1 91.12 88 PRO B O 1
ATOM 3404 N N . VAL B 1 89 ? 21.062 -34.156 -3.771 1 90.88 89 VAL B N 1
ATOM 3405 C CA . VAL B 1 89 ? 20.391 -32.969 -3.309 1 90.88 89 VAL B CA 1
ATOM 3406 C C . VAL B 1 89 ? 21.344 -32.125 -2.463 1 90.88 89 VAL B C 1
ATOM 3408 O O . VAL B 1 89 ? 21.938 -32.625 -1.506 1 90.88 89 VAL B O 1
ATOM 3411 N N . THR B 1 90 ? 21.531 -30.875 -2.85 1 91.69 90 THR B N 1
ATOM 3412 C CA . THR B 1 90 ? 22.5 -30 -2.189 1 91.69 90 THR B CA 1
ATOM 3413 C C . THR B 1 90 ? 21.812 -28.75 -1.642 1 91.69 90 THR B C 1
ATOM 3415 O O . THR B 1 90 ? 20.922 -28.188 -2.295 1 91.69 90 THR B O 1
ATOM 3418 N N . GLU B 1 91 ? 22.062 -28.516 -0.475 1 93.56 91 GLU B N 1
ATOM 3419 C CA . GLU B 1 91 ? 21.688 -27.219 0.083 1 93.56 91 GLU B CA 1
ATOM 3420 C C . GLU B 1 91 ? 22.906 -26.391 0.45 1 93.56 91 GLU B C 1
ATOM 3422 O O . GLU B 1 91 ? 23.703 -26.797 1.296 1 93.56 91 GLU B O 1
ATOM 3427 N N . LYS B 1 92 ? 23.047 -25.234 -0.235 1 93.75 92 LYS B N 1
ATOM 3428 C CA . LYS B 1 92 ? 24.266 -24.469 -0.052 1 93.75 92 LYS B CA 1
ATOM 3429 C C . LYS B 1 92 ? 24.016 -22.969 -0.235 1 93.75 92 LYS B C 1
ATOM 3431 O O . LYS B 1 92 ? 23.109 -22.578 -0.971 1 93.75 92 LYS B O 1
ATOM 3436 N N . LEU B 1 93 ? 24.812 -22.281 0.489 1 93.69 93 LEU B N 1
ATOM 3437 C CA . LEU B 1 93 ? 24.891 -20.859 0.222 1 93.69 93 LEU B CA 1
ATOM 3438 C C . LEU B 1 93 ? 25.703 -20.578 -1.041 1 93.69 93 LEU B C 1
ATOM 3440 O O . LEU B 1 93 ? 26.859 -21 -1.145 1 93.69 93 LEU B O 1
ATOM 3444 N N . LEU B 1 94 ? 25.047 -19.906 -2.004 1 94.56 94 LEU B N 1
ATOM 3445 C CA . LEU B 1 94 ? 25.703 -19.703 -3.285 1 94.56 94 LEU B CA 1
ATOM 3446 C C . LEU B 1 94 ? 25.984 -18.219 -3.516 1 94.56 94 LEU B C 1
ATOM 3448 O O . LEU B 1 94 ? 25.062 -17.406 -3.574 1 94.56 94 LEU B O 1
ATOM 3452 N N . ARG B 1 95 ? 27.219 -17.828 -3.688 1 91.75 95 ARG B N 1
ATOM 3453 C CA . ARG B 1 95 ? 27.625 -16.453 -3.924 1 91.75 95 ARG B CA 1
ATOM 3454 C C . ARG B 1 95 ? 28.406 -16.328 -5.223 1 91.75 95 ARG B C 1
ATOM 3456 O O . ARG B 1 95 ? 28.219 -15.367 -5.977 1 91.75 95 ARG B O 1
ATOM 3463 N N . THR B 1 96 ? 29.281 -17.344 -5.332 1 92.75 96 THR B N 1
ATOM 3464 C CA . THR B 1 96 ? 30.141 -17.344 -6.512 1 92.75 96 THR B CA 1
ATOM 3465 C C . THR B 1 96 ? 30.156 -18.719 -7.16 1 92.75 96 THR B C 1
ATOM 3467 O O . THR B 1 96 ? 29.609 -19.672 -6.625 1 92.75 96 THR B O 1
ATOM 3470 N N . SER B 1 97 ? 30.891 -18.828 -8.344 1 92.56 97 SER B N 1
ATOM 3471 C CA . SER B 1 97 ? 30.984 -20.078 -9.094 1 92.56 97 SER B CA 1
ATOM 3472 C C . SER B 1 97 ? 31.812 -21.125 -8.352 1 92.56 97 SER B C 1
ATOM 3474 O O . SER B 1 97 ? 31.781 -22.312 -8.688 1 92.56 97 SER B O 1
ATOM 3476 N N . GLU B 1 98 ? 32.438 -20.703 -7.27 1 92.94 98 GLU B N 1
ATOM 3477 C CA . GLU B 1 98 ? 33.312 -21.609 -6.535 1 92.94 98 GLU B CA 1
ATOM 3478 C C . GLU B 1 98 ? 32.562 -22.297 -5.387 1 92.94 98 GLU B C 1
ATOM 3480 O O . GLU B 1 98 ? 33.062 -23.25 -4.793 1 92.94 98 GLU B O 1
ATOM 3485 N N . ASP B 1 99 ? 31.406 -21.891 -5.102 1 94.75 99 ASP B N 1
ATOM 3486 C CA . ASP B 1 99 ? 30.703 -22.359 -3.918 1 94.75 99 ASP B CA 1
ATOM 3487 C C . ASP B 1 99 ? 30.125 -23.766 -4.141 1 94.75 99 ASP B C 1
ATOM 3489 O O . ASP B 1 99 ? 29.891 -24.5 -3.18 1 94.75 99 ASP B O 1
ATOM 3493 N N . PHE B 1 100 ? 29.844 -24.109 -5.395 1 95.38 100 PHE B N 1
ATOM 3494 C CA . PHE B 1 100 ? 29.328 -25.438 -5.695 1 95.38 100 PHE B CA 1
ATOM 3495 C C . PHE B 1 100 ? 29.891 -25.953 -7.008 1 95.38 100 PHE B C 1
ATOM 3497 O O . PHE B 1 100 ? 29.781 -25.297 -8.039 1 95.38 100 PHE B O 1
ATOM 3504 N N . ILE B 1 101 ? 30.469 -27.156 -6.918 1 93.38 101 ILE B N 1
ATOM 3505 C CA . ILE B 1 101 ? 30.984 -27.859 -8.094 1 93.38 101 ILE B CA 1
ATOM 3506 C C . ILE B 1 101 ? 30.578 -29.328 -8.031 1 93.38 101 ILE B C 1
ATOM 3508 O O . ILE B 1 101 ? 30.828 -30.016 -7.031 1 93.38 101 ILE B O 1
ATOM 3512 N N . TRP B 1 102 ? 29.844 -29.734 -9.016 1 92.88 102 TRP B N 1
ATOM 3513 C CA . TRP B 1 102 ? 29.469 -31.141 -9.141 1 92.88 102 TRP B CA 1
ATOM 3514 C C . TRP B 1 102 ? 30.203 -31.797 -10.312 1 92.88 102 TRP B C 1
ATOM 3516 O O . TRP B 1 102 ? 30.266 -31.234 -11.406 1 92.88 102 TRP B O 1
ATOM 3526 N N . SER B 1 103 ? 30.844 -32.938 -10.008 1 88.75 103 SER B N 1
ATOM 3527 C CA . SER B 1 103 ? 31.594 -33.625 -11.047 1 88.75 103 SER B CA 1
ATOM 3528 C C . SER B 1 103 ? 30.969 -35 -11.375 1 88.75 103 SER B C 1
ATOM 3530 O O . SER B 1 103 ? 30.453 -35.656 -10.484 1 88.75 103 SER B O 1
ATOM 3532 N N . ALA B 1 104 ? 30.859 -35.219 -12.578 1 80.44 104 ALA B N 1
ATOM 3533 C CA . ALA B 1 104 ? 30.375 -36.531 -13.047 1 80.44 104 ALA B CA 1
ATOM 3534 C C . ALA B 1 104 ? 31.266 -37.062 -14.164 1 80.44 104 ALA B C 1
ATOM 3536 O O . ALA B 1 104 ? 31.734 -36.312 -15.023 1 80.44 104 ALA B O 1
ATOM 3537 N N . GLU B 1 105 ? 31.641 -38.344 -14.031 1 74.88 105 GLU B N 1
ATOM 3538 C CA . GLU B 1 105 ? 32.406 -38.969 -15.094 1 74.88 105 GLU B CA 1
ATOM 3539 C C . GLU B 1 105 ? 31.578 -39.188 -16.344 1 74.88 105 GLU B C 1
ATOM 3541 O O . GLU B 1 105 ? 30.469 -39.75 -16.266 1 74.88 105 GLU B O 1
ATOM 3546 N N . PHE B 1 106 ? 32 -38.438 -17.266 1 64.75 106 PHE B N 1
ATOM 3547 C CA . PHE B 1 106 ? 31.203 -38.469 -18.484 1 64.75 106 PHE B CA 1
ATOM 3548 C C . PHE B 1 106 ? 32.062 -38.812 -19.688 1 64.75 106 PHE B C 1
ATOM 3550 O O . PHE B 1 106 ? 33 -38.062 -20.031 1 64.75 106 PHE B O 1
ATOM 3557 N N . ALA B 1 107 ? 32.094 -40.031 -20.078 1 60.28 107 ALA B N 1
ATOM 3558 C CA . ALA B 1 107 ? 32.906 -40.438 -21.203 1 60.28 107 ALA B CA 1
ATOM 3559 C C . ALA B 1 107 ? 32.281 -40.031 -22.531 1 60.28 107 ALA B C 1
ATOM 3561 O O . ALA B 1 107 ? 31.703 -40.844 -23.234 1 60.28 107 ALA B O 1
ATOM 3562 N N . TYR B 1 108 ? 31.5 -38.969 -22.562 1 60 108 TYR B N 1
ATOM 3563 C CA . TYR B 1 108 ? 30.797 -38.875 -23.844 1 60 108 TYR B CA 1
ATOM 3564 C C . TYR B 1 108 ? 31.031 -37.531 -24.5 1 60 108 TYR B C 1
ATOM 3566 O O . TYR B 1 108 ? 31.172 -36.5 -23.797 1 60 108 TYR B O 1
ATOM 3574 N N . HIS B 1 109 ? 31.219 -37.719 -25.906 1 62.94 109 HIS B N 1
ATOM 3575 C CA . HIS B 1 109 ? 31.359 -36.594 -26.797 1 62.94 109 HIS B CA 1
ATOM 3576 C C . HIS B 1 109 ? 30.047 -36.25 -27.484 1 62.94 109 HIS B C 1
ATOM 3578 O O . HIS B 1 109 ? 29.312 -37.156 -27.875 1 62.94 109 HIS B O 1
ATOM 3584 N N . GLY B 1 110 ? 29.281 -35.156 -27.266 1 70.5 110 GLY B N 1
ATOM 3585 C CA . GLY B 1 110 ? 28.109 -34.688 -27.984 1 70.5 110 GLY B CA 1
ATOM 3586 C C . GLY B 1 110 ? 27.297 -33.688 -27.219 1 70.5 110 GLY B C 1
ATOM 3587 O O . GLY B 1 110 ? 27.828 -32.938 -26.406 1 70.5 110 GLY B O 1
ATOM 3588 N N . ARG B 1 111 ? 26.062 -33.75 -27.703 1 78.25 111 ARG B N 1
ATOM 3589 C CA . ARG B 1 111 ? 25.109 -32.812 -27.109 1 78.25 111 ARG B CA 1
ATOM 3590 C C . ARG B 1 111 ? 24.594 -33.312 -25.766 1 78.25 111 ARG B C 1
ATOM 3592 O O . ARG B 1 111 ? 24.344 -34.531 -25.609 1 78.25 111 ARG B O 1
ATOM 3599 N N . PHE B 1 112 ? 24.641 -32.406 -24.766 1 81.56 112 PHE B N 1
ATOM 3600 C CA . PHE B 1 112 ? 24.062 -32.812 -23.5 1 81.56 112 PHE B CA 1
ATOM 3601 C C . PHE B 1 112 ? 23.125 -31.75 -22.969 1 81.56 112 PHE B C 1
ATOM 3603 O O . PHE B 1 112 ? 23.203 -30.594 -23.375 1 81.56 112 PHE B O 1
ATOM 3610 N N . ILE B 1 113 ? 22.188 -32.188 -22.219 1 85.12 113 ILE B N 1
ATOM 3611 C CA . ILE B 1 113 ? 21.188 -31.328 -21.609 1 85.12 113 ILE B CA 1
ATOM 3612 C C . ILE B 1 113 ? 21.406 -31.266 -20.094 1 85.12 113 ILE B C 1
ATOM 3614 O O . ILE B 1 113 ? 21.625 -32.312 -19.469 1 85.12 113 ILE B O 1
ATOM 3618 N N . ALA B 1 114 ? 21.484 -30.047 -19.625 1 89.06 114 ALA B N 1
ATOM 3619 C CA . ALA B 1 114 ? 21.562 -29.844 -18.172 1 89.06 114 ALA B CA 1
ATOM 3620 C C . ALA B 1 114 ? 20.281 -29.219 -17.625 1 89.06 114 ALA B C 1
ATOM 3622 O O . ALA B 1 114 ? 19.734 -28.297 -18.234 1 89.06 114 ALA B O 1
ATOM 3623 N N . GLU B 1 115 ? 19.766 -29.797 -16.562 1 91.44 115 GLU B N 1
ATOM 3624 C CA . GLU B 1 115 ? 18.547 -29.312 -15.93 1 91.44 115 GLU B CA 1
ATOM 3625 C C . GLU B 1 115 ? 18.766 -29.094 -14.438 1 91.44 115 GLU B C 1
ATOM 3627 O O . GLU B 1 115 ? 19.422 -29.891 -13.766 1 91.44 115 GLU B O 1
ATOM 3632 N N . VAL B 1 116 ? 18.281 -28 -14.016 1 94.25 116 VAL B N 1
ATOM 3633 C CA . VAL B 1 116 ? 18.312 -27.703 -12.586 1 94.25 116 VAL B CA 1
ATOM 3634 C C . VAL B 1 116 ? 16.906 -27.641 -12.023 1 94.25 116 VAL B C 1
ATOM 3636 O O . VAL B 1 116 ? 16.016 -27.047 -12.633 1 94.25 116 VAL B O 1
ATOM 3639 N N . GLU B 1 117 ? 16.672 -28.328 -10.953 1 93.56 117 GLU B N 1
ATOM 3640 C CA . GLU B 1 117 ? 15.438 -28.234 -10.195 1 93.56 117 GLU B CA 1
ATOM 3641 C C . GLU B 1 117 ? 15.68 -27.594 -8.828 1 93.56 117 GLU B C 1
ATOM 3643 O O . GLU B 1 117 ? 16.359 -28.172 -7.98 1 93.56 117 GLU B O 1
ATOM 3648 N N . PHE B 1 118 ? 15.07 -26.438 -8.617 1 94.31 118 PHE B N 1
ATOM 3649 C CA . PHE B 1 118 ? 15.172 -25.797 -7.316 1 94.31 118 PHE B CA 1
ATOM 3650 C C . PHE B 1 118 ? 14.109 -26.328 -6.363 1 94.31 118 PHE B C 1
ATOM 3652 O O . PHE B 1 118 ? 12.914 -26.156 -6.609 1 94.31 118 PHE B O 1
ATOM 3659 N N . LEU B 1 119 ? 14.586 -26.859 -5.312 1 91.62 119 LEU B N 1
ATOM 3660 C CA . LEU B 1 119 ? 13.664 -27.406 -4.324 1 91.62 119 LEU B CA 1
ATOM 3661 C C . LEU B 1 119 ? 13.266 -26.344 -3.303 1 91.62 119 LEU B C 1
ATOM 3663 O O . LEU B 1 119 ? 12.148 -26.359 -2.781 1 91.62 119 LEU B O 1
ATOM 3667 N N . ASP B 1 120 ? 14.219 -25.516 -2.977 1 91.44 120 ASP B N 1
ATOM 3668 C CA . ASP B 1 120 ? 13.953 -24.406 -2.057 1 91.44 120 ASP B CA 1
ATOM 3669 C C . ASP B 1 120 ? 14.953 -23.281 -2.262 1 91.44 120 ASP B C 1
ATOM 3671 O O . ASP B 1 120 ? 16.094 -23.516 -2.664 1 91.44 120 ASP B O 1
ATOM 3675 N N . LEU B 1 121 ? 14.469 -22.156 -2.133 1 91.62 121 LEU B N 1
ATOM 3676 C CA . LEU B 1 121 ? 15.305 -20.953 -2.16 1 91.62 121 LEU B CA 1
ATOM 3677 C C . LEU B 1 121 ? 15.062 -20.094 -0.931 1 91.62 121 LEU B C 1
ATOM 3679 O O . LEU B 1 121 ? 13.922 -19.734 -0.636 1 91.62 121 LEU B O 1
ATOM 3683 N N . LYS B 1 122 ? 16.125 -19.797 -0.233 1 91.25 122 LYS B N 1
ATOM 3684 C CA . LYS B 1 122 ? 16.016 -19.016 0.989 1 91.25 122 LYS B CA 1
ATOM 3685 C C . LYS B 1 122 ? 16.906 -17.781 0.924 1 91.25 122 LYS B C 1
ATOM 3687 O O . LYS B 1 122 ? 17.938 -17.781 0.25 1 91.25 122 LYS B O 1
ATOM 3692 N N . VAL B 1 123 ? 16.438 -16.703 1.595 1 88.38 123 VAL B N 1
ATOM 3693 C CA . VAL B 1 123 ? 17.266 -15.508 1.744 1 88.38 123 VAL B CA 1
ATOM 3694 C C . VAL B 1 123 ? 18.094 -15.602 3.025 1 88.38 123 VAL B C 1
ATOM 3696 O O . VAL B 1 123 ? 17.562 -15.953 4.086 1 88.38 123 VAL B O 1
ATOM 3699 N N . CYS B 1 124 ? 19.391 -15.398 2.855 1 83.38 124 CYS B N 1
ATOM 3700 C CA . CYS B 1 124 ? 20.281 -15.438 4.016 1 83.38 124 CYS B CA 1
ATOM 3701 C C . CYS B 1 124 ? 20.031 -14.25 4.934 1 83.38 124 CYS B C 1
ATOM 3703 O O . CYS B 1 124 ? 19.969 -13.109 4.477 1 83.38 124 CYS B O 1
ATOM 3705 N N . PRO B 1 125 ? 19.812 -14.547 6.223 1 75.94 125 PRO B N 1
ATOM 3706 C CA . PRO B 1 125 ? 19.516 -13.438 7.141 1 75.94 125 PRO B CA 1
ATOM 3707 C C . PRO B 1 125 ? 20.734 -12.555 7.398 1 75.94 125 PRO B C 1
ATOM 3709 O O . PRO B 1 125 ? 21.875 -13.016 7.328 1 75.94 125 PRO B O 1
ATOM 3712 N N . LYS B 1 126 ? 20.578 -11.242 7.426 1 69.75 126 LYS B N 1
ATOM 3713 C CA . LYS B 1 126 ? 21.672 -10.32 7.754 1 69.75 126 LYS B CA 1
ATOM 3714 C C . LYS B 1 126 ? 22.062 -10.445 9.219 1 69.75 126 LYS B C 1
ATOM 3716 O O . LYS B 1 126 ? 23.25 -10.406 9.547 1 69.75 126 LYS B O 1
ATOM 3721 N N . ASN B 1 127 ? 21.141 -10.5 10.211 1 68.12 127 ASN B N 1
ATOM 3722 C CA . ASN B 1 127 ? 21.391 -10.383 11.641 1 68.12 127 ASN B CA 1
ATOM 3723 C C . ASN B 1 127 ? 21.109 -11.695 12.375 1 68.12 127 ASN B C 1
ATOM 3725 O O . ASN B 1 127 ? 20.516 -11.688 13.453 1 68.12 127 ASN B O 1
ATOM 3729 N N . GLY B 1 128 ? 21.531 -12.773 11.75 1 67.56 128 GLY B N 1
ATOM 3730 C CA . GLY B 1 128 ? 21.422 -13.984 12.547 1 67.56 128 GLY B CA 1
ATOM 3731 C C . GLY B 1 128 ? 20.047 -14.609 12.5 1 67.56 128 GLY B C 1
ATOM 3732 O O . GLY B 1 128 ? 19.75 -15.562 13.227 1 67.56 128 GLY B O 1
ATOM 3733 N N . GLU B 1 129 ? 19.141 -13.938 11.93 1 72.25 129 GLU B N 1
ATOM 3734 C CA . GLU B 1 129 ? 17.812 -14.547 11.852 1 72.25 129 GLU B CA 1
ATOM 3735 C C . GLU B 1 129 ? 17.828 -15.789 10.969 1 72.25 129 GLU B C 1
ATOM 3737 O O . GLU B 1 129 ? 18.859 -16.125 10.367 1 72.25 129 GLU B O 1
ATOM 3742 N N . GLU B 1 130 ? 16.766 -16.625 11.234 1 81.06 130 GLU B N 1
ATOM 3743 C CA . GLU B 1 130 ? 16.656 -17.844 10.453 1 81.06 130 GLU B CA 1
ATOM 3744 C C . GLU B 1 130 ? 16.328 -17.531 8.992 1 81.06 130 GLU B C 1
ATOM 3746 O O . GLU B 1 130 ? 15.625 -16.578 8.695 1 81.06 130 GLU B O 1
ATOM 3751 N N . ALA B 1 131 ? 17 -18.203 8.125 1 82.5 131 ALA B N 1
ATOM 3752 C CA . ALA B 1 131 ? 16.75 -18.062 6.691 1 82.5 131 ALA B CA 1
ATOM 3753 C C . ALA B 1 131 ? 15.273 -18.328 6.371 1 82.5 131 ALA B C 1
ATOM 3755 O O . ALA B 1 131 ? 14.648 -19.203 6.973 1 82.5 131 ALA B O 1
ATOM 3756 N N . THR B 1 132 ? 14.727 -17.484 5.602 1 83.38 132 THR B N 1
ATOM 3757 C CA . THR B 1 132 ? 13.32 -17.641 5.258 1 83.38 132 THR B CA 1
ATOM 3758 C C . THR B 1 132 ? 13.156 -18 3.787 1 83.38 132 THR B C 1
ATOM 3760 O O . THR B 1 132 ? 13.805 -17.422 2.918 1 83.38 132 THR B O 1
ATOM 3763 N N . SER B 1 133 ? 12.312 -19.047 3.615 1 85.88 133 SER B N 1
ATOM 3764 C CA . SER B 1 133 ? 12.031 -19.469 2.248 1 85.88 133 SER B CA 1
ATOM 3765 C C . SER B 1 133 ? 11.227 -18.422 1.495 1 85.88 133 SER B C 1
ATOM 3767 O O . SER B 1 133 ? 10.32 -17.797 2.061 1 85.88 133 SER B O 1
ATOM 3769 N N . ILE B 1 134 ? 11.594 -18.234 0.289 1 83.12 134 ILE B N 1
ATOM 3770 C CA . ILE B 1 134 ? 10.875 -17.266 -0.515 1 83.12 134 ILE B CA 1
ATOM 3771 C C . ILE B 1 134 ? 9.633 -17.906 -1.124 1 83.12 134 ILE B C 1
ATOM 3773 O O . ILE B 1 134 ? 8.758 -17.203 -1.643 1 83.12 134 ILE B O 1
ATOM 3777 N N . TRP B 1 135 ? 9.688 -19.203 -1.194 1 78.31 135 TRP B N 1
ATOM 3778 C CA . TRP B 1 135 ? 8.531 -19.922 -1.718 1 78.31 135 TRP B CA 1
ATOM 3779 C C . TRP B 1 135 ? 7.633 -20.406 -0.585 1 78.31 135 TRP B C 1
ATOM 3781 O O . TRP B 1 135 ? 8.125 -20.875 0.447 1 78.31 135 TRP B O 1
ATOM 3791 N N . PRO B 1 136 ? 6.113 -20.281 -0.539 1 65 136 PRO B N 1
ATOM 3792 C CA . PRO B 1 136 ? 5.375 -19.766 -1.692 1 65 136 PRO B CA 1
ATOM 3793 C C . PRO B 1 136 ? 5.445 -18.25 -1.803 1 65 136 PRO B C 1
ATOM 3795 O O . PRO B 1 136 ? 5.555 -17.562 -0.788 1 65 136 PRO B O 1
ATOM 3798 N N . CYS B 1 137 ? 5.84 -17.688 -3.053 1 59.47 137 CYS B N 1
ATOM 3799 C CA . CYS B 1 137 ? 6 -16.266 -3.336 1 59.47 137 CYS B CA 1
ATOM 3800 C C . CYS B 1 137 ? 4.645 -15.594 -3.533 1 59.47 137 CYS B C 1
ATOM 3802 O O . CYS B 1 137 ? 4.52 -14.672 -4.344 1 59.47 137 CYS B O 1
ATOM 3804 N N . SER B 1 138 ? 3.711 -16.062 -2.986 1 63.12 138 SER B N 1
ATOM 3805 C CA . SER B 1 138 ? 2.482 -15.32 -3.258 1 63.12 138 SER B CA 1
ATOM 3806 C C . SER B 1 138 ? 2.553 -13.906 -2.691 1 63.12 138 SER B C 1
ATOM 3808 O O . SER B 1 138 ? 1.568 -13.398 -2.148 1 63.12 138 SER B O 1
ATOM 3810 N N . TYR B 1 139 ? 3.889 -13.258 -2.889 1 61.94 139 TYR B N 1
ATOM 3811 C CA . TYR B 1 139 ? 4.18 -11.961 -2.299 1 61.94 139 TYR B CA 1
ATOM 3812 C C . TYR B 1 139 ? 3.41 -10.852 -3.012 1 61.94 139 TYR B C 1
ATOM 3814 O O . TYR B 1 139 ? 3.125 -9.805 -2.424 1 61.94 139 TYR B O 1
ATOM 3822 N N . GLY B 1 140 ? 2.234 -11.016 -3.271 1 78.56 140 GLY B N 1
ATOM 3823 C CA . GLY B 1 140 ? 1.531 -9.953 -3.971 1 78.56 140 GLY B CA 1
ATOM 3824 C C . GLY B 1 140 ? 0.024 -10.031 -3.818 1 78.56 140 GLY B C 1
ATOM 3825 O O . GLY B 1 140 ? -0.689 -9.078 -4.133 1 78.56 140 GLY B O 1
ATOM 3826 N N . ILE B 1 141 ? -0.302 -11.117 -3.25 1 88.19 141 ILE B N 1
ATOM 3827 C CA . ILE B 1 141 ? -1.748 -11.305 -3.205 1 88.19 141 ILE B CA 1
ATOM 3828 C C . ILE B 1 141 ? -2.373 -10.273 -2.266 1 88.19 141 ILE B C 1
ATOM 3830 O O . ILE B 1 141 ? -3.461 -9.758 -2.535 1 88.19 141 ILE B O 1
ATOM 3834 N N . ARG B 1 142 ? -1.7 -10.008 -1.204 1 86.06 142 ARG B N 1
ATOM 3835 C CA . ARG B 1 142 ? -2.227 -9.047 -0.245 1 86.06 142 ARG B CA 1
ATOM 3836 C C . ARG B 1 142 ? -2.385 -7.668 -0.884 1 86.06 142 ARG B C 1
ATOM 3838 O O . ARG B 1 142 ? -3.426 -7.023 -0.734 1 86.06 142 ARG B O 1
ATOM 3845 N N . SER B 1 143 ? -1.33 -7.289 -1.554 1 87.75 143 SER B N 1
ATOM 3846 C CA . SER B 1 143 ? -1.362 -5.988 -2.215 1 87.75 143 SER B CA 1
ATOM 3847 C C . SER B 1 143 ? -2.451 -5.938 -3.281 1 87.75 143 SER B C 1
ATOM 3849 O O . SER B 1 143 ? -3.166 -4.938 -3.396 1 87.75 143 SER B O 1
ATOM 3851 N N . GLN B 1 144 ? -2.557 -6.961 -4 1 89.44 144 GLN B N 1
ATOM 3852 C CA . GLN B 1 144 ? -3.574 -7.016 -5.043 1 89.44 144 GLN B CA 1
ATOM 3853 C C . GLN B 1 144 ? -4.977 -6.973 -4.445 1 89.44 144 GLN B C 1
ATOM 3855 O O . GLN B 1 144 ? -5.852 -6.266 -4.945 1 89.44 144 GLN B O 1
ATOM 3860 N N . ALA B 1 145 ? -5.148 -7.727 -3.436 1 91.69 145 ALA B N 1
ATOM 3861 C CA . ALA B 1 145 ? -6.445 -7.762 -2.77 1 91.69 145 ALA B CA 1
ATOM 3862 C C . ALA B 1 145 ? -6.809 -6.395 -2.199 1 91.69 145 ALA B C 1
ATOM 3864 O O . ALA B 1 145 ? -7.938 -5.926 -2.363 1 91.69 145 ALA B O 1
ATOM 3865 N N . SER B 1 146 ? -5.859 -5.805 -1.52 1 91.5 146 SER B N 1
ATOM 3866 C CA . SER B 1 146 ? -6.098 -4.492 -0.926 1 91.5 146 SER B CA 1
ATOM 3867 C C . SER B 1 146 ? -6.496 -3.469 -1.984 1 91.5 146 SER B C 1
ATOM 3869 O O . SER B 1 146 ? -7.441 -2.703 -1.79 1 91.5 146 SER B O 1
ATOM 3871 N N . GLU B 1 147 ? -5.805 -3.488 -3.094 1 90.81 147 GLU B N 1
ATOM 3872 C CA . GLU B 1 147 ? -6.098 -2.547 -4.172 1 90.81 147 GLU B CA 1
ATOM 3873 C C . GLU B 1 147 ? -7.492 -2.779 -4.742 1 90.81 147 GLU B C 1
ATOM 3875 O O . GLU B 1 147 ? -8.242 -1.827 -4.98 1 90.81 147 GLU B O 1
ATOM 3880 N N . SER B 1 148 ? -7.781 -3.982 -4.98 1 91.62 148 SER B N 1
ATOM 3881 C CA . SER B 1 148 ? -9.094 -4.332 -5.516 1 91.62 148 SER B CA 1
ATOM 3882 C C . SER B 1 148 ? -10.203 -3.912 -4.559 1 91.62 148 SER B C 1
ATOM 3884 O O . SER B 1 148 ? -11.242 -3.398 -4.988 1 91.62 148 SER B O 1
ATOM 3886 N N . THR B 1 149 ? -9.977 -4.133 -3.326 1 93.25 149 THR B N 1
ATOM 3887 C CA . THR B 1 149 ? -10.984 -3.811 -2.316 1 93.25 149 THR B CA 1
ATOM 3888 C C . THR B 1 149 ? -11.18 -2.303 -2.217 1 93.25 149 THR B C 1
ATOM 3890 O O . THR B 1 149 ? -12.312 -1.827 -2.1 1 93.25 149 THR B O 1
ATOM 3893 N N . LEU B 1 150 ? -10.125 -1.597 -2.244 1 92.88 150 LEU B N 1
ATOM 3894 C CA . LEU B 1 150 ? -10.227 -0.143 -2.176 1 92.88 150 LEU B CA 1
ATOM 3895 C C . LEU B 1 150 ? -11 0.405 -3.369 1 92.88 150 LEU B C 1
ATOM 3897 O O . LEU B 1 150 ? -11.781 1.348 -3.229 1 92.88 150 LEU B O 1
ATOM 3901 N N . ARG B 1 151 ? -10.781 -0.16 -4.512 1 92.38 151 ARG B N 1
ATOM 3902 C CA . ARG B 1 151 ? -11.555 0.221 -5.691 1 92.38 151 ARG B CA 1
ATOM 3903 C C . ARG B 1 151 ? -13.039 -0.066 -5.484 1 92.38 151 ARG B C 1
ATOM 3905 O O . ARG B 1 151 ? -13.891 0.75 -5.844 1 92.38 151 ARG B O 1
ATOM 3912 N N . CYS B 1 152 ? -13.273 -1.146 -4.918 1 92 152 CYS B N 1
ATOM 3913 C CA . CYS B 1 152 ? -14.648 -1.542 -4.641 1 92 152 CYS B CA 1
ATOM 3914 C C . CYS B 1 152 ? -15.312 -0.569 -3.672 1 92 152 CYS B C 1
ATOM 3916 O O . CYS B 1 152 ? -16.453 -0.164 -3.879 1 92 152 CYS B O 1
ATOM 3918 N N . PHE B 1 153 ? -14.578 -0.199 -2.695 1 93.12 153 PHE B N 1
ATOM 3919 C CA . PHE B 1 153 ? -15.102 0.733 -1.706 1 93.12 153 PHE B CA 1
ATOM 3920 C C . PHE B 1 153 ? -15.398 2.088 -2.34 1 93.12 153 PHE B C 1
ATOM 3922 O O . PHE B 1 153 ? -16.406 2.721 -2.023 1 93.12 153 PHE B O 1
ATOM 3929 N N . SER B 1 154 ? -14.492 2.453 -3.146 1 93.44 154 SER B N 1
ATOM 3930 C CA . SER B 1 154 ? -14.703 3.705 -3.865 1 93.44 154 SER B CA 1
ATOM 3931 C C . SER B 1 154 ? -15.992 3.664 -4.684 1 93.44 154 SER B C 1
ATOM 3933 O O . SER B 1 154 ? -16.766 4.617 -4.672 1 93.44 154 SER B O 1
ATOM 3935 N N . ARG B 1 155 ? -16.203 2.578 -5.34 1 94.75 155 ARG B N 1
ATOM 3936 C CA . ARG B 1 155 ? -17.406 2.414 -6.145 1 94.75 155 ARG B CA 1
ATOM 3937 C C . ARG B 1 155 ? -18.656 2.404 -5.266 1 94.75 155 ARG B C 1
ATOM 3939 O O . ARG B 1 155 ? -19.672 2.979 -5.629 1 94.75 155 ARG B O 1
ATOM 3946 N N . MET B 1 156 ? -18.547 1.7 -4.16 1 96.06 156 MET B N 1
ATOM 3947 C CA . MET B 1 156 ? -19.656 1.632 -3.227 1 96.06 156 MET B CA 1
ATOM 3948 C C . MET B 1 156 ? -20.109 3.029 -2.814 1 96.06 156 MET B C 1
ATOM 3950 O O . MET B 1 156 ? -21.312 3.32 -2.801 1 96.06 156 MET B O 1
ATOM 3954 N N . LEU B 1 157 ? -19.125 3.846 -2.486 1 96.5 157 LEU B N 1
ATOM 3955 C CA . LEU B 1 157 ? -19.438 5.195 -2.031 1 96.5 157 LEU B CA 1
ATOM 3956 C C . LEU B 1 157 ? -19.953 6.051 -3.184 1 96.5 157 LEU B C 1
ATOM 3958 O O . LEU B 1 157 ? -21.016 6.688 -3.064 1 96.5 157 LEU B O 1
ATOM 3962 N N . LYS B 1 158 ? -19.312 6.031 -4.297 1 95.5 158 LYS B N 1
ATOM 3963 C CA . LYS B 1 158 ? -19.609 6.898 -5.43 1 95.5 158 LYS B CA 1
ATOM 3964 C C . LYS B 1 158 ? -20.953 6.531 -6.055 1 95.5 158 LYS B C 1
ATOM 3966 O O . LYS B 1 158 ? -21.719 7.41 -6.461 1 95.5 158 LYS B O 1
ATOM 3971 N N . GLU B 1 159 ? -21.203 5.227 -6.086 1 95.44 159 GLU B N 1
ATOM 3972 C CA . GLU B 1 159 ? -22.422 4.754 -6.75 1 95.44 159 GLU B CA 1
ATOM 3973 C C . GLU B 1 159 ? -23.5 4.387 -5.734 1 95.44 159 GLU B C 1
ATOM 3975 O O . GLU B 1 159 ? -24.594 3.947 -6.113 1 95.44 159 GLU B O 1
ATOM 3980 N N . SER B 1 160 ? -23.219 4.562 -4.473 1 95.5 160 SER B N 1
ATOM 3981 C CA . SER B 1 160 ? -24.156 4.27 -3.385 1 95.5 160 SER B CA 1
ATOM 3982 C C . SER B 1 160 ? -24.688 2.848 -3.484 1 95.5 160 SER B C 1
ATOM 3984 O O . SER B 1 160 ? -25.906 2.629 -3.385 1 95.5 160 SER B O 1
ATOM 3986 N N . ILE B 1 161 ? -23.828 1.913 -3.758 1 94.44 161 ILE B N 1
ATOM 3987 C CA . ILE B 1 161 ? -24.234 0.518 -3.906 1 94.44 161 ILE B CA 1
ATOM 3988 C C . ILE B 1 161 ? -24.719 -0.028 -2.564 1 94.44 161 ILE B C 1
ATOM 3990 O O . ILE B 1 161 ? -23.922 -0.225 -1.646 1 94.44 161 ILE B O 1
ATOM 3994 N N . TYR B 1 162 ? -26.031 -0.21 -2.428 1 92.88 162 TYR B N 1
ATOM 3995 C CA . TYR B 1 162 ? -26.688 -0.742 -1.24 1 92.88 162 TYR B CA 1
ATOM 3996 C C . TYR B 1 162 ? -26.391 0.117 -0.018 1 92.88 162 TYR B C 1
ATOM 3998 O O . TYR B 1 162 ? -26.188 -0.404 1.083 1 92.88 162 TYR B O 1
ATOM 4006 N N . ALA B 1 163 ? -26.203 1.35 -0.261 1 94.94 163 ALA B N 1
ATOM 4007 C CA . ALA B 1 163 ? -26.062 2.279 0.858 1 94.94 163 ALA B CA 1
ATOM 4008 C C . ALA B 1 163 ? -27.297 2.236 1.759 1 94.94 163 ALA B C 1
ATOM 4010 O O . ALA B 1 163 ? -28.422 2.143 1.272 1 94.94 163 ALA B O 1
ATOM 4011 N N . ASP B 1 164 ? -27.078 2.346 3.094 1 93.12 164 ASP B N 1
ATOM 4012 C CA . ASP B 1 164 ? -28.203 2.197 4.016 1 93.12 164 ASP B CA 1
ATOM 4013 C C . ASP B 1 164 ? -28.219 3.318 5.051 1 93.12 164 ASP B C 1
ATOM 4015 O O . ASP B 1 164 ? -28.891 3.219 6.07 1 93.12 164 ASP B O 1
ATOM 4019 N N . VAL B 1 165 ? -27.453 4.332 4.863 1 95.06 165 VAL B N 1
ATOM 4020 C CA . VAL B 1 165 ? -27.438 5.52 5.711 1 95.06 165 VAL B CA 1
ATOM 4021 C C . VAL B 1 165 ? -27.547 6.773 4.844 1 95.06 165 VAL B C 1
ATOM 4023 O O . VAL B 1 165 ? -26.891 6.871 3.801 1 95.06 165 VAL B O 1
ATOM 4026 N N . THR B 1 166 ? -28.375 7.582 5.176 1 95.94 166 THR B N 1
ATOM 4027 C CA . THR B 1 166 ? -28.484 8.898 4.559 1 95.94 166 THR B CA 1
ATOM 4028 C C . THR B 1 166 ? -27.953 9.984 5.488 1 95.94 166 THR B C 1
ATOM 4030 O O . THR B 1 166 ? -28.375 10.078 6.645 1 95.94 166 THR B O 1
ATOM 4033 N N . ILE B 1 167 ? -27.062 10.812 5.027 1 96.31 167 ILE B N 1
ATOM 4034 C CA . ILE B 1 167 ? -26.469 11.867 5.828 1 96.31 167 ILE B CA 1
ATOM 4035 C C . ILE B 1 167 ? -26.922 13.234 5.301 1 96.31 167 ILE B C 1
ATOM 4037 O O . ILE B 1 167 ? -26.625 13.586 4.156 1 96.31 167 ILE B O 1
ATOM 4041 N N . ASN B 1 168 ? -27.609 13.914 6.086 1 96.69 168 ASN B N 1
ATOM 4042 C CA . ASN B 1 168 ? -27.969 15.289 5.773 1 96.69 168 ASN B CA 1
ATOM 4043 C C . ASN B 1 168 ? -26.891 16.281 6.203 1 96.69 168 ASN B C 1
ATOM 4045 O O . ASN B 1 168 ? -26.641 16.438 7.398 1 96.69 168 ASN B O 1
ATOM 4049 N N . THR B 1 169 ? -26.297 16.938 5.266 1 97.12 169 THR B N 1
ATOM 4050 C CA . THR B 1 169 ? -25.25 17.922 5.555 1 97.12 169 THR B CA 1
ATOM 4051 C C . THR B 1 169 ? -25.828 19.328 5.496 1 97.12 169 THR B C 1
ATOM 4053 O O . THR B 1 169 ? -27.047 19.516 5.398 1 97.12 169 THR B O 1
ATOM 4056 N N . ALA B 1 170 ? -25.031 20.375 5.582 1 96.38 170 ALA B N 1
ATOM 4057 C CA . ALA B 1 170 ? -25.469 21.766 5.598 1 96.38 170 ALA B CA 1
ATOM 4058 C C . ALA B 1 170 ? -26.094 22.172 4.262 1 96.38 170 ALA B C 1
ATOM 4060 O O . ALA B 1 170 ? -27 23 4.219 1 96.38 170 ALA B O 1
ATOM 4061 N N . ASP B 1 171 ? -25.641 21.578 3.225 1 97.5 171 ASP B N 1
ATOM 4062 C CA . ASP B 1 171 ? -26.078 22.078 1.923 1 97.5 171 ASP B CA 1
ATOM 4063 C C . ASP B 1 171 ? -26.391 20.938 0.97 1 97.5 171 ASP B C 1
ATOM 4065 O O . ASP B 1 171 ? -26.359 21.094 -0.25 1 97.5 171 ASP B O 1
ATOM 4069 N N . GLY B 1 172 ? -26.609 19.672 1.519 1 96.38 172 GLY B N 1
ATOM 4070 C CA . GLY B 1 172 ? -26.953 18.562 0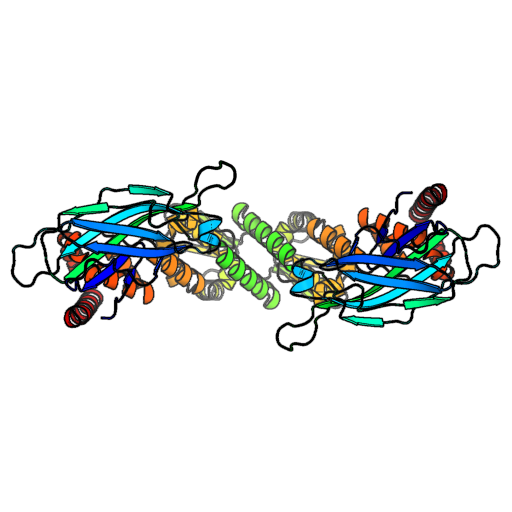.65 1 96.38 172 GLY B CA 1
ATOM 4071 C C . GLY B 1 172 ? -27.047 17.234 1.388 1 96.38 172 GLY B C 1
ATOM 4072 O O . GLY B 1 172 ? -27.016 17.203 2.619 1 96.38 172 GLY B O 1
ATOM 4073 N N . VAL B 1 173 ? -27.219 16.188 0.558 1 96.5 173 VAL B N 1
ATOM 4074 C CA . VAL B 1 173 ? -27.422 14.859 1.123 1 96.5 173 VAL B CA 1
ATOM 4075 C C . VAL B 1 173 ? -26.375 13.898 0.545 1 96.5 173 VAL B C 1
ATOM 4077 O O . VAL B 1 173 ? -26.078 13.945 -0.648 1 96.5 173 VAL B O 1
ATOM 4080 N N . VAL B 1 174 ? -25.797 13.047 1.402 1 96.44 174 VAL B N 1
ATOM 4081 C CA . VAL B 1 174 ? -24.859 12.016 0.988 1 96.44 174 VAL B CA 1
ATOM 4082 C C . VAL B 1 174 ? -25.312 10.656 1.537 1 96.44 174 VAL B C 1
ATOM 4084 O O . VAL B 1 174 ? -25.969 10.586 2.578 1 96.44 174 VAL B O 1
ATOM 4087 N N . ARG B 1 175 ? -25.047 9.609 0.781 1 97 175 ARG B N 1
ATOM 4088 C CA . ARG B 1 175 ? -25.344 8.25 1.219 1 97 175 ARG B CA 1
ATOM 4089 C C . ARG B 1 175 ? -24.078 7.512 1.628 1 97 175 ARG B C 1
ATOM 4091 O O . ARG B 1 175 ? -23 7.746 1.065 1 97 175 ARG B O 1
ATOM 4098 N N . ALA B 1 176 ? -24.156 6.676 2.607 1 96.88 176 ALA B N 1
ATOM 4099 C CA . ALA B 1 176 ? -23.016 5.91 3.117 1 96.88 176 ALA B CA 1
ATOM 4100 C C . ALA B 1 176 ? -23.469 4.559 3.664 1 96.88 176 ALA B C 1
ATOM 4102 O O . ALA B 1 176 ? -24.609 4.141 3.438 1 96.88 176 ALA B O 1
ATOM 4103 N N . HIS B 1 177 ? -22.688 3.812 4.254 1 95.88 177 HIS B N 1
ATOM 4104 C CA . HIS B 1 177 ? -22.969 2.467 4.734 1 95.88 177 HIS B CA 1
ATOM 4105 C C . HIS B 1 177 ? -22.781 2.371 6.246 1 95.88 177 HIS B C 1
ATOM 4107 O O . HIS B 1 177 ? -21.703 2.707 6.766 1 95.88 177 HIS B O 1
ATOM 4113 N N . LYS B 1 178 ? -23.734 1.833 6.848 1 94.75 178 LYS B N 1
ATOM 4114 C CA . LYS B 1 178 ? -23.766 1.709 8.305 1 94.75 178 LYS B CA 1
ATOM 4115 C C . LYS B 1 178 ? -22.562 0.911 8.812 1 94.75 178 LYS B C 1
ATOM 4117 O O . LYS B 1 178 ? -21.938 1.291 9.797 1 94.75 178 LYS B O 1
ATOM 4122 N N . ALA B 1 179 ? -22.297 -0.182 8.156 1 94.88 179 ALA B N 1
ATOM 4123 C CA . ALA B 1 179 ? -21.234 -1.08 8.578 1 94.88 179 ALA B CA 1
ATOM 4124 C C . ALA B 1 179 ? -19.891 -0.357 8.602 1 94.88 179 ALA B C 1
ATOM 4126 O O . ALA B 1 179 ? -19.125 -0.486 9.562 1 94.88 179 ALA B O 1
ATOM 4127 N N . ILE B 1 180 ? -19.594 0.455 7.555 1 96.5 180 ILE B N 1
ATOM 4128 C CA . ILE B 1 180 ? -18.328 1.157 7.438 1 96.5 180 ILE B CA 1
ATOM 4129 C C . ILE B 1 180 ? -18.234 2.248 8.508 1 96.5 180 ILE B C 1
ATOM 4131 O O . ILE B 1 180 ? -17.234 2.367 9.195 1 96.5 180 ILE B O 1
ATOM 4135 N N . LEU B 1 181 ? -19.312 3.006 8.664 1 96.31 181 LEU B N 1
ATOM 4136 C CA . LEU B 1 181 ? -19.328 4.07 9.664 1 96.31 181 LEU B CA 1
ATOM 4137 C C . LEU B 1 181 ? -19.141 3.498 11.062 1 96.31 181 LEU B C 1
ATOM 4139 O O . LEU B 1 181 ? -18.328 4 11.844 1 96.31 181 LEU B O 1
ATOM 4143 N N . SER B 1 182 ? -19.891 2.424 11.336 1 94.81 182 SER B N 1
ATOM 4144 C CA . SER B 1 182 ? -19.859 1.804 12.656 1 94.81 182 SER B CA 1
ATOM 4145 C C . SER B 1 182 ? -18.484 1.203 12.953 1 94.81 182 SER B C 1
ATOM 4147 O O . SER B 1 182 ? -18.016 1.243 14.094 1 94.81 182 SER B O 1
ATOM 4149 N N . ALA B 1 183 ? -17.875 0.644 11.961 1 95.12 183 ALA B N 1
ATOM 4150 C CA . ALA B 1 183 ? -16.562 0.012 12.141 1 95.12 183 ALA B CA 1
ATOM 4151 C C . ALA B 1 183 ? -15.461 1.06 12.281 1 95.12 183 ALA B C 1
ATOM 4153 O O . ALA B 1 183 ? -14.406 0.788 12.859 1 95.12 183 ALA B O 1
ATOM 4154 N N . SER B 1 184 ? -15.656 2.244 11.789 1 95.62 184 SER B N 1
ATOM 4155 C CA . SER B 1 184 ? -14.617 3.262 11.711 1 95.62 184 SER B CA 1
ATOM 4156 C C . SER B 1 184 ? -14.656 4.191 12.922 1 95.62 184 SER B C 1
ATOM 4158 O O . SER B 1 184 ? -13.664 4.84 13.242 1 95.62 184 SER B O 1
ATOM 4160 N N . SER B 1 185 ? -15.773 4.281 13.57 1 95.69 185 SER B N 1
ATOM 4161 C CA . SER B 1 185 ? -15.977 5.258 14.641 1 95.69 185 SER B CA 1
ATOM 4162 C C . SER B 1 185 ? -16.828 4.676 15.766 1 95.69 185 SER B C 1
ATOM 4164 O O . SER B 1 185 ? -17.953 4.223 15.531 1 95.69 185 SER B O 1
ATOM 4166 N N . PRO B 1 186 ? -16.375 4.723 17.031 1 94.75 186 PRO B N 1
ATOM 4167 C CA . PRO B 1 186 ? -17.203 4.277 18.156 1 94.75 186 PRO B CA 1
ATOM 4168 C C . PRO B 1 186 ? -18.469 5.121 18.328 1 94.75 186 PRO B C 1
ATOM 4170 O O . PRO B 1 186 ? -19.484 4.617 18.812 1 94.75 186 PRO B O 1
ATOM 4173 N N . VAL B 1 187 ? -18.391 6.332 18 1 94.88 187 VAL B N 1
ATOM 4174 C CA . VAL B 1 187 ? -19.547 7.227 18.109 1 94.88 187 VAL B CA 1
ATOM 4175 C C . VAL B 1 187 ? -20.641 6.797 17.125 1 94.88 187 VAL B C 1
ATOM 4177 O O . VAL B 1 187 ? -21.797 6.648 17.516 1 94.88 187 VAL B O 1
ATOM 4180 N N . PHE B 1 188 ? -20.266 6.582 15.883 1 93.81 188 PHE B N 1
ATOM 4181 C CA . PHE B 1 188 ? -21.234 6.07 14.922 1 93.81 188 PHE B CA 1
ATOM 4182 C C . PHE B 1 188 ? -21.766 4.715 15.375 1 93.81 188 PHE B C 1
ATOM 4184 O O . PHE B 1 188 ? -22.969 4.438 15.227 1 93.81 188 PHE B O 1
ATOM 4191 N N . HIS B 1 189 ? -20.859 3.881 15.875 1 92.62 189 HIS B N 1
ATOM 4192 C CA . HIS B 1 189 ? -21.266 2.566 16.359 1 92.62 189 HIS B CA 1
ATOM 4193 C C . HIS B 1 189 ? -22.375 2.682 17.406 1 92.62 189 HIS B C 1
ATOM 4195 O O . HIS B 1 189 ? -23.391 1.993 17.312 1 92.62 189 HIS B O 1
ATOM 4201 N N . SER B 1 190 ? -22.172 3.539 18.328 1 91.44 190 SER B N 1
ATOM 4202 C CA . SER B 1 190 ? -23.141 3.756 19.391 1 91.44 190 SER B CA 1
ATOM 4203 C C . SER B 1 190 ? -24.438 4.359 18.844 1 91.44 190 SER B C 1
ATOM 4205 O O . SER B 1 190 ? -25.531 4.02 19.297 1 91.44 190 SER B O 1
ATOM 4207 N N . MET B 1 191 ? -24.297 5.18 17.891 1 88.56 191 MET B N 1
ATOM 4208 C CA . MET B 1 191 ? -25.422 5.859 17.281 1 88.56 191 MET B CA 1
ATOM 4209 C C . MET B 1 191 ? -26.375 4.852 16.641 1 88.56 191 MET B C 1
ATOM 4211 O O . MET B 1 191 ? -27.594 5.02 16.719 1 88.56 191 MET B O 1
ATOM 4215 N N . PHE B 1 192 ? -25.812 3.818 16.062 1 89.5 192 PHE B N 1
ATOM 4216 C CA . PHE B 1 192 ? -26.641 2.867 15.32 1 89.5 192 PHE B CA 1
ATOM 4217 C C . PHE B 1 192 ? -27.141 1.753 16.234 1 89.5 192 PHE B C 1
ATOM 4219 O O . PHE B 1 192 ? -28.047 1.003 15.867 1 89.5 192 PHE B O 1
ATOM 4226 N N . LEU B 1 193 ? -26.469 1.433 17.328 1 84.25 193 LEU B N 1
ATOM 4227 C CA . LEU B 1 193 ? -26.922 0.423 18.266 1 84.25 193 LEU B CA 1
ATOM 4228 C C . LEU B 1 193 ? -28.234 0.85 18.938 1 84.25 193 LEU B C 1
ATOM 4230 O O . LEU B 1 193 ? -29.047 0.005 19.297 1 84.25 193 LEU B O 1
ATOM 4234 N N . HIS B 1 194 ? -28.391 2.029 19.266 1 71.56 194 HIS B N 1
ATOM 4235 C CA . HIS B 1 194 ? -29.609 2.502 19.906 1 71.56 194 HIS B CA 1
ATOM 4236 C C . HIS B 1 194 ? -30.547 3.17 18.906 1 71.56 194 HIS B C 1
ATOM 4238 O O . HIS B 1 194 ? -30.609 4.398 18.844 1 71.56 194 HIS B O 1
ATOM 4244 N N . PRO B 1 195 ? -30.938 2.277 17.891 1 58.47 195 PRO B N 1
ATOM 4245 C CA . PRO B 1 195 ? -31.766 2.951 16.891 1 58.47 195 PRO B CA 1
ATOM 4246 C C . PRO B 1 195 ? -32.906 3.744 17.5 1 58.47 195 PRO B C 1
ATOM 4248 O O . PRO B 1 195 ? -33.625 3.227 18.344 1 58.47 195 PRO B O 1
ATOM 4251 N N . LEU B 1 196 ? -32.656 5.004 17.797 1 52.56 196 LEU B N 1
ATOM 4252 C CA . LEU B 1 196 ? -33.906 5.641 18.234 1 52.56 196 LEU B CA 1
ATOM 4253 C C . LEU B 1 196 ? -35.094 5.141 17.422 1 52.56 196 LEU B C 1
ATOM 4255 O O . LEU B 1 196 ? -36.125 4.785 17.969 1 52.56 196 LEU B O 1
ATOM 4259 N N . LYS B 1 197 ? -35.469 5.789 16.25 1 46.44 197 LYS B N 1
ATOM 4260 C CA . LYS B 1 197 ? -36.625 5.426 15.461 1 46.44 197 LYS B CA 1
ATOM 4261 C C . LYS B 1 197 ? -36.344 4.238 14.547 1 46.44 197 LYS B C 1
ATOM 4263 O O . LYS B 1 197 ? -35.219 4.09 14.055 1 46.44 197 LYS B O 1
ATOM 4268 N N . GLU B 1 198 ? -37.156 3.117 14.43 1 43 198 GLU B N 1
ATOM 4269 C CA . GLU B 1 198 ? -37.281 1.797 13.82 1 43 198 GLU B CA 1
ATOM 4270 C C . GLU B 1 198 ? -36.75 1.791 12.391 1 43 198 GLU B C 1
ATOM 4272 O O . GLU B 1 198 ? -36.938 0.82 11.656 1 43 198 GLU B O 1
ATOM 4277 N N . LYS B 1 199 ? -36.406 2.963 11.664 1 48.44 199 LYS B N 1
ATOM 4278 C CA . LYS B 1 199 ? -36.469 2.873 10.203 1 48.44 199 LYS B CA 1
ATOM 4279 C C . LYS B 1 199 ? -35.219 2.244 9.617 1 48.44 199 LYS B C 1
ATOM 4281 O O . LYS B 1 199 ? -34.125 2.369 10.188 1 48.44 199 LYS B O 1
ATOM 4286 N N . GLU B 1 200 ? -35.312 1.327 8.484 1 52.59 200 GLU B N 1
ATOM 4287 C CA . GLU B 1 200 ? -34.438 0.643 7.531 1 52.59 200 GLU B CA 1
ATOM 4288 C C . GLU B 1 200 ? -33.25 1.52 7.137 1 52.59 200 GLU B C 1
ATOM 4290 O O . GLU B 1 200 ? -32.125 1.027 6.992 1 52.59 200 GLU B O 1
ATOM 4295 N N . SER B 1 201 ? -33.531 2.648 6.652 1 59.91 201 SER B N 1
ATOM 4296 C CA . SER B 1 201 ? -32.531 3.65 6.348 1 59.91 201 SER B CA 1
ATOM 4297 C C . SER B 1 201 ? -32.375 4.656 7.484 1 59.91 201 SER B C 1
ATOM 4299 O O . SER B 1 201 ? -33.375 5.219 7.953 1 59.91 201 SER B O 1
ATOM 4301 N N . SER B 1 202 ? -31.109 4.574 8.141 1 81.94 202 SER B N 1
ATOM 4302 C CA . SER B 1 202 ? -30.797 5.504 9.219 1 81.94 202 SER B CA 1
ATOM 4303 C C . SER B 1 202 ? -30.359 6.855 8.672 1 81.94 202 SER B C 1
ATOM 4305 O O . SER B 1 202 ? -29.703 6.93 7.621 1 81.94 202 SER B O 1
ATOM 4307 N N . THR B 1 203 ? -31.047 7.793 9.086 1 89.69 203 THR B N 1
ATOM 4308 C CA . THR B 1 203 ? -30.688 9.148 8.695 1 89.69 203 THR B CA 1
ATOM 4309 C C . THR B 1 203 ? -29.875 9.828 9.797 1 89.69 203 THR B C 1
ATOM 4311 O O . THR B 1 203 ? -30.219 9.734 10.977 1 89.69 203 THR B O 1
ATOM 4314 N N . ILE B 1 204 ? -28.75 10.406 9.398 1 92.44 204 ILE B N 1
ATOM 4315 C CA . ILE B 1 204 ? -27.891 11.164 10.297 1 92.44 204 ILE B CA 1
ATOM 4316 C C . ILE B 1 204 ? -27.812 12.617 9.844 1 92.44 204 ILE B C 1
ATOM 4318 O O . ILE B 1 204 ? -27.719 12.891 8.641 1 92.44 204 ILE B O 1
ATOM 4322 N N . ASP B 1 205 ? -27.891 13.5 10.828 1 93.88 205 ASP B N 1
ATOM 4323 C CA . ASP B 1 205 ? -27.75 14.922 10.516 1 93.88 205 ASP B CA 1
ATOM 4324 C C . ASP B 1 205 ? -26.375 15.445 10.93 1 93.88 205 ASP B C 1
ATOM 4326 O O . ASP B 1 205 ? -26.031 15.422 12.117 1 93.88 205 ASP B O 1
ATOM 4330 N N . ILE B 1 206 ? -25.625 15.859 9.969 1 94.5 206 ILE B N 1
ATOM 4331 C CA . ILE B 1 206 ? -24.328 16.5 10.188 1 94.5 206 ILE B CA 1
ATOM 4332 C C . ILE B 1 206 ? -24.359 17.922 9.609 1 94.5 206 ILE B C 1
ATOM 4334 O O . ILE B 1 206 ? -23.828 18.156 8.516 1 94.5 206 ILE B O 1
ATOM 4338 N N . GLU B 1 207 ? -24.75 18.812 10.328 1 92.88 207 GLU B N 1
ATOM 4339 C CA . GLU B 1 207 ? -25.078 20.156 9.844 1 92.88 207 GLU B CA 1
ATOM 4340 C C . GLU B 1 207 ? -23.844 21.047 9.812 1 92.88 207 GLU B C 1
ATOM 4342 O O . GLU B 1 207 ? -23.844 22.094 9.172 1 92.88 207 GLU B O 1
ATOM 4347 N N . ASP B 1 208 ? -22.828 20.688 10.422 1 93.44 208 ASP B N 1
ATOM 4348 C CA . ASP B 1 208 ? -21.641 21.516 10.523 1 93.44 208 ASP B CA 1
ATOM 4349 C C . ASP B 1 208 ? -20.656 21.234 9.383 1 93.44 208 ASP B C 1
ATOM 4351 O O . ASP B 1 208 ? -19.531 21.703 9.391 1 93.44 208 ASP B O 1
ATOM 4355 N N . MET B 1 209 ? -21.062 20.406 8.43 1 95.75 209 MET B N 1
ATOM 4356 C CA . MET B 1 209 ? -20.219 20.109 7.277 1 95.75 209 MET B CA 1
ATOM 4357 C C . MET B 1 209 ? -20.984 20.344 5.977 1 95.75 209 MET B C 1
ATOM 4359 O O . MET B 1 209 ? -22.188 20.078 5.898 1 95.75 209 MET B O 1
ATOM 4363 N N . SER B 1 210 ? -20.281 20.875 4.949 1 97.38 210 SER B N 1
ATOM 4364 C CA . SER B 1 210 ? -20.812 20.906 3.592 1 97.38 210 SER B CA 1
ATOM 4365 C C . SER B 1 210 ? -20.797 19.516 2.959 1 97.38 210 SER B C 1
ATOM 4367 O O . SER B 1 210 ? -20.172 18.594 3.488 1 97.38 210 SER B O 1
ATOM 4369 N N . VAL B 1 211 ? -21.438 19.422 1.825 1 97.19 211 VAL B N 1
ATOM 4370 C CA . VAL B 1 211 ? -21.453 18.172 1.087 1 97.19 211 VAL B CA 1
ATOM 4371 C C . VAL B 1 211 ? -20.016 17.797 0.681 1 97.19 211 VAL B C 1
ATOM 4373 O O . VAL B 1 211 ? -19.625 16.641 0.788 1 97.19 211 VAL B O 1
ATOM 4376 N N . ASP B 1 212 ? -19.266 18.812 0.291 1 97.12 212 ASP B N 1
ATOM 4377 C CA . ASP B 1 212 ? -17.891 18.578 -0.174 1 97.12 212 ASP B CA 1
ATOM 4378 C C . ASP B 1 212 ? -17 18.078 0.963 1 97.12 212 ASP B C 1
ATOM 4380 O O . ASP B 1 212 ? -16.234 17.141 0.79 1 97.12 212 ASP B O 1
ATOM 4384 N N . SER B 1 213 ? -17.094 18.688 2.098 1 97.62 213 SER B N 1
ATOM 4385 C CA . SER B 1 213 ? -16.281 18.281 3.234 1 97.62 213 SER B CA 1
ATOM 4386 C C . SER B 1 213 ? -16.703 16.906 3.766 1 97.62 213 SER B C 1
ATOM 4388 O O . SER B 1 213 ? -15.875 16.125 4.207 1 97.62 213 SER B O 1
ATOM 4390 N N . CYS B 1 214 ? -18.031 16.688 3.703 1 98.06 214 CYS B N 1
ATOM 4391 C CA . CYS B 1 214 ? -18.531 15.383 4.133 1 98.06 214 CYS B CA 1
ATOM 4392 C C . CYS B 1 214 ? -18.031 14.281 3.207 1 98.06 214 CYS B C 1
ATOM 4394 O O . CYS B 1 214 ? -17.672 13.195 3.668 1 98.06 214 CYS B O 1
ATOM 4396 N N . MET B 1 215 ? -18.047 14.625 1.931 1 97.56 215 MET B N 1
ATOM 4397 C CA . MET B 1 215 ? -17.547 13.648 0.965 1 97.56 215 MET B CA 1
ATOM 4398 C C . MET B 1 215 ? -16.062 13.359 1.19 1 97.56 215 MET B C 1
ATOM 4400 O O . MET B 1 215 ? -15.617 12.219 1.067 1 97.56 215 MET B O 1
ATOM 4404 N N . ALA B 1 216 ? -15.273 14.367 1.534 1 97.31 216 ALA B N 1
ATOM 4405 C CA . ALA B 1 216 ? -13.875 14.164 1.879 1 97.31 216 ALA B CA 1
ATOM 4406 C C . ALA B 1 216 ? -13.734 13.273 3.111 1 97.31 216 ALA B C 1
ATOM 4408 O O . ALA B 1 216 ? -12.891 12.375 3.145 1 97.31 216 ALA B O 1
ATOM 4409 N N . PHE B 1 217 ? -14.617 13.516 4.043 1 98.06 217 PHE B N 1
ATOM 4410 C CA . PHE B 1 217 ? -14.641 12.727 5.273 1 98.06 217 PHE B CA 1
ATOM 4411 C C . PHE B 1 217 ? -14.953 11.266 4.977 1 98.06 217 PHE B C 1
ATOM 4413 O O . PHE B 1 217 ? -14.242 10.367 5.422 1 98.06 217 PHE B O 1
ATOM 4420 N N . LEU B 1 218 ? -15.953 11.062 4.164 1 98.12 218 LEU B N 1
ATOM 4421 C CA . LEU B 1 218 ? -16.344 9.703 3.791 1 98.12 218 LEU B CA 1
ATOM 4422 C C . LEU B 1 218 ? -15.266 9.047 2.932 1 98.12 218 LEU B C 1
ATOM 4424 O O . LEU B 1 218 ? -14.984 7.859 3.078 1 98.12 218 LEU B O 1
ATOM 4428 N N . SER B 1 219 ? -14.695 9.828 2.041 1 97.38 219 SER B N 1
ATOM 4429 C CA . SER B 1 219 ? -13.625 9.289 1.212 1 97.38 219 SER B CA 1
ATOM 4430 C C . SER B 1 219 ? -12.477 8.773 2.066 1 97.38 219 SER B C 1
ATOM 4432 O O . SER B 1 219 ? -11.852 7.762 1.729 1 97.38 219 SER B O 1
ATOM 4434 N N . TYR B 1 220 ? -12.219 9.445 3.162 1 96.94 220 TYR B N 1
ATOM 4435 C CA . TYR B 1 220 ? -11.203 8.953 4.094 1 96.94 220 TYR B CA 1
ATOM 4436 C C . TYR B 1 220 ? -11.641 7.629 4.719 1 96.94 220 TYR B C 1
ATOM 4438 O O . TYR B 1 220 ? -10.859 6.676 4.773 1 96.94 220 TYR B O 1
ATOM 4446 N N . LEU B 1 221 ? -12.867 7.562 5.168 1 97.31 221 LEU B N 1
ATOM 4447 C CA . LEU B 1 221 ? -13.359 6.363 5.832 1 97.31 221 LEU B CA 1
ATOM 4448 C C . LEU B 1 221 ? -13.391 5.184 4.871 1 97.31 221 LEU B C 1
ATOM 4450 O O . LEU B 1 221 ? -13.258 4.031 5.293 1 97.31 221 LEU B O 1
ATOM 4454 N N . TYR B 1 222 ? -13.555 5.508 3.592 1 96.75 222 TYR B N 1
ATOM 4455 C CA . TYR B 1 222 ? -13.609 4.469 2.57 1 96.75 222 TYR B CA 1
ATOM 4456 C C . TYR B 1 222 ? -12.234 4.207 1.977 1 96.75 222 TYR B C 1
ATOM 4458 O O . TYR B 1 222 ? -12.094 3.43 1.028 1 96.75 222 TYR B O 1
ATOM 4466 N N . GLY B 1 223 ? -11.219 4.918 2.492 1 94.19 223 GLY B N 1
ATOM 4467 C CA . GLY B 1 223 ? -9.836 4.664 2.127 1 94.19 223 GLY B CA 1
ATOM 4468 C C . GLY B 1 223 ? -9.445 5.273 0.793 1 94.19 223 GLY B C 1
ATOM 4469 O O . GLY B 1 223 ? -8.469 4.852 0.175 1 94.19 223 GLY B O 1
ATOM 4470 N N . THR B 1 224 ? -10.195 6.316 0.26 1 92.12 224 THR B N 1
ATOM 4471 C CA . THR B 1 224 ? -9.961 6.789 -1.101 1 92.12 224 THR B CA 1
ATOM 4472 C C . THR B 1 224 ? -9.734 8.297 -1.118 1 92.12 224 THR B C 1
ATOM 4474 O O . THR B 1 224 ? -9.883 8.938 -2.16 1 92.12 224 THR B O 1
ATOM 4477 N N . ILE B 1 225 ? -9.438 8.875 -0.029 1 94.12 225 ILE B N 1
ATOM 4478 C CA . ILE B 1 225 ? -9.25 10.32 0.009 1 94.12 225 ILE B CA 1
ATOM 4479 C C . ILE B 1 225 ? -7.98 10.695 -0.759 1 94.12 225 ILE B C 1
ATOM 4481 O O . ILE B 1 225 ? -6.969 10 -0.68 1 94.12 225 ILE B O 1
ATOM 4485 N N . ASN B 1 226 ? -8.117 11.734 -1.531 1 90 226 ASN B N 1
ATOM 4486 C CA . ASN B 1 226 ? -6.918 12.219 -2.209 1 90 226 ASN B CA 1
ATOM 4487 C C . ASN B 1 226 ? -6.289 13.391 -1.468 1 90 226 ASN B C 1
ATOM 4489 O O . ASN B 1 226 ? -6.93 14.008 -0.61 1 90 226 ASN B O 1
ATOM 4493 N N . GLU B 1 227 ? -5.109 13.695 -1.815 1 89.31 227 GLU B N 1
ATOM 4494 C CA . GLU B 1 227 ? -4.312 14.688 -1.103 1 89.31 227 GLU B CA 1
ATOM 4495 C C . GLU B 1 227 ? -4.91 16.094 -1.248 1 89.31 227 GLU B C 1
ATOM 4497 O O . GLU B 1 227 ? -4.895 16.875 -0.302 1 89.31 227 GLU B O 1
ATOM 4502 N N . GLU B 1 228 ? -5.367 16.359 -2.385 1 89.06 228 GLU B N 1
ATOM 4503 C CA . GLU B 1 228 ? -5.93 17.672 -2.652 1 89.06 228 GLU B CA 1
ATOM 4504 C C . GLU B 1 228 ? -7.152 17.938 -1.782 1 89.06 228 GLU B C 1
ATOM 4506 O O . GLU B 1 228 ? -7.262 19 -1.161 1 89.06 228 GLU B O 1
ATOM 4511 N N . ASP B 1 229 ? -8.031 16.969 -1.772 1 93 229 ASP B N 1
ATOM 4512 C CA . ASP B 1 229 ? -9.234 17.109 -0.957 1 93 229 ASP B CA 1
ATOM 4513 C C . ASP B 1 229 ? -8.883 17.172 0.529 1 93 229 ASP B C 1
ATOM 4515 O O . ASP B 1 229 ? -9.477 17.953 1.28 1 93 229 ASP B O 1
ATOM 4519 N N . PHE B 1 230 ? -7.945 16.422 0.893 1 94.56 230 PHE B N 1
ATOM 4520 C CA . PHE B 1 230 ? -7.52 16.438 2.287 1 94.56 230 PHE B CA 1
ATOM 4521 C C . PHE B 1 230 ? -6.996 17.828 2.664 1 94.56 230 PHE B C 1
ATOM 4523 O O . PHE B 1 230 ? -7.383 18.375 3.691 1 94.56 230 PHE B O 1
ATOM 4530 N N . TRP B 1 231 ? -6.207 18.297 1.833 1 91.88 231 TRP B N 1
ATOM 4531 C CA . TRP B 1 231 ? -5.605 19.594 2.086 1 91.88 231 TRP B CA 1
ATOM 4532 C C . TRP B 1 231 ? -6.676 20.688 2.182 1 91.88 231 TRP B C 1
ATOM 4534 O O . TRP B 1 231 ? -6.641 21.516 3.084 1 91.88 231 TRP B O 1
ATOM 4544 N N . LYS B 1 232 ? -7.562 20.609 1.359 1 92.56 232 LYS B N 1
ATOM 4545 C CA . LYS B 1 232 ? -8.617 21.609 1.271 1 92.56 232 LYS B CA 1
ATOM 4546 C C . LYS B 1 232 ? -9.523 21.562 2.496 1 92.56 232 LYS B C 1
ATOM 4548 O O . LYS B 1 232 ? -9.992 22.609 2.969 1 92.56 232 LYS B O 1
ATOM 4553 N N . HIS B 1 233 ? -9.734 20.391 3.018 1 96 233 HIS B N 1
ATOM 4554 C CA . HIS B 1 233 ? -10.781 20.25 4.023 1 96 233 HIS B CA 1
ATOM 4555 C C . HIS B 1 233 ? -10.195 19.844 5.371 1 96 233 HIS B C 1
ATOM 4557 O O . HIS B 1 233 ? -10.938 19.453 6.281 1 96 233 HIS B O 1
ATOM 4563 N N . ARG B 1 234 ? -8.945 19.891 5.551 1 94.94 234 ARG B N 1
ATOM 4564 C CA . ARG B 1 234 ? -8.266 19.297 6.691 1 94.94 234 ARG B CA 1
ATOM 4565 C C . ARG B 1 234 ? -8.727 19.922 8 1 94.94 234 ARG B C 1
ATOM 4567 O O . ARG B 1 234 ? -8.781 19.234 9.031 1 94.94 234 ARG B O 1
ATOM 4574 N N . VAL B 1 235 ? -9.117 21.203 8.031 1 95.31 235 VAL B N 1
ATOM 4575 C CA . VAL B 1 235 ? -9.617 21.812 9.258 1 95.31 235 VAL B CA 1
ATOM 4576 C C . VAL B 1 235 ? -10.977 21.219 9.617 1 95.31 235 VAL B C 1
ATOM 4578 O O . VAL B 1 235 ? -11.203 20.828 10.766 1 95.31 235 VAL B O 1
ATOM 4581 N N . THR B 1 236 ? -11.844 21.109 8.672 1 96.69 236 THR B N 1
ATOM 4582 C CA . THR B 1 236 ? -13.156 20.516 8.883 1 96.69 236 THR B CA 1
ATOM 4583 C C . THR B 1 236 ? -13.023 19.031 9.25 1 96.69 236 THR B C 1
ATOM 4585 O O . THR B 1 236 ? -13.75 18.547 10.109 1 96.69 236 THR B O 1
ATOM 4588 N N . LEU B 1 237 ? -12.102 18.344 8.609 1 97.38 237 LEU B N 1
ATOM 4589 C CA . LEU B 1 237 ? -11.844 16.938 8.898 1 97.38 237 LEU B CA 1
ATOM 4590 C C . LEU B 1 237 ? -11.352 16.766 10.336 1 97.38 237 LEU B C 1
ATOM 4592 O O . LEU B 1 237 ? -11.688 15.781 10.992 1 97.38 237 LEU B O 1
ATOM 4596 N N . LEU B 1 238 ? -10.555 17.75 10.812 1 97.5 238 LEU B N 1
ATOM 4597 C CA . LEU B 1 238 ? -10.086 17.703 12.188 1 97.5 238 LEU B CA 1
ATOM 4598 C C . LEU B 1 238 ? -11.25 17.75 13.164 1 97.5 238 LEU B C 1
ATOM 4600 O O . LEU B 1 238 ? -11.312 16.969 14.109 1 97.5 238 LEU B O 1
ATOM 4604 N N . ALA B 1 239 ? -12.148 18.625 12.945 1 96.88 239 ALA B N 1
ATOM 4605 C CA . ALA B 1 239 ? -13.344 18.734 13.789 1 96.88 239 ALA B CA 1
ATOM 4606 C C . ALA B 1 239 ? -14.148 17.438 13.766 1 96.88 239 ALA B C 1
ATOM 4608 O O . ALA B 1 239 ? -14.586 16.953 14.812 1 96.88 239 ALA B O 1
ATOM 4609 N N . ALA B 1 240 ? -14.328 16.906 12.617 1 97.38 240 ALA B N 1
ATOM 4610 C CA . ALA B 1 240 ? -15.062 15.648 12.469 1 97.38 240 ALA B CA 1
ATOM 4611 C C . ALA B 1 240 ? -14.352 14.5 13.18 1 97.38 240 ALA B C 1
ATOM 4613 O O . ALA B 1 240 ? -14.984 13.703 13.867 1 97.38 240 ALA B O 1
ATOM 4614 N N . ALA B 1 241 ? -13.047 14.422 12.938 1 97.62 241 ALA B N 1
ATOM 4615 C CA . ALA B 1 241 ? -12.25 13.375 13.57 1 97.62 241 ALA B CA 1
ATOM 4616 C C . ALA B 1 241 ? -12.414 13.406 15.086 1 97.62 241 ALA B C 1
ATOM 4618 O O . ALA B 1 241 ? -12.523 12.359 15.734 1 97.62 241 ALA B O 1
ATOM 4619 N N . ASN B 1 242 ? -12.391 14.617 15.633 1 96.62 242 ASN B N 1
ATOM 4620 C CA . ASN B 1 242 ? -12.586 14.781 17.062 1 96.62 242 ASN B CA 1
ATOM 4621 C C . ASN B 1 242 ? -14.008 14.414 17.484 1 96.62 242 ASN B C 1
ATOM 4623 O O . ASN B 1 242 ? -14.203 13.68 18.453 1 96.62 242 ASN B O 1
ATOM 4627 N N . LYS B 1 243 ? -14.961 14.859 16.766 1 96.62 243 LYS B N 1
ATOM 4628 C CA . LYS B 1 243 ? -16.375 14.648 17.047 1 96.62 243 LYS B CA 1
ATOM 4629 C C . LYS B 1 243 ? -16.734 13.164 17.016 1 96.62 243 LYS B C 1
ATOM 4631 O O . LYS B 1 243 ? -17.5 12.688 17.859 1 96.62 243 LYS B O 1
ATOM 4636 N N . TYR B 1 244 ? -16.203 12.477 16.094 1 97 244 TYR B N 1
ATOM 4637 C CA . TYR B 1 244 ? -16.578 11.078 15.883 1 97 244 TYR B CA 1
ATOM 4638 C C . TYR B 1 244 ? -15.484 10.141 16.375 1 97 244 TYR B C 1
ATOM 4640 O O . TYR B 1 244 ? -15.516 8.938 16.109 1 97 244 TYR B O 1
ATOM 4648 N N . ASP B 1 245 ? -14.516 10.664 17.016 1 97 245 ASP B N 1
ATOM 4649 C CA . ASP B 1 245 ? -13.477 9.93 17.734 1 97 245 ASP B CA 1
ATOM 4650 C C . ASP B 1 245 ? -12.68 9.039 16.797 1 97 245 ASP B C 1
ATOM 4652 O O . ASP B 1 245 ? -12.555 7.832 17.031 1 97 245 ASP B O 1
ATOM 4656 N N . ILE B 1 246 ? -12.086 9.609 15.758 1 97.19 246 ILE B N 1
ATOM 4657 C CA . ILE B 1 246 ? -11.211 8.93 14.82 1 97.19 246 ILE B CA 1
ATOM 4658 C C . ILE B 1 246 ? -9.773 9.414 15.008 1 97.19 246 ILE B C 1
ATOM 4660 O O . ILE B 1 246 ? -9.352 10.375 14.367 1 97.19 246 ILE B O 1
ATOM 4664 N N . ALA B 1 247 ? -9.039 8.695 15.742 1 95.5 247 ALA B N 1
ATOM 4665 C CA . ALA B 1 247 ? -7.734 9.133 16.25 1 95.5 247 ALA B CA 1
ATOM 4666 C C . ALA B 1 247 ? -6.73 9.266 15.102 1 95.5 247 ALA B C 1
ATOM 4668 O O . ALA B 1 247 ? -5.965 10.234 15.055 1 95.5 247 ALA B O 1
ATOM 4669 N N . ALA B 1 248 ? -6.742 8.305 14.203 1 94.31 248 ALA B N 1
ATOM 4670 C CA . ALA B 1 248 ? -5.758 8.32 13.125 1 94.31 248 ALA B CA 1
ATOM 4671 C C . ALA B 1 248 ? -5.941 9.539 12.227 1 94.31 248 ALA B C 1
ATOM 4673 O O . ALA B 1 248 ? -4.969 10.18 11.828 1 94.31 248 ALA B O 1
ATOM 4674 N N . LEU B 1 249 ? -7.152 9.812 11.883 1 96.12 249 LEU B N 1
ATOM 4675 C CA . LEU B 1 249 ? -7.438 10.984 11.062 1 96.12 249 LEU B CA 1
ATOM 4676 C C . LEU B 1 249 ? -7.051 12.266 11.797 1 96.12 249 LEU B C 1
ATOM 4678 O O . LEU B 1 249 ? -6.488 13.18 11.195 1 96.12 249 LEU B O 1
ATOM 4682 N N . LYS B 1 250 ? -7.363 12.352 13.102 1 96.88 250 LYS B N 1
ATOM 4683 C CA . LYS B 1 250 ? -7.008 13.508 13.914 1 96.88 250 LYS B CA 1
ATOM 4684 C C . LYS B 1 250 ? -5.504 13.758 13.883 1 96.88 250 LYS B C 1
ATOM 4686 O O . LYS B 1 250 ? -5.062 14.891 13.68 1 96.88 250 LYS B O 1
ATOM 4691 N N . SER B 1 251 ? -4.805 12.727 14 1 95.12 251 SER B N 1
ATOM 4692 C CA . SER B 1 251 ? -3.348 12.82 13.984 1 95.12 251 SER B CA 1
ATOM 4693 C C . SER B 1 251 ? -2.844 13.297 12.625 1 95.12 251 SER B C 1
ATOM 4695 O O . SER B 1 251 ? -1.933 14.125 12.555 1 95.12 251 SER B O 1
ATOM 4697 N N . SER B 1 252 ? -3.422 12.758 11.578 1 93.88 252 SER B N 1
ATOM 4698 C CA . SER B 1 252 ? -3.018 13.156 10.234 1 93.88 252 SER B CA 1
ATOM 4699 C C . SER B 1 252 ? -3.299 14.633 9.984 1 93.88 252 SER B C 1
ATOM 4701 O O . SER B 1 252 ? -2.496 15.328 9.359 1 93.88 252 SER B O 1
ATOM 4703 N N . CYS B 1 253 ? -4.402 15.047 10.43 1 95.56 253 CYS B N 1
ATOM 4704 C CA . CYS B 1 253 ? -4.75 16.453 10.289 1 95.56 253 CYS B CA 1
ATOM 4705 C C . CYS B 1 253 ? -3.766 17.344 11.039 1 95.56 253 CYS B C 1
ATOM 4707 O O . CYS B 1 253 ? -3.312 18.359 10.516 1 95.56 253 CYS B O 1
ATOM 4709 N N . GLU B 1 254 ? -3.445 16.984 12.289 1 95.56 254 GLU B N 1
ATOM 4710 C CA . GLU B 1 254 ? -2.49 17.75 13.086 1 95.56 254 GLU B CA 1
ATOM 4711 C C . GLU B 1 254 ? -1.152 17.891 12.359 1 95.56 254 GLU B C 1
ATOM 4713 O O . GLU B 1 254 ? -0.599 18.984 12.266 1 95.56 254 GLU B O 1
ATOM 4718 N N . GLU B 1 255 ? -0.716 16.797 11.852 1 92.12 255 GLU B N 1
ATOM 4719 C CA . GLU B 1 255 ? 0.557 16.781 11.141 1 92.12 255 GLU B CA 1
ATOM 4720 C C . GLU B 1 255 ? 0.516 17.703 9.93 1 92.12 255 GLU B C 1
ATOM 4722 O O . GLU B 1 255 ? 1.476 18.438 9.664 1 92.12 255 GLU B O 1
ATOM 4727 N N . SER B 1 256 ? -0.526 17.656 9.242 1 92.06 256 SER B N 1
ATOM 4728 C CA . SER B 1 256 ? -0.672 18.469 8.047 1 92.06 256 SER B CA 1
ATOM 4729 C C . SER B 1 256 ? -0.726 19.953 8.398 1 92.06 256 SER B C 1
ATOM 4731 O O . SER B 1 256 ? -0.086 20.781 7.738 1 92.06 256 SER B O 1
ATOM 4733 N N . LEU B 1 257 ? -1.438 20.297 9.406 1 93.94 257 LEU B N 1
ATOM 4734 C CA . LEU B 1 257 ? -1.633 21.688 9.789 1 93.94 257 LEU B CA 1
ATOM 4735 C C . LEU B 1 257 ? -0.327 22.297 10.281 1 93.94 257 LEU B C 1
ATOM 4737 O O . LEU B 1 257 ? -0.15 23.516 10.227 1 93.94 257 LEU B O 1
ATOM 4741 N N . MET B 1 258 ? 0.533 21.547 10.734 1 92.62 258 MET B N 1
ATOM 4742 C CA . MET B 1 258 ? 1.824 22.016 11.219 1 92.62 258 MET B CA 1
ATOM 4743 C C . MET B 1 258 ? 2.738 22.406 10.062 1 92.62 258 MET B C 1
ATOM 4745 O O . MET B 1 258 ? 3.725 23.109 10.25 1 92.62 258 MET B O 1
ATOM 4749 N N . GLN B 1 259 ? 2.371 22.031 8.891 1 87.81 259 GLN B N 1
ATOM 4750 C CA . GLN B 1 259 ? 3.289 22.156 7.758 1 87.81 259 GLN B CA 1
ATOM 4751 C C . GLN B 1 259 ? 3.229 23.547 7.145 1 87.81 259 GLN B C 1
ATOM 4753 O O . GLN B 1 259 ? 4.121 23.938 6.391 1 87.81 259 GLN B O 1
ATOM 4758 N N . ASP B 1 260 ? 2.227 24.312 7.469 1 90.31 260 ASP B N 1
ATOM 4759 C CA . ASP B 1 260 ? 2.111 25.609 6.793 1 90.31 260 ASP B CA 1
ATOM 4760 C C . ASP B 1 260 ? 1.606 26.688 7.75 1 90.31 260 ASP B C 1
ATOM 4762 O O . ASP B 1 260 ? 0.727 27.469 7.398 1 90.31 260 ASP B O 1
ATOM 4766 N N . ILE B 1 261 ? 2.168 26.688 8.883 1 93.44 261 ILE B N 1
ATOM 4767 C CA . ILE B 1 261 ? 1.866 27.734 9.844 1 93.44 261 ILE B CA 1
ATOM 4768 C C . ILE B 1 261 ? 2.447 29.062 9.352 1 93.44 261 ILE B C 1
ATOM 4770 O O . ILE B 1 261 ? 3.604 29.125 8.93 1 93.44 261 ILE B O 1
ATOM 4774 N N . ASN B 1 262 ? 1.67 30.078 9.352 1 90.62 262 ASN B N 1
ATOM 4775 C CA . ASN B 1 262 ? 2.092 31.422 8.977 1 90.62 262 ASN B CA 1
ATOM 4776 C C . ASN B 1 262 ? 1.317 32.5 9.75 1 90.62 262 ASN B C 1
ATOM 4778 O O . ASN B 1 262 ? 0.48 32.156 10.594 1 90.62 262 ASN B O 1
ATOM 4782 N N . SER B 1 263 ? 1.629 33.719 9.445 1 89 263 SER B N 1
ATOM 4783 C CA . SER B 1 263 ? 1.069 34.844 10.219 1 89 263 SER B CA 1
ATOM 4784 C C . SER B 1 263 ? -0.44 34.938 10.031 1 89 263 SER B C 1
ATOM 4786 O O . SER B 1 263 ? -1.156 35.406 10.922 1 89 263 SER B O 1
ATOM 4788 N N . ASP B 1 264 ? -0.955 34.406 8.922 1 90.81 264 ASP B N 1
ATOM 4789 C CA . ASP B 1 264 ? -2.373 34.531 8.602 1 90.81 264 ASP B CA 1
ATOM 4790 C C . ASP B 1 264 ? -3.201 33.469 9.305 1 90.81 264 ASP B C 1
ATOM 4792 O O . ASP B 1 264 ? -4.398 33.656 9.539 1 90.81 264 ASP B O 1
ATOM 4796 N N . ASN B 1 265 ? -2.514 32.375 9.648 1 92.62 265 ASN B N 1
ATOM 4797 C CA . ASN B 1 265 ? -3.338 31.25 10.117 1 92.62 265 ASN B CA 1
ATOM 4798 C C . ASN B 1 265 ? -2.93 30.797 11.516 1 92.62 265 ASN B C 1
ATOM 4800 O O . ASN B 1 265 ? -3.6 29.953 12.117 1 92.62 265 ASN B O 1
ATOM 4804 N N . VAL B 1 266 ? -1.9 31.359 12.094 1 92.06 266 VAL B N 1
ATOM 4805 C CA . VAL B 1 266 ? -1.299 30.859 13.32 1 92.06 266 VAL B CA 1
ATOM 4806 C C . VAL B 1 266 ? -2.301 30.953 14.469 1 92.06 266 VAL B C 1
ATOM 4808 O O . VAL B 1 266 ? -2.396 30.047 15.297 1 92.06 266 VAL B O 1
ATOM 4811 N N . LEU B 1 267 ? -2.994 31.984 14.539 1 87.88 267 LEU B N 1
ATOM 4812 C CA . LEU B 1 267 ? -3.906 32.156 15.664 1 87.88 267 LEU B CA 1
ATOM 4813 C C . LEU B 1 267 ? -5.09 31.203 15.562 1 87.88 267 LEU B C 1
ATOM 4815 O O . LEU B 1 267 ? -5.508 30.641 16.562 1 87.88 267 LEU B O 1
ATOM 4819 N N . ASP B 1 268 ? -5.621 31.031 14.391 1 90 268 ASP B N 1
ATOM 4820 C CA . ASP B 1 268 ? -6.684 30.047 14.18 1 90 268 ASP B CA 1
ATOM 4821 C C . ASP B 1 268 ? -6.199 28.641 14.492 1 90 268 ASP B C 1
ATOM 4823 O O . ASP B 1 268 ? -6.926 27.844 15.094 1 90 268 ASP B O 1
ATOM 4827 N N . ARG B 1 269 ? -4.988 28.344 14.047 1 93.25 269 ARG B N 1
ATOM 4828 C CA . ARG B 1 269 ? -4.395 27.031 14.312 1 93.25 269 ARG B CA 1
ATOM 4829 C C . ARG B 1 269 ? -4.219 26.812 15.805 1 93.25 269 ARG B C 1
ATOM 4831 O O . ARG B 1 269 ? -4.457 25.703 16.312 1 93.25 269 ARG B O 1
ATOM 4838 N N . LEU B 1 270 ? -3.785 27.859 16.438 1 89.06 270 LEU B N 1
ATOM 4839 C CA . LEU B 1 270 ? -3.586 27.766 17.875 1 89.06 270 LEU B CA 1
ATOM 4840 C C . LEU B 1 270 ? -4.91 27.531 18.594 1 89.06 270 LEU B C 1
ATOM 4842 O O . LEU B 1 270 ? -4.98 26.703 19.516 1 89.06 270 LEU B O 1
ATOM 4846 N N . GLN B 1 271 ? -5.922 28.188 18.172 1 86.88 271 GLN B N 1
ATOM 4847 C CA . GLN B 1 271 ? -7.25 27.984 18.734 1 86.88 271 GLN B CA 1
ATOM 4848 C C . GLN B 1 271 ? -7.723 26.547 18.531 1 86.88 271 GLN B C 1
ATOM 4850 O O . GLN B 1 271 ? -8.227 25.922 19.469 1 86.88 271 GLN B O 1
ATOM 4855 N N . GLY B 1 272 ? -7.625 26.094 17.344 1 89.81 272 GLY B N 1
ATOM 4856 C CA . GLY B 1 272 ? -7.984 24.719 17.062 1 89.81 272 GLY B CA 1
ATOM 4857 C C . GLY B 1 272 ? -7.195 23.719 17.875 1 89.81 272 GLY B C 1
ATOM 4858 O O . GLY B 1 272 ? -7.75 22.734 18.359 1 89.81 272 GLY B O 1
ATOM 4859 N N . ALA B 1 273 ? -5.91 23.969 18 1 91.62 273 ALA B N 1
ATOM 4860 C CA . ALA B 1 273 ? -5.043 23.094 18.766 1 91.62 273 ALA B CA 1
ATOM 4861 C C . ALA B 1 273 ? -5.516 23 20.219 1 91.62 273 ALA B C 1
ATOM 4863 O O . ALA B 1 273 ? -5.504 21.906 20.812 1 91.62 273 ALA B O 1
ATOM 4864 N N . TRP B 1 274 ? -5.926 24.094 20.688 1 86 274 TRP B N 1
ATOM 4865 C CA . TRP B 1 274 ? -6.422 24.141 22.062 1 86 274 TRP B CA 1
ATOM 4866 C C . TRP B 1 274 ? -7.754 23.406 22.188 1 86 274 TRP B C 1
ATOM 4868 O O . TRP B 1 274 ? -7.926 22.562 23.062 1 86 274 TRP B O 1
ATOM 4878 N N . LEU B 1 275 ? -8.641 23.719 21.312 1 86.25 275 LEU B N 1
ATOM 4879 C CA . LEU B 1 275 ? -9.992 23.156 21.344 1 86.25 275 LEU B CA 1
ATOM 4880 C C . LEU B 1 275 ? -9.961 21.641 21.234 1 86.25 275 LEU B C 1
ATOM 4882 O O . LEU B 1 275 ? -10.703 20.953 21.938 1 86.25 275 LEU B O 1
ATOM 4886 N N . TYR B 1 276 ? -9.055 21.141 20.422 1 92.5 276 TYR B N 1
ATOM 4887 C CA . TYR B 1 276 ? -9.062 19.719 20.125 1 92.5 276 TYR B CA 1
ATOM 4888 C C . TYR B 1 276 ? -7.906 19.016 20.812 1 92.5 276 TYR B C 1
ATOM 4890 O O . TYR B 1 276 ? -7.602 17.859 20.516 1 92.5 276 TYR B O 1
ATOM 4898 N N . GLN B 1 277 ? -7.184 19.734 21.656 1 90.56 277 GLN B N 1
ATOM 4899 C CA . GLN B 1 277 ? -6.102 19.188 22.469 1 90.56 277 GLN B CA 1
ATOM 4900 C C . GLN B 1 277 ? -5.004 18.594 21.594 1 90.56 277 GLN B C 1
ATOM 4902 O O . GLN B 1 277 ? -4.594 17.453 21.812 1 90.56 277 GLN B O 1
ATOM 4907 N N . LEU B 1 278 ? -4.551 19.328 20.688 1 94.81 278 LEU B N 1
ATOM 4908 C CA . LEU B 1 278 ? -3.457 18.953 19.797 1 94.81 278 LEU B CA 1
ATOM 4909 C C . LEU B 1 278 ? -2.133 19.516 20.297 1 94.81 278 LEU B C 1
ATOM 4911 O O . LEU B 1 278 ? -1.773 20.656 19.969 1 94.81 278 LEU B O 1
ATOM 4915 N N . ASP B 1 279 ? -1.351 18.766 20.938 1 92.94 279 ASP B N 1
ATOM 4916 C CA . ASP B 1 279 ? -0.187 19.266 21.672 1 92.94 279 ASP B CA 1
ATOM 4917 C C . ASP B 1 279 ? 0.929 19.672 20.719 1 92.94 279 ASP B C 1
ATOM 4919 O O . ASP B 1 279 ? 1.589 20.703 20.938 1 92.94 279 ASP B O 1
ATOM 4923 N N . ASN B 1 280 ? 1.131 18.891 19.734 1 94.94 280 ASN B N 1
ATOM 4924 C CA . ASN B 1 280 ? 2.217 19.219 18.812 1 94.94 280 ASN B CA 1
ATOM 4925 C C . ASN B 1 280 ? 1.921 20.5 18.031 1 94.94 280 ASN B C 1
ATOM 4927 O O . ASN B 1 280 ? 2.814 21.312 17.812 1 94.94 280 ASN B O 1
ATOM 4931 N N . LEU B 1 281 ? 0.722 20.609 17.594 1 94.75 281 LEU B N 1
ATOM 4932 C CA . LEU B 1 281 ? 0.333 21.812 16.859 1 94.75 281 LEU B CA 1
ATOM 4933 C C . LEU B 1 281 ? 0.412 23.031 17.766 1 94.75 281 LEU B C 1
ATOM 4935 O O . LEU B 1 281 ? 0.86 24.109 17.344 1 94.75 281 LEU B O 1
ATOM 4939 N N . LYS B 1 282 ? -0.021 22.875 18.969 1 90.06 282 LYS B N 1
ATOM 4940 C CA . LYS B 1 282 ? 0.075 23.953 19.938 1 90.06 282 LYS B CA 1
ATOM 4941 C C . LYS B 1 282 ? 1.522 24.406 20.125 1 90.06 282 LYS B C 1
ATOM 4943 O O . LYS B 1 282 ? 1.819 25.594 20.062 1 90.06 282 LYS B O 1
ATOM 4948 N N . LYS B 1 283 ? 2.34 23.469 20.312 1 89.75 283 LYS B N 1
ATOM 4949 C CA . LYS B 1 283 ? 3.76 23.75 20.484 1 89.75 283 LYS B CA 1
ATOM 4950 C C . LYS B 1 283 ? 4.34 24.453 19.266 1 89.75 283 LYS B C 1
ATOM 4952 O O . LYS B 1 283 ? 5.105 25.406 19.391 1 89.75 283 LYS B O 1
ATOM 4957 N N . ALA B 1 284 ? 3.979 24 18.141 1 92.56 284 ALA B N 1
ATOM 4958 C CA . ALA B 1 284 ? 4.48 24.578 16.891 1 92.56 284 ALA B CA 1
ATOM 4959 C C . ALA B 1 284 ? 4.016 26.031 16.734 1 92.56 284 ALA B C 1
ATOM 4961 O O . ALA B 1 284 ? 4.801 26.906 16.359 1 92.56 284 ALA B O 1
ATOM 4962 N N . CYS B 1 285 ? 2.818 26.312 17.016 1 91.12 285 CYS B N 1
ATOM 4963 C CA . CYS B 1 285 ? 2.279 27.672 16.922 1 91.12 285 CYS B CA 1
ATOM 4964 C C . CYS B 1 285 ? 2.979 28.609 17.891 1 91.12 285 CYS B C 1
ATOM 4966 O O . CYS B 1 285 ? 3.322 29.734 17.531 1 91.12 285 CYS B O 1
ATOM 4968 N N . LEU B 1 286 ? 3.213 28.125 19.062 1 86.81 286 LEU B N 1
ATOM 4969 C CA . LEU B 1 286 ? 3.879 28.953 20.062 1 86.81 286 LEU B CA 1
ATOM 4970 C C . LEU B 1 286 ? 5.328 29.219 19.672 1 86.81 286 LEU B C 1
ATOM 4972 O O . LEU B 1 286 ? 5.828 30.328 19.844 1 86.81 286 LEU B O 1
ATOM 4976 N N . THR B 1 287 ? 5.949 28.203 19.188 1 87.38 287 THR B N 1
ATOM 4977 C CA . THR B 1 287 ? 7.312 28.375 18.703 1 87.38 287 THR B CA 1
ATOM 4978 C C . THR B 1 287 ? 7.359 29.422 17.594 1 87.38 287 THR B C 1
ATOM 4980 O O . THR B 1 287 ? 8.242 30.281 17.562 1 87.38 287 THR B O 1
ATOM 4983 N N . PHE B 1 288 ? 6.477 29.391 16.688 1 90.94 288 PHE B N 1
ATOM 4984 C CA . PHE B 1 288 ? 6.379 30.344 15.594 1 90.94 288 PHE B CA 1
ATOM 4985 C C . PHE B 1 288 ? 6.184 31.766 16.125 1 90.94 288 PHE B C 1
ATOM 4987 O O . PHE B 1 288 ? 6.871 32.688 15.695 1 90.94 288 PHE B O 1
ATOM 4994 N N . LEU B 1 289 ? 5.324 31.875 17.031 1 86.25 289 LEU B N 1
ATOM 4995 C CA . LEU B 1 289 ? 4.953 33.188 17.547 1 86.25 289 LEU B CA 1
ATOM 4996 C C . LEU B 1 289 ? 6.078 33.781 18.391 1 86.25 289 LEU B C 1
ATOM 4998 O O . LEU B 1 289 ? 6.402 34.969 18.25 1 86.25 289 LEU B O 1
ATOM 5002 N N . PHE B 1 290 ? 6.742 33 19.109 1 80.75 290 PHE B N 1
ATOM 5003 C CA . PHE B 1 290 ? 7.609 33.562 20.125 1 80.75 290 PHE B CA 1
ATOM 5004 C C . PHE B 1 290 ? 9.078 33.312 19.797 1 80.75 290 PHE B C 1
ATOM 5006 O O . PHE B 1 290 ? 9.898 34.219 19.875 1 80.75 290 PHE B O 1
ATOM 5013 N N . ASP B 1 291 ? 9.344 32.094 19.469 1 80.25 291 ASP B N 1
ATOM 5014 C CA . ASP B 1 291 ? 10.742 31.828 19.141 1 80.25 291 ASP B CA 1
ATOM 5015 C C . ASP B 1 291 ? 11.141 32.531 17.844 1 80.25 291 ASP B C 1
ATOM 5017 O O . ASP B 1 291 ? 12.266 33.031 17.734 1 80.25 291 ASP B O 1
ATOM 5021 N N . PHE B 1 292 ? 10.25 32.594 16.984 1 84 292 PHE B N 1
ATOM 5022 C CA . PHE B 1 292 ? 10.539 33.25 15.703 1 84 292 PHE B CA 1
ATOM 5023 C C . PHE B 1 292 ? 10.031 34.688 15.688 1 84 292 PHE B C 1
ATOM 5025 O O . PHE B 1 292 ? 10.102 35.344 14.664 1 84 292 PHE B O 1
ATOM 5032 N N . ARG B 1 293 ? 9.492 35.062 16.797 1 79.19 293 ARG B N 1
ATOM 5033 C CA . ARG B 1 293 ? 9.117 36.438 17.078 1 79.19 293 ARG B CA 1
ATOM 5034 C C . ARG B 1 293 ? 8.086 36.938 16.078 1 79.19 293 ARG B C 1
ATOM 5036 O O . ARG B 1 293 ? 8.133 38.094 15.656 1 79.19 293 ARG B O 1
ATOM 5043 N N . LYS B 1 294 ? 7.25 36.062 15.633 1 85.31 294 LYS B N 1
ATOM 5044 C CA . LYS B 1 294 ? 6.242 36.438 14.648 1 85.31 294 LYS B CA 1
ATOM 5045 C C . LYS B 1 294 ? 5.031 37.062 15.328 1 85.31 294 LYS B C 1
ATOM 5047 O O . LYS B 1 294 ? 4.105 37.531 14.656 1 85.31 294 LYS B O 1
ATOM 5052 N N . ILE B 1 295 ? 5.082 37.156 16.609 1 81.75 295 ILE B N 1
ATOM 5053 C CA . ILE B 1 295 ? 4.008 37.75 17.375 1 81.75 295 ILE B CA 1
ATOM 5054 C C . ILE B 1 295 ? 3.857 39.219 16.984 1 81.75 295 ILE B C 1
ATOM 5056 O O . ILE B 1 295 ? 2.752 39.781 17.016 1 81.75 295 ILE B O 1
ATOM 5060 N N . TYR B 1 296 ? 4.984 39.812 16.547 1 80.25 296 TYR B N 1
ATOM 5061 C CA . TYR B 1 296 ? 4.969 41.219 16.188 1 80.25 296 TYR B CA 1
ATOM 5062 C C . TYR B 1 296 ? 4.242 41.438 14.867 1 80.25 296 TYR B C 1
ATOM 5064 O O . TYR B 1 296 ? 3.785 42.562 14.578 1 80.25 296 TYR B O 1
ATOM 5072 N N . GLU B 1 297 ? 4.16 40.406 14.094 1 83.81 297 GLU B N 1
ATOM 5073 C CA . GLU B 1 297 ? 3.473 40.469 12.805 1 83.81 297 GLU B CA 1
ATOM 5074 C C . GLU B 1 297 ? 1.962 40.344 12.977 1 83.81 297 GLU B C 1
ATOM 5076 O O . GLU B 1 297 ? 1.197 40.688 12.07 1 83.81 297 GLU B O 1
ATOM 5081 N N . VAL B 1 298 ? 1.554 39.906 14.133 1 84.81 298 VAL B N 1
ATOM 5082 C CA . VAL B 1 298 ? 0.129 39.656 14.32 1 84.81 298 VAL B CA 1
ATOM 5083 C C . VAL B 1 298 ? -0.392 40.469 15.5 1 84.81 298 VAL B C 1
ATOM 5085 O O . VAL B 1 298 ? -1.358 40.094 16.156 1 84.81 298 VAL B O 1
ATOM 5088 N N . GLU B 1 299 ? 0.169 41.469 15.773 1 78.38 299 GLU B N 1
ATOM 5089 C CA . GLU B 1 299 ? -0.153 42.281 16.953 1 78.38 299 GLU B CA 1
ATOM 5090 C C . GLU B 1 299 ? -1.608 42.719 16.922 1 78.38 299 GLU B C 1
ATOM 5092 O O . GLU B 1 299 ? -2.303 42.688 17.938 1 78.38 299 GLU B O 1
ATOM 5097 N N . GLU B 1 300 ? -2.01 43.156 15.773 1 81.75 300 GLU B N 1
ATOM 5098 C CA . GLU B 1 300 ? -3.381 43.656 15.664 1 81.75 300 GLU B CA 1
ATOM 5099 C C . GLU B 1 300 ? -4.387 42.5 15.828 1 81.75 300 GLU B C 1
ATOM 5101 O O . GLU B 1 300 ? -5.434 42.688 16.453 1 81.75 300 GLU B O 1
ATOM 5106 N N . GLU B 1 301 ? -3.979 41.406 15.375 1 83.81 301 GLU B N 1
ATOM 5107 C CA . GLU B 1 301 ? -4.883 40.25 15.391 1 83.81 301 GLU B CA 1
ATOM 5108 C C . GLU B 1 301 ? -4.938 39.625 16.766 1 83.81 301 GLU B C 1
ATOM 5110 O O . GLU B 1 301 ? -5.957 39.031 17.156 1 83.81 301 GLU B O 1
ATOM 5115 N N . ILE B 1 302 ? -3.861 39.75 17.5 1 77.69 302 ILE B N 1
ATOM 5116 C CA . ILE B 1 302 ? -3.748 39.094 18.797 1 77.69 302 ILE B CA 1
ATOM 5117 C C . ILE B 1 302 ? -4.727 39.719 19.797 1 77.69 302 ILE B C 1
ATOM 5119 O O . ILE B 1 302 ? -5.316 39 20.609 1 77.69 302 ILE B O 1
ATOM 5123 N N . ASN B 1 303 ? -4.809 40.969 19.594 1 74.44 303 ASN B N 1
ATOM 5124 C CA . ASN B 1 303 ? -5.746 41.656 20.484 1 74.44 303 ASN B CA 1
ATOM 5125 C C . ASN B 1 303 ? -7.18 41.188 20.25 1 74.44 303 ASN B C 1
ATOM 5127 O O . ASN B 1 303 ? -7.91 40.906 21.203 1 74.44 303 ASN B O 1
ATOM 5131 N N . ASN B 1 304 ? -7.504 41.125 19.016 1 77.56 304 ASN B N 1
ATOM 5132 C CA . ASN B 1 304 ? -8.836 40.656 18.672 1 77.56 304 ASN B CA 1
ATOM 5133 C C . ASN B 1 304 ? -9.039 39.219 19.078 1 77.56 304 ASN B C 1
ATOM 5135 O O . ASN B 1 304 ? -10.109 38.844 19.547 1 77.56 304 ASN B O 1
ATOM 5139 N N . TYR B 1 305 ? -8.031 38.5 18.969 1 76.94 305 TYR B N 1
ATOM 5140 C CA . TYR B 1 305 ? -8.047 37.094 19.328 1 76.94 305 TYR B CA 1
ATOM 5141 C C . TYR B 1 305 ? -8.258 36.906 20.828 1 76.94 305 TYR B C 1
ATOM 5143 O O . TYR B 1 305 ? -9.102 36.094 21.25 1 76.94 305 TYR B O 1
ATOM 5151 N N . PHE B 1 306 ? -7.574 37.656 21.594 1 71.25 306 PHE B N 1
ATOM 5152 C CA . PHE B 1 306 ? -7.637 37.531 23.047 1 71.25 306 PHE B CA 1
ATOM 5153 C C . PHE B 1 306 ? -9 37.969 23.562 1 71.25 306 PHE B C 1
ATOM 5155 O O . PHE B 1 306 ? -9.477 37.469 24.578 1 71.25 306 PHE B O 1
ATOM 5162 N N . ASN B 1 307 ? -9.555 38.75 22.781 1 72.62 307 ASN B N 1
ATOM 5163 C CA . ASN B 1 307 ? -10.867 39.219 23.203 1 72.62 307 ASN B CA 1
ATOM 5164 C C . ASN B 1 307 ? -11.953 38.188 22.984 1 72.62 307 ASN B C 1
ATOM 5166 O O . ASN B 1 307 ? -12.984 38.188 23.656 1 72.62 307 ASN B O 1
ATOM 5170 N N . GLN B 1 308 ? -11.609 37.281 22.078 1 71.38 308 GLN B N 1
ATOM 5171 C CA . GLN B 1 308 ? -12.641 36.312 21.688 1 71.38 308 GLN B CA 1
ATOM 5172 C C . GLN B 1 308 ? -12.305 34.906 22.203 1 71.38 308 GLN B C 1
ATOM 5174 O O . GLN B 1 308 ? -13.188 34.062 22.328 1 71.38 308 GLN B O 1
ATOM 5179 N N . ALA B 1 309 ? -11.055 34.812 22.469 1 70.12 309 ALA B N 1
ATOM 5180 C CA . ALA B 1 309 ? -10.594 33.469 22.812 1 70.12 309 ALA B CA 1
ATOM 5181 C C . ALA B 1 309 ? -10.977 33.094 24.25 1 70.12 309 ALA B C 1
ATOM 5183 O O . ALA B 1 309 ? -11.227 33.969 25.078 1 70.12 309 ALA B O 1
ATOM 5184 N N . GLU B 1 310 ? -11.07 31.766 24.453 1 71.81 310 GLU B N 1
ATOM 5185 C CA . GLU B 1 310 ? -11.32 31.281 25.812 1 71.81 310 GLU B CA 1
ATOM 5186 C C . GLU B 1 310 ? -10.203 31.688 26.766 1 71.81 310 GLU B C 1
ATOM 5188 O O . GLU B 1 310 ? -9.023 31.656 26.391 1 71.81 310 GLU B O 1
ATOM 5193 N N . ARG B 1 311 ? -10.68 32.156 27.875 1 71.06 311 ARG B N 1
ATOM 5194 C CA . ARG B 1 311 ? -9.766 32.656 28.875 1 71.06 311 ARG B CA 1
ATOM 5195 C C . ARG B 1 311 ? -8.664 31.656 29.188 1 71.06 311 ARG B C 1
ATOM 5197 O O . ARG B 1 311 ? -7.496 32.031 29.344 1 71.06 311 ARG B O 1
ATOM 5204 N N . ASP B 1 312 ? -9.102 30.484 29.172 1 74.44 312 ASP B N 1
ATOM 5205 C CA . ASP B 1 312 ? -8.133 29.438 29.516 1 74.44 312 ASP B CA 1
ATOM 5206 C C . ASP B 1 312 ? -7.047 29.328 28.453 1 74.44 312 ASP B C 1
ATOM 5208 O O . ASP B 1 312 ? -5.875 29.109 28.766 1 74.44 312 ASP B O 1
ATOM 5212 N N . LEU B 1 313 ? -7.43 29.5 27.234 1 73.12 313 LEU B N 1
ATOM 5213 C CA . LEU B 1 313 ? -6.457 29.438 26.141 1 73.12 313 LEU B CA 1
ATOM 5214 C C . LEU B 1 313 ? -5.484 30.609 26.219 1 73.12 313 LEU B C 1
ATOM 5216 O O . LEU B 1 313 ? -4.273 30.438 26.109 1 73.12 313 LEU B O 1
ATOM 5220 N N . VAL B 1 314 ? -6.059 31.75 26.484 1 73.25 314 VAL B N 1
ATOM 5221 C CA . VAL B 1 314 ? -5.25 32.969 26.562 1 73.25 314 VAL B CA 1
ATOM 5222 C C . VAL B 1 314 ? -4.266 32.844 27.719 1 73.25 314 VAL B C 1
ATOM 5224 O O . VAL B 1 314 ? -3.088 33.188 27.578 1 73.25 314 VAL B O 1
ATOM 5227 N N . SER B 1 315 ? -4.824 32.375 28.797 1 73.19 315 SER B N 1
ATOM 5228 C CA . SER B 1 315 ? -3.975 32.188 29.969 1 73.19 315 SER B CA 1
ATOM 5229 C C . SER B 1 315 ? -2.836 31.219 29.703 1 73.19 315 SER B C 1
ATOM 5231 O O . SER B 1 315 ? -1.683 31.5 30.047 1 73.19 315 SER B O 1
ATOM 5233 N N . ASN B 1 316 ? -3.135 30.188 29.125 1 72.5 316 ASN B N 1
ATOM 5234 C CA . ASN B 1 316 ? -2.125 29.188 28.797 1 72.5 316 ASN B CA 1
ATOM 5235 C C . ASN B 1 316 ? -1.081 29.75 27.844 1 72.5 316 ASN B C 1
ATOM 5237 O O . ASN B 1 316 ? 0.114 29.484 28 1 72.5 316 ASN B O 1
ATOM 5241 N N . MET B 1 317 ? -1.593 30.453 26.906 1 71 317 MET B N 1
ATOM 5242 C CA . MET B 1 317 ? -0.697 31.078 25.953 1 71 317 MET B CA 1
ATOM 5243 C C . MET B 1 317 ? 0.28 32.031 26.656 1 71 317 MET B C 1
ATOM 5245 O O . MET B 1 317 ? 1.477 32 26.359 1 71 317 MET B O 1
ATOM 5249 N N . PHE B 1 318 ? -0.369 32.75 27.547 1 68.31 318 PHE B N 1
ATOM 5250 C CA . PHE B 1 318 ? 0.429 33.719 28.266 1 68.31 318 PHE B CA 1
ATOM 5251 C C . PHE B 1 318 ? 1.516 33.031 29.094 1 68.31 318 PHE B C 1
ATOM 5253 O O . PHE B 1 318 ? 2.662 33.5 29.109 1 68.31 318 PHE B O 1
ATOM 5260 N N . HIS B 1 319 ? 1.164 32 29.656 1 69.81 319 HIS B N 1
ATOM 5261 C CA . HIS B 1 319 ? 2.137 31.281 30.469 1 69.81 319 HIS B CA 1
ATOM 5262 C C . HIS B 1 319 ? 3.244 30.688 29.609 1 69.81 319 HIS B C 1
ATOM 5264 O O . HIS B 1 319 ? 4.418 30.719 29.984 1 69.81 319 HIS B O 1
ATOM 5270 N N . GLU B 1 320 ? 2.838 30.234 28.547 1 67.12 320 GLU B N 1
ATOM 5271 C CA . GLU B 1 320 ? 3.838 29.672 27.641 1 67.12 320 GLU B CA 1
ATOM 5272 C C . GLU B 1 320 ? 4.777 30.734 27.109 1 67.12 320 GLU B C 1
ATOM 5274 O O . GLU B 1 320 ? 5.984 30.516 26.984 1 67.12 320 GLU B O 1
ATOM 5279 N N . VAL B 1 321 ? 4.16 31.812 26.844 1 63.75 321 VAL B N 1
ATOM 5280 C CA . VAL B 1 321 ? 4.93 32.969 26.391 1 63.75 321 VAL B CA 1
ATOM 5281 C C . VAL B 1 321 ? 5.926 33.375 27.469 1 63.75 321 VAL B C 1
ATOM 5283 O O . VAL B 1 321 ? 7.094 33.625 27.188 1 63.75 321 VAL B O 1
ATOM 5286 N N . LEU B 1 322 ? 5.43 33.406 28.609 1 63.84 322 LEU B N 1
ATOM 5287 C CA . LEU B 1 322 ? 6.277 33.812 29.719 1 63.84 322 LEU B CA 1
ATOM 5288 C C . LEU B 1 322 ? 7.43 32.844 29.906 1 63.84 322 LEU B C 1
ATOM 5290 O O . LEU B 1 322 ? 8.555 33.25 30.203 1 63.84 322 LEU B O 1
ATOM 5294 N N . ARG B 1 323 ? 7.16 31.672 29.688 1 61.06 323 ARG B N 1
ATOM 5295 C CA . ARG B 1 323 ? 8.195 30.641 29.812 1 61.06 323 ARG B CA 1
ATOM 5296 C C . ARG B 1 323 ? 9.234 30.797 28.703 1 61.06 323 ARG B C 1
ATOM 5298 O O . ARG B 1 323 ? 10.438 30.656 28.953 1 61.06 323 ARG B O 1
ATOM 5305 N N . ALA B 1 324 ? 8.773 30.938 27.625 1 57.94 324 ALA B N 1
ATOM 5306 C CA . ALA B 1 324 ? 9.68 31.109 26.484 1 57.94 324 ALA B CA 1
ATOM 5307 C C . ALA B 1 324 ? 10.5 32.375 26.625 1 57.94 324 ALA B C 1
ATOM 5309 O O . ALA B 1 324 ? 11.656 32.438 26.188 1 57.94 324 ALA B O 1
ATOM 5310 N N . TRP B 1 325 ? 9.812 33.406 27.109 1 55.97 325 TRP B N 1
ATOM 5311 C CA . TRP B 1 325 ? 10.477 34.719 27.297 1 55.97 325 TRP B CA 1
ATOM 5312 C C . TRP B 1 325 ? 11.539 34.625 28.391 1 55.97 325 TRP B C 1
ATOM 5314 O O . TRP B 1 325 ? 12.57 35.281 28.312 1 55.97 325 TRP B O 1
ATOM 5324 N N . LYS B 1 326 ? 11.297 33.844 29.328 1 52.84 326 LYS B N 1
ATOM 5325 C CA . LYS B 1 326 ? 12.297 33.719 30.391 1 52.84 326 LYS B CA 1
ATOM 5326 C C . LYS B 1 326 ? 13.586 33.094 29.859 1 52.84 326 LYS B C 1
ATOM 5328 O O . LYS B 1 326 ? 14.68 33.406 30.328 1 52.84 326 LYS B O 1
ATOM 5333 N N . VAL B 1 327 ? 13.43 32.25 28.891 1 48.94 327 VAL B N 1
ATOM 5334 C CA . VAL B 1 327 ? 14.633 31.562 28.422 1 48.94 327 VAL B CA 1
ATOM 5335 C C . VAL B 1 327 ? 15.406 32.469 27.469 1 48.94 327 VAL B C 1
ATOM 5337 O O . VAL B 1 327 ? 16.547 32.188 27.125 1 48.94 327 VAL B O 1
ATOM 5340 N N . THR B 1 328 ? 14.922 33.5 26.891 1 44.34 328 THR B N 1
ATOM 5341 C CA . THR B 1 328 ? 15.75 34.406 26.109 1 44.34 328 THR B CA 1
ATOM 5342 C C . THR B 1 328 ? 16.391 35.469 27.016 1 44.34 328 THR B C 1
ATOM 5344 O O . THR B 1 328 ? 15.742 36 27.906 1 44.34 328 THR B O 1
#

Radius of gyration: 34.28 Å; Cα contacts (8 Å, |Δi|>4): 1162; chains: 2; bounding box: 77×99×65 Å

Organism: Daucus carota subsp. sativus (NCBI:txid79200)

Foldseek 3Di:
DDFDWDDDDQKIKTKDWDDQDQDKDKHPWDDDFPFIKIWIWGDDQKIKIFIATDQDPCCVVWNKFWWKKKWKADPDDPDDRPDIDIDPTDTWGHRDRPGDIDMDRDRDHGMMMMMMGTPWIWTDDPPPDDTDTCPVVPVCPVVVVVVVQLVVLVCCQVVVPVFQEWEAEQADIGTHHLVLLLVQFVQSVVCVVPVPDPDRRHYHYHHVDDPLLVVLLVCVSSVRHDPVSCLVNLLVNLVVCLVRVRVVSVVVSLVSVLPDDDLVCLLVQCLSCVVSVPVVSVVSSLCCCAVVVCVVVCVVVVVVSCVPGDPVSVVVSVVVNVVSVVVD/DDFDWDDDDQKIKTKDWDDQDQDKDKGPWDDDFPFIKIWIWGDDQKIKIFIATDQDPCCVVWNKFWWKKKWKADPDDDDDRPDIDIDDTDTWGHRDRPGDMDMDRDRDHGMMMMMMGTPWIWTDDPPPDDTDTCPVVPVCPVVVVVVVQLVVLVCCQVVVPVFQEWEAEQADIGTHHLVLLLVQFVQSVVCVVCPPDPDRRHYHYHHVDDPLLVVLLVCVSSVRHDPVSCLVNLLVNLVVCLVRVRVVSVVVSLVSVLPDDDLVCLLVQCLSCVVSVPVVSVVSSLCCCAVVVCVVVCVVVVVVSCVPGDPVSVVVSVVSNVVSVVVD

pLDDT: mean 85.07, std 13.25, range [33.41, 98.12]

InterPro domains:
  IPR000210 BTB/POZ domain [PF00651] (154-259)
  IPR000210 BTB/POZ domain [PS50097] (163-222)
  IPR000210 BTB/POZ domain [SM00225] (163-261)
  IPR011333 SKP1/BTB/POZ domain superfamily [G3DSA:3.30.710.10] (139-290)
  IPR011333 SKP1/BTB/POZ domain superfamily [SSF54695] (145-259)
  IPR044714 BTB/POZ domain-containing protein AtSIBP1-like [PTHR46672] (4-327)

Nearest PDB structures (foldseek):
  3htm-assembly1_B  TM=8.928E-01  e=2.213E-10  Homo sapiens
  4j8z-assembly1_A  TM=7.661E-01  e=1.425E-11  Homo sapiens
  8dwt-assembly1_B  TM=4.870E-01  e=1.126E-14  Homo sapiens
  8p2n-assembly1_B  TM=7.727E-01  e=6.488E-06  Xenopus laevis
  8p2o-assembly1_B  TM=7.549E-01  e=1.216E-05  Xenopus laevis

Sequence (656 aa):
MEMNTRTVSRFARWTFETQSTSSPKKSEPFKMGLWTWHLSVEKDQTMYVRLYPEPTRIAREQPPIARFIIRVEVVNVGYQNLGPHVSPVTEKLLRTSEDFIWSAEFAYHGRFIAEVEFLDLKVCPKNGEEATSIWPCSYGIRSQASESTLRCFSRMLKESIYADVTINTADGVVRAHKAILSASSPVFHSMFLHPLKEKESSTIDIEDMSVDSCMAFLSYLYGTINEEDFWKHRVTLLAAANKYDIAALKSSCEESLMQDINSDNVLDRLQGAWLYQLDNLKKACLTFLFDFRKIYEVEEEINNYFNQAERDLVSNMFHEVLRAWKVTMEMNTRTVSRFARWTFETQSTSSPKKSEPFKMGLWTWHLSVEKDQTMYVRLYPEPTRIAREQPPIARFIIRVEVVNVGYQNLGPHVSPVTEKLLRTSEDFIWSAEFAYHGRFIAEVEFLDLKVCPKNGEEATSIWPCSYGIRSQASESTLRCFSRMLKESIYADVTINTADGVVRAHKAILSASSPVFHSMFLHPLKEKESSTIDIEDMSVDSCMAFLSYLYGTINEEDFWKHRVTLLAAANKYDIAALKSSCEESLMQDINSDNVLDRLQGAWLYQLDNLKKACLTFLFDFRKIYEVEEEINNYFNQAERDLVSNMFHEVLRAWKVT

Secondary structure (DSSP, 8-state):
-----EEETTEEEEEEE--S--SPEEPPPEEETTEEEEEEEEESSEEEEEEEE---HHHHHS-EEEEEEEEEEEE-SSS-----EEPPPEEEE-SSTTS-EEEEE----SEEEEEEEEEEEEEPPSSSPPPEE--S-GGGHHHHHHHHHHHHHHHHHHHTTT--EEEE-SS-EEEE-HHHHHHH-HHHHHHHHS-SS--SSEEEE-TTS-HHHHHHHHHHHTT---HHHHHHHHHHHHHHHHHTT-HHHHHHHHHHHGGG--TTTHHHHHHHHHHTT-HHHHHHHHIIIIIS-GGGGGHHHHHHHHHHS-HHHHHHHHHHHHHHHHH-/-----EEETTEEEEEE---S--SPEEPPPEEETTEEEEEEEEESSEEEEEEEE---HHHHHS-EEEEEEEEEEEE-SSS-----EEPPPEEEE-SSTTS-EEEEE----SEEEEEEEEEEEEEPPSSSPPPEE--S-GGGHHHHHHHHHHHHHHHHHHHTTT--EEEE-SS-EEEE-HHHHHHH-HHHHHHHHS-SS--SSEEEE-TTS-HHHHHHHHHHHTT---HHHHHHHHHHHHHHHHHTT-HHHHHHHHHHHGGG--TTTHHHHHHHHHHTT-HHHHHHHHIIIIIS-GGGGGHHHHHHHHHHS-HHHHHHHHHHHHHHHHH-